Protein 9L75 (pdb70)

Secondary structure (DSSP, 8-state):
---GGGGSS---S-EEEEEEEEETTEEEEEEEEE-SS-S-S--EEEE--TT--GGGGTTHHHHHHHHHTS-EEEEPPTTSTTS----SPPPTTHHHHGGGTHHHHHHHHTT-SSEEEEEETHHHHHHHHHHHHTTTTEEEEEEES--SB--HHHHHHHHHHHHHTTSHHHHHHHHHHHGGGHHHHHHHHHHHHTSGGGTT-BSHHHHTT--S-EEEEEETT-SS--THHHHHHHHH-SS-EEEEEETT--S-HHHHSHHHHHHHHHHHHHTTSTTSTTS--/---EEEEEEE--TT--EEEEEEE-SS-SEEEEEEEE--TT--GGGGTTHHHHHHHHHTEEEEEEPPTTSTTSPP--SPPPTTHHHHGGGTHHHHHHHHTT-SSEEEEEETHHHHHHHHHHHHTTTTEEEEEEES--SB--HHHHHHHHHHHHHHTSHHHHHHHHHHHGGGHHHHHHHHHHHHTSGGGTT-BSHHHHTT--S-EEEEEETT-SS--THHHHHHHHH-SS-EEEEEETT--S-HHHHTHHHHHHHHHHHHHT-

Radius of gyration: 25.95 Å; Cα contacts (8 Å, |Δi|>4): 1169; chains: 2; bounding box: 78×61×50 Å

InterPro domains:
  IPR000073 Alpha/beta hydrolase fold-1 [PF00561] (44-167)
  IPR000073 Alpha/beta hydrolase fold-1 [PR00111] (70-85)
  IPR000073 Alpha/beta hydrolase fold-1 [PR00111] (118-131)
  IPR029058 Alpha/Beta hydrolase fold [G3DSA:3.40.50.1820] (8-272)
  IPR029058 Alpha/Beta hydrolase fold [SSF53474] (3-271)

B-factor: mean 38.04, std 10.63, range [16.99, 92.39]

Organism: NCBI:txid44935

Foldseek 3Di:
DDDPVVVPDDDDDWDKDWDWFAFPQFIKIKMKIAGPAAPDAAEEEEFEALLDAPVNLPCLQRLLCVLQNYMYMYIAFACFFPIDHDPDQDDLCCLLCVVPGPVVRVCVVVVQQAYEYEYAASGLLSQLSNLLVSVRHYQEYEYEAYFFAADPQQLVVLVVVVVVCVPVVNLVVSCVGGPPSSVSSSCSVNVNCVPPVRNTDGSQVSQLSRAHEYEYEYECAASRDHPVGSCSNCVRHNHHYDYDHHYPDYRDCCVVPVNVVSVVVSVVVVLSDDPDPNHHD/DFWDKDWDWFDFPQFIKIKIKTADPDAPDAAAEEEFEALLDAPVRLPCLQRLLCVLQRYIYMYIAFALFFPIDHDDDADDLCCLLCVCVGPVVRVCVVVVQQAYEYEYAASGLSSQLLNLLVSVRHYAEYEYALYAFWDDPLQLVLLVVVLVVCVPVVNVVVSCVRRPVSSVRSNCSVNVNCVPPVNRGDGSQVSQLRRAHEYEYEYEPAASRDDVCGSVSNCVRHPHHYHYDHHYPDYRDCCVVPVVVVSVVVSVVVVVD

Structure (mmCIF, N/CA/C/O backbone):
data_9L75
#
_entry.id   9L75
#
_cell.length_a   169.420
_cell.length_b   169.420
_cell.length_c   54.990
_cell.angle_alpha   90.000
_cell.angle_beta   90.000
_cell.angle_gamma   120.000
#
_symmetry.space_group_name_H-M   'P 65'
#
loop_
_entity.id
_entity.type
_entity.pdbx_description
1 polymer 'Alpha/beta hydrolase'
2 non-polymer DI(HYDROXYETHYL)ETHER
3 water water
#
loop_
_atom_site.group_PDB
_atom_site.id
_atom_site.type_symbol
_atom_site.label_atom_id
_atom_site.label_alt_id
_atom_site.label_comp_id
_atom_site.label_asym_id
_atom_site.label_entity_id
_atom_site.label_seq_id
_atom_site.pdbx_PDB_ins_code
_atom_site.Cartn_x
_atom_site.Cartn_y
_atom_site.Cartn_z
_atom_site.occupancy
_atom_site.B_iso_or_equiv
_atom_site.auth_seq_id
_atom_site.auth_comp_id
_atom_site.auth_asym_id
_atom_site.auth_atom_id
_atom_site.pdbx_PDB_model_num
ATOM 1 N N . VAL A 1 1 ? 55.38257 -85.41750 8.38625 1.000 67.41547 2 VAL A N 1
ATOM 2 C CA . VAL A 1 1 ? 55.93823 -85.93717 7.14247 1.000 62.46080 2 VAL A CA 1
ATOM 3 C C . VAL A 1 1 ? 54.78742 -86.29506 6.19176 1.000 61.15165 2 VAL A C 1
ATOM 4 O O . VAL A 1 1 ? 54.04684 -87.26121 6.43617 1.000 58.82184 2 VAL A O 1
ATOM 8 N N . PRO A 1 2 ? 54.62592 -85.49943 5.11412 1.000 56.80490 3 PRO A N 1
ATOM 9 C CA . PRO A 1 2 ? 53.47181 -85.68113 4.21457 1.000 61.14712 3 PRO A CA 1
ATOM 10 C C . PRO A 1 2 ? 53.68236 -86.70250 3.09556 1.000 57.53659 3 PRO A C 1
ATOM 11 O O . PRO A 1 2 ? 54.71734 -87.37783 3.04049 1.000 53.13159 3 PRO A O 1
ATOM 15 N N . THR A 1 3 ? 52.67487 -86.83059 2.21721 1.000 54.61587 4 THR A N 1
ATOM 16 C CA . THR A 1 3 ? 52.72734 -87.64941 1.00497 1.000 52.54931 4 THR A CA 1
ATOM 17 C C . THR A 1 3 ? 52.07874 -86.88020 -0.14679 1.000 50.18821 4 THR A C 1
ATOM 18 O O . THR A 1 3 ? 51.51712 -85.79406 0.03842 1.000 45.90720 4 THR A O 1
ATOM 22 N N . THR A 1 4 ? 52.16581 -87.46352 -1.35401 1.000 51.07969 5 THR A N 1
ATOM 23 C CA . THR A 1 4 ? 51.52558 -86.87668 -2.53418 1.000 50.06620 5 THR A CA 1
ATOM 24 C C . THR A 1 4 ? 50.02594 -86.72137 -2.32979 1.000 51.99497 5 THR A C 1
ATOM 25 O O . THR A 1 4 ? 49.41245 -85.78799 -2.86532 1.000 52.71835 5 THR A O 1
ATOM 29 N N . VAL A 1 5 ? 49.43236 -87.62970 -1.55298 1.000 49.81271 6 VAL A N 1
ATOM 30 C CA . VAL A 1 5 ? 48.01016 -87.61275 -1.24191 1.000 47.51454 6 VAL A CA 1
ATOM 31 C C . VAL A 1 5 ? 47.59535 -86.31500 -0.55773 1.000 51.24428 6 VAL A C 1
ATOM 32 O O . VAL A 1 5 ? 46.47554 -85.82160 -0.75822 1.000 50.05559 6 VAL A O 1
ATOM 36 N N . ASP A 1 6 ? 48.48553 -85.73006 0.23400 1.000 50.06372 7 ASP A N 1
ATOM 37 C CA . ASP A 1 6 ? 48.17536 -84.51674 0.97427 1.000 51.04918 7 ASP A CA 1
ATOM 38 C C . ASP A 1 6 ? 48.21370 -83.25169 0.12802 1.000 47.65124 7 ASP A C 1
ATOM 39 O O . ASP A 1 6 ? 47.89200 -82.18077 0.64874 1.000 52.93384 7 ASP A O 1
ATOM 44 N N . PHE A 1 7 ? 48.60385 -83.32995 -1.14330 1.000 47.19457 8 PHE A N 1
ATOM 45 C CA . PHE A 1 7 ? 48.81139 -82.13360 -1.95163 1.000 54.87842 8 PHE A CA 1
ATOM 46 C C . PHE A 1 7 ? 47.78076 -82.00001 -3.06235 1.000 57.62432 8 PHE A C 1
ATOM 47 O O . PHE A 1 7 ? 48.02026 -81.28901 -4.04728 1.000 53.58155 8 PHE A O 1
ATOM 55 N N . ASP A 1 8 ? 46.63578 -82.67323 -2.92724 1.000 62.05274 9 ASP A N 1
ATOM 56 C CA . ASP A 1 8 ? 45.54638 -82.40898 -3.85299 1.000 57.89314 9 ASP A CA 1
ATOM 57 C C . ASP A 1 8 ? 44.91406 -81.04488 -3.59020 1.000 53.27389 9 ASP A C 1
ATOM 58 O O . ASP A 1 8 ? 44.32697 -80.46964 -4.51039 1.000 56.48724 9 ASP A O 1
ATOM 63 N N . THR A 1 9 ? 45.04619 -80.49801 -2.37661 1.000 53.46250 10 THR A N 1
ATOM 64 C CA . THR A 1 9 ? 44.67632 -79.11035 -2.10305 1.000 64.96628 10 THR A CA 1
ATOM 65 C C . THR A 1 9 ? 45.88060 -78.32956 -1.57447 1.000 63.10538 10 THR A C 1
ATOM 66 O O . THR A 1 9 ? 46.64048 -78.82298 -0.73285 1.000 63.99174 10 THR A O 1
ATOM 70 N N . LEU A 1 10 ? 46.04625 -77.10472 -2.07960 1.000 63.06384 11 LEU A N 1
ATOM 71 C CA . LEU A 1 10 ? 47.17745 -76.24069 -1.76143 1.000 61.82913 11 LEU A CA 1
ATOM 72 C C . LEU A 1 10 ? 46.65447 -74.89232 -1.29335 1.000 60.47252 11 LEU A C 1
ATOM 73 O O . LEU A 1 10 ? 45.86380 -74.26198 -2.00271 1.000 63.64542 11 LEU A O 1
ATOM 78 N N . CYS A 1 11 ? 47.10461 -74.43852 -0.10849 1.000 60.02785 12 CYS A N 1
ATOM 79 C CA . CYS A 1 11 ? 46.73313 -73.10588 0.37279 1.000 62.45639 12 CYS A CA 1
ATOM 80 C C . CYS A 1 11 ? 47.96178 -72.17987 0.39806 1.000 54.66163 12 CYS A C 1
ATOM 81 O O . CYS A 1 11 ? 49.08108 -72.65077 0.60764 1.000 53.11834 12 CYS A O 1
ATOM 84 N N . PRO A 1 12 ? 47.78401 -70.86739 0.18367 1.000 58.70212 13 PRO A N 1
ATOM 85 C CA . PRO A 1 12 ? 48.90264 -70.00625 -0.25535 1.000 55.72256 13 PRO A CA 1
ATOM 86 C C . PRO A 1 12 ? 49.97245 -69.76718 0.81069 1.000 51.39878 13 PRO A C 1
ATOM 87 O O . PRO A 1 12 ? 49.80610 -70.00833 2.00490 1.000 48.71878 13 PRO A O 1
ATOM 91 N N . GLU A 1 13 ? 51.09130 -69.20782 0.34138 1.000 55.11843 14 GLU A N 1
ATOM 92 C CA . GLU A 1 13 ? 52.36097 -69.12128 1.05308 1.000 51.72237 14 GLU A CA 1
ATOM 93 C C . GLU A 1 13 ? 53.09859 -67.87842 0.57101 1.000 49.47801 14 GLU A C 1
ATOM 94 O O . GLU A 1 13 ? 53.12453 -67.63444 -0.64470 1.000 51.54628 14 GLU A O 1
ATOM 100 N N . PRO A 1 14 ? 53.69013 -67.05692 1.47298 1.000 46.90536 15 PRO A N 1
ATOM 101 C CA . PRO A 1 14 ? 53.66497 -67.10287 2.94611 1.000 41.56742 15 PRO A CA 1
ATOM 102 C C . PRO A 1 14 ? 52.41827 -66.47696 3.58532 1.000 41.88191 15 PRO A C 1
ATOM 103 O O . PRO A 1 14 ? 51.66887 -65.71241 2.95597 1.000 38.42007 15 PRO A O 1
ATOM 107 N N . ILE A 1 15 ? 52.19360 -66.80065 4.85953 1.000 35.61051 16 ILE A N 1
ATOM 108 C CA . ILE A 1 15 ? 51.09084 -66.25833 5.63382 1.000 28.39388 16 ILE A CA 1
ATOM 109 C C . ILE A 1 15 ? 51.63692 -65.22233 6.60659 1.000 30.80947 16 ILE A C 1
ATOM 110 O O . ILE A 1 15 ? 52.81730 -65.23789 6.97810 1.000 32.98155 16 ILE A O 1
ATOM 115 N N . PHE A 1 16 ? 50.76321 -64.31190 7.03964 1.000 28.79508 17 PHE A N 1
ATOM 116 C CA . PHE A 1 16 ? 51.10695 -63.33529 8.05967 1.000 27.83984 17 PHE A CA 1
ATOM 117 C C . PHE A 1 16 ? 50.13886 -63.41191 9.23012 1.000 30.95565 17 PHE A C 1
ATOM 118 O O . PHE A 1 16 ? 49.09141 -64.05805 9.16999 1.000 33.11603 17 PHE A O 1
ATOM 126 N N . GLN A 1 17 ? 50.51444 -62.72489 10.30370 1.000 31.42962 18 GLN A N 1
ATOM 127 C CA . GLN A 1 17 ? 49.73413 -62.67912 11.52992 1.000 31.71341 18 GLN A CA 1
ATOM 128 C C . GLN A 1 17 ? 49.95754 -61.35918 12.25853 1.000 34.30754 18 GLN A C 1
ATOM 129 O O . GLN A 1 17 ? 51.10677 -60.98200 12.52969 1.000 38.18763 18 GLN A O 1
ATOM 135 N N . ASP A 1 18 ? 48.86016 -60.68633 12.60473 1.000 29.98843 19 ASP A N 1
ATOM 136 C CA . ASP A 1 18 ? 48.89625 -59.43424 13.35541 1.000 27.48966 19 ASP A CA 1
ATOM 137 C C . ASP A 1 18 ? 49.03838 -59.67057 14.85421 1.000 28.86399 19 ASP A C 1
ATOM 138 O O . ASP A 1 18 ? 48.53117 -60.64613 15.40190 1.000 32.60652 19 ASP A O 1
ATOM 143 N N . ARG A 1 19 ? 49.69987 -58.73182 15.52214 1.000 28.65575 20 ARG A N 1
ATOM 144 C CA . ARG A 1 19 ? 49.97714 -58.82218 16.95019 1.000 29.92691 20 ARG A CA 1
ATOM 145 C C . ARG A 1 19 ? 50.17286 -57.41155 17.49852 1.000 33.43846 20 ARG A C 1
ATOM 146 O O . ARG A 1 19 ? 50.91923 -56.61531 16.91196 1.000 33.01925 20 ARG A O 1
ATOM 154 N N . TRP A 1 20 ? 49.50677 -57.10517 18.61404 1.000 29.17087 21 TRP A N 1
ATOM 155 C CA . TRP A 1 20 ? 49.64366 -55.81133 19.26998 1.000 30.58316 21 TRP A CA 1
ATOM 156 C C . TRP A 1 20 ? 50.70453 -55.89781 20.35131 1.000 29.77752 21 TRP A C 1
ATOM 157 O O . TRP A 1 20 ? 50.74186 -56.86915 21.10497 1.000 31.49935 21 TRP A O 1
ATOM 168 N N . VAL A 1 21 ? 51.54684 -54.86701 20.44368 1.000 27.67246 22 VAL A N 1
ATOM 169 C CA . VAL A 1 21 ? 52.58697 -54.78261 21.46350 1.000 26.00715 22 VAL A CA 1
ATOM 170 C C . VAL A 1 21 ? 52.33495 -53.55449 22.32492 1.000 30.53855 22 VAL A C 1
ATOM 171 O O . VAL A 1 21 ? 52.28070 -52.42976 21.81010 1.000 35.31455 22 VAL A O 1
ATOM 175 N N . ALA A 1 22 ? 52.21011 -53.75713 23.63282 1.000 30.84355 23 ALA A N 1
ATOM 176 C CA . ALA A 1 22 ? 51.91763 -52.65160 24.54156 1.000 32.86076 23 ALA A CA 1
ATOM 177 C C . ALA A 1 22 ? 53.17491 -51.88074 24.92684 1.000 39.38878 23 ALA A C 1
ATOM 178 O O . ALA A 1 22 ? 54.24325 -52.46020 25.15918 1.000 35.24010 23 ALA A O 1
ATOM 180 N N . THR A 1 23 ? 53.04007 -50.56640 25.00120 1.000 37.33798 24 THR A N 1
ATOM 181 C CA . THR A 1 23 ? 54.07601 -49.67308 25.49349 1.000 37.65336 24 THR A CA 1
ATOM 182 C C . THR A 1 23 ? 53.42994 -48.77931 26.53239 1.000 42.77464 24 THR A C 1
ATOM 183 O O . THR A 1 23 ? 52.20051 -48.73435 26.64594 1.000 40.66960 24 THR A O 1
ATOM 187 N N . PRO A 1 24 ? 54.22677 -48.05040 27.32026 1.000 45.71206 25 PRO A N 1
ATOM 188 C CA . PRO A 1 24 ? 53.61291 -47.11548 28.28191 1.000 45.10547 25 PRO A CA 1
ATOM 189 C C . PRO A 1 24 ? 52.75039 -46.04415 27.62517 1.000 44.78577 25 PRO A C 1
ATOM 190 O O . PRO A 1 24 ? 51.68348 -45.70796 28.15563 1.000 44.87425 25 PRO A O 1
ATOM 194 N N . ARG A 1 25 ? 53.16608 -45.50714 26.47723 1.000 43.42523 26 ARG A N 1
ATOM 195 C CA . ARG A 1 25 ? 52.40575 -44.46059 25.80078 1.000 44.63290 26 ARG A CA 1
ATOM 196 C C . ARG A 1 25 ? 51.35422 -45.00989 24.82413 1.000 44.60972 26 ARG A C 1
ATOM 197 O O . ARG A 1 25 ? 50.81324 -44.23901 24.02737 1.000 45.04948 26 ARG A O 1
ATOM 205 N N . GLY A 1 26 ? 51.05568 -46.31531 24.84304 1.000 44.91345 27 GLY A N 1
ATOM 206 C CA . GLY A 1 26 ? 50.05741 -46.83943 23.92787 1.000 39.30864 27 GLY A CA 1
ATOM 207 C C . GLY A 1 26 ? 50.52663 -48.08980 23.19828 1.000 37.88344 27 GLY A C 1
ATOM 208 O O . GLY A 1 26 ? 51.54619 -48.69965 23.53721 1.000 43.98270 27 GLY A O 1
ATOM 209 N N . ARG A 1 27 ? 49.79005 -48.43674 22.14248 1.000 36.02552 28 ARG A N 1
ATOM 210 C CA . ARG A 1 27 ? 49.77599 -49.76214 21.53125 1.000 31.70123 28 ARG A CA 1
ATOM 211 C C . ARG A 1 27 ? 50.44468 -49.73413 20.16226 1.000 31.67458 28 ARG A C 1
ATOM 212 O O . ARG A 1 27 ? 50.15973 -48.84765 19.34781 1.000 31.63229 28 ARG A O 1
ATOM 220 N N . VAL A 1 28 ? 51.30321 -50.72118 19.89815 1.000 27.07084 29 VAL A N 1
ATOM 221 C CA . VAL A 1 28 ? 52.14839 -50.74079 18.70719 1.000 29.24759 29 VAL A CA 1
ATOM 222 C C . VAL A 1 28 ? 51.73959 -51.91116 17.83465 1.000 25.74550 29 VAL A C 1
ATOM 223 O O . VAL A 1 28 ? 51.90114 -53.07180 18.23326 1.000 32.60943 29 VAL A O 1
ATOM 227 N N . PHE A 1 29 ? 51.25785 -51.61153 16.63378 1.000 20.60373 30 PHE A N 1
ATOM 228 C CA . PHE A 1 29 ? 50.87870 -52.65459 15.69371 1.000 28.09666 30 PHE A CA 1
ATOM 229 C C . PHE A 1 29 ? 52.10541 -53.37321 15.13344 1.000 33.26990 30 PHE A C 1
ATOM 230 O O . PHE A 1 29 ? 53.14838 -52.75779 14.88325 1.000 30.92489 30 PHE A O 1
ATOM 238 N N . THR A 1 30 ? 51.98349 -54.69170 14.94574 1.000 30.10391 31 THR A N 1
ATOM 239 C CA . THR A 1 30 ? 53.02505 -55.47466 14.28836 1.000 31.53144 31 THR A CA 1
ATOM 240 C C . THR A 1 30 ? 52.36978 -56.52010 13.40243 1.000 29.61765 31 THR A C 1
ATOM 241 O O . THR A 1 30 ? 51.23692 -56.93187 13.63282 1.000 30.61180 31 THR A O 1
ATOM 245 N N . ARG A 1 31 ? 53.10308 -56.96370 12.39395 1.000 28.69739 32 ARG A N 1
ATOM 246 C CA . ARG A 1 31 ? 52.60381 -57.98779 11.48657 1.000 27.55433 32 ARG A CA 1
ATOM 247 C C . ARG A 1 31 ? 53.78715 -58.86865 11.12617 1.000 32.11932 32 ARG A C 1
ATOM 248 O O . ARG A 1 31 ? 54.79451 -58.37007 10.60489 1.000 25.95068 32 ARG A O 1
ATOM 256 N N . THR A 1 32 ? 53.68481 -60.16219 11.42576 1.000 30.28769 33 THR A N 1
ATOM 257 C CA . THR A 1 32 ? 54.77359 -61.10065 11.17420 1.000 28.27868 33 THR A CA 1
ATOM 258 C C . THR A 1 32 ? 54.37766 -62.06146 10.06762 1.000 29.03672 33 THR A C 1
ATOM 259 O O . THR A 1 32 ? 53.39403 -62.78771 10.21144 1.000 33.78578 33 THR A O 1
ATOM 263 N N . TRP A 1 33 ? 55.13174 -62.06220 8.97450 1.000 25.20220 34 TRP A N 1
ATOM 264 C CA . TRP A 1 33 ? 54.96150 -63.03547 7.90656 1.000 26.78414 34 TRP A CA 1
ATOM 265 C C . TRP A 1 33 ? 55.76668 -64.31415 8.19442 1.000 35.79833 34 TRP A C 1
ATOM 266 O O . TRP A 1 33 ? 56.74424 -64.30867 8.95744 1.000 30.80012 34 TRP A O 1
ATOM 277 N N . GLU A 1 34 ? 55.37060 -65.41320 7.54033 1.000 34.56319 35 GLU A N 1
ATOM 278 C CA . GLU A 1 34 ? 55.97603 -66.70116 7.86473 1.000 37.17271 35 GLU A CA 1
ATOM 279 C C . GLU A 1 34 ? 55.80406 -67.69979 6.72948 1.000 36.78523 35 GLU A C 1
ATOM 280 O O . GLU A 1 34 ? 54.78847 -67.69138 6.03345 1.000 41.71021 35 GLU A O 1
ATOM 286 N N . THR A 1 35 ? 56.79315 -68.57558 6.56943 1.000 33.71509 36 THR A N 1
ATOM 287 C CA . THR A 1 35 ? 56.71477 -69.68830 5.62801 1.000 42.19942 36 THR A CA 1
ATOM 288 C C . THR A 1 35 ? 56.64595 -71.02260 6.37232 1.000 42.62353 36 THR A C 1
ATOM 289 O O . THR A 1 35 ? 56.99041 -71.12732 7.55620 1.000 42.36452 36 THR A O 1
ATOM 293 N N . SER A 1 36 ? 56.19250 -72.05659 5.65917 1.000 39.23267 37 SER A N 1
ATOM 294 C CA . SER A 1 36 ? 56.02330 -73.35941 6.29986 1.000 46.78271 37 SER A CA 1
ATOM 295 C C . SER A 1 36 ? 57.36231 -73.90793 6.76610 1.000 45.75447 37 SER A C 1
ATOM 296 O O . SER A 1 36 ? 57.50587 -74.31798 7.92281 1.000 47.89432 37 SER A O 1
ATOM 299 N N . HIS A 1 37 ? 58.36117 -73.90905 5.87893 1.000 50.89960 38 HIS A N 1
ATOM 300 C CA . HIS A 1 37 ? 59.73275 -74.24630 6.24213 1.000 46.22516 38 HIS A CA 1
ATOM 301 C C . HIS A 1 37 ? 60.51558 -72.97632 6.55771 1.000 43.52824 38 HIS A C 1
ATOM 302 O O . HIS A 1 37 ? 60.56142 -72.05128 5.74200 1.000 43.72495 38 HIS A O 1
ATOM 309 N N . LEU A 1 38 ? 61.12536 -72.93053 7.73807 1.000 39.63254 39 LEU A N 1
ATOM 310 C CA . LEU A 1 38 ? 62.03358 -71.85448 8.10094 1.000 35.16720 39 LEU A CA 1
ATOM 311 C C . LEU A 1 38 ? 63.47933 -72.32389 8.04893 1.000 38.46708 39 LEU A C 1
ATOM 312 O O . LEU A 1 38 ? 63.81201 -73.39180 8.57198 1.000 43.22288 39 LEU A O 1
ATOM 317 N N . ARG A 1 39 ? 64.34308 -71.50511 7.43098 1.000 38.04003 40 ARG A N 1
ATOM 318 C CA . ARG A 1 39 ? 65.77942 -71.77191 7.46993 1.000 30.62757 40 ARG A CA 1
ATOM 319 C C . ARG A 1 39 ? 66.37092 -71.45412 8.83236 1.000 32.48590 40 ARG A C 1
ATOM 320 O O . ARG A 1 39 ? 67.33803 -72.08908 9.25188 1.000 38.88308 40 ARG A O 1
ATOM 328 N N . SER A 1 40 ? 65.82851 -70.46218 9.52410 1.000 38.50357 41 SER A N 1
ATOM 329 C CA . SER A 1 40 ? 66.39640 -70.00220 10.78219 1.000 40.34749 41 SER A CA 1
ATOM 330 C C . SER A 1 40 ? 65.26073 -69.48813 11.64667 1.000 37.14570 41 SER A C 1
ATOM 331 O O . SER A 1 40 ? 64.19900 -69.11840 11.14227 1.000 38.37271 41 SER A O 1
ATOM 334 N N . ASP A 1 41 ? 65.47921 -69.47700 12.95630 1.000 36.32724 42 ASP A N 1
ATOM 335 C CA . ASP A 1 41 ? 64.48469 -68.85145 13.81060 1.000 38.79259 42 ASP A CA 1
ATOM 336 C C . ASP A 1 41 ? 64.67659 -67.33694 13.90814 1.000 40.83816 42 ASP A C 1
ATOM 337 O O . ASP A 1 41 ? 63.71399 -66.62696 14.23413 1.000 40.91115 42 ASP A O 1
ATOM 342 N N . VAL A 1 42 ? 65.86813 -66.83538 13.57697 1.000 32.83935 43 VAL A N 1
ATOM 343 C CA . VAL A 1 42 ? 66.18277 -65.41011 13.58831 1.000 30.44570 43 VAL A CA 1
ATOM 344 C C . VAL A 1 42 ? 65.28720 -64.64936 12.61928 1.000 30.05635 43 VAL A C 1
ATOM 345 O O . VAL A 1 42 ? 65.33234 -64.91043 11.40508 1.000 27.21941 43 VAL A O 1
ATOM 349 N N . PRO A 1 43 ? 64.49282 -63.68811 13.10434 1.000 28.02776 44 PRO A N 1
ATOM 350 C CA . PRO A 1 43 ? 63.63875 -62.88123 12.22633 1.000 23.79363 44 PRO A CA 1
ATOM 351 C C . PRO A 1 43 ? 64.32021 -61.62721 11.69422 1.000 28.32666 44 PRO A C 1
ATOM 352 O O . PRO A 1 43 ? 65.29221 -61.10949 12.25613 1.000 26.47250 44 PRO A O 1
ATOM 356 N N . ILE A 1 44 ? 63.75006 -61.12581 10.60448 1.000 28.40079 45 ILE A N 1
ATOM 357 C CA . ILE A 1 44 ? 64.15303 -59.87239 9.98120 1.000 27.44283 45 ILE A CA 1
ATOM 358 C C . ILE A 1 44 ? 63.14126 -58.80605 10.38674 1.000 27.91825 45 ILE A C 1
ATOM 359 O O . ILE 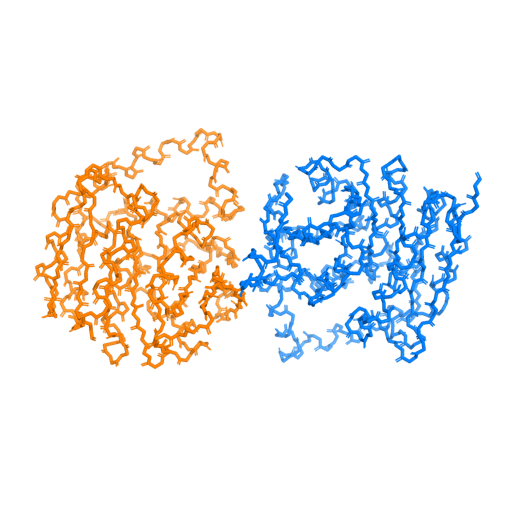A 1 44 ? 61.99361 -58.82912 9.93284 1.000 29.15557 45 ILE A O 1
ATOM 364 N N . VAL A 1 45 ? 63.55007 -57.85249 11.21066 1.000 26.98226 46 VAL A N 1
ATOM 365 C CA . VAL A 1 45 ? 62.64859 -56.79938 11.66747 1.000 25.08350 46 VAL A CA 1
ATOM 366 C C . VAL A 1 45 ? 62.76671 -55.58505 10.75619 1.000 26.80631 46 VAL A C 1
ATOM 367 O O . VAL A 1 45 ? 63.87276 -55.08013 10.51256 1.000 24.56836 46 VAL A O 1
ATOM 371 N N . LEU A 1 46 ? 61.62355 -55.10533 10.26250 1.000 25.70828 47 LEU A N 1
ATOM 372 C CA . LEU A 1 46 ? 61.56337 -53.94296 9.38243 1.000 25.14039 47 LEU A CA 1
ATOM 373 C C . LEU A 1 46 ? 61.23931 -52.67043 10.15606 1.000 28.87918 47 LEU A C 1
ATOM 374 O O . LEU A 1 46 ? 60.36559 -52.67324 11.02982 1.000 27.32506 47 LEU A O 1
ATOM 379 N N . LEU A 1 47 ? 61.93835 -51.57869 9.80726 1.000 29.49991 48 LEU A N 1
ATOM 380 C CA . LEU A 1 47 ? 61.69123 -50.23231 10.32921 1.000 26.37732 48 LEU A CA 1
ATOM 381 C C . LEU A 1 47 ? 61.38246 -49.31630 9.15883 1.000 26.37551 48 LEU A C 1
ATOM 382 O O . LEU A 1 47 ? 62.23121 -49.14039 8.27638 1.000 27.64419 48 LEU A O 1
ATOM 387 N N . HIS A 1 48 ? 60.19997 -48.69725 9.18125 1.000 27.10660 49 HIS A N 1
ATOM 388 C CA . HIS A 1 48 ? 59.70113 -47.86390 8.08946 1.000 28.85379 49 HIS A CA 1
ATOM 389 C C . HIS A 1 48 ? 60.22621 -46.41448 8.15263 1.000 27.37563 49 HIS A C 1
ATOM 390 O O . HIS A 1 48 ? 60.72493 -45.92091 9.17825 1.000 21.61577 49 HIS A O 1
ATOM 397 N N . ASP A 1 49 ? 60.04756 -45.71035 7.03509 1.000 28.03129 50 ASP A N 1
ATOM 398 C CA . ASP A 1 49 ? 60.55308 -44.34789 6.89098 1.000 31.17578 50 ASP A CA 1
ATOM 399 C C . ASP A 1 49 ? 59.64041 -43.33734 7.59724 1.000 27.22522 50 ASP A C 1
ATOM 400 O O . ASP A 1 49 ? 58.71374 -43.69633 8.32595 1.000 26.79542 50 ASP A O 1
ATOM 405 N N . SER A 1 50 ? 59.92313 -42.04697 7.39151 1.000 32.89175 51 SER A N 1
ATOM 406 C CA . SER A 1 50 ? 59.30997 -40.97566 8.18427 1.000 34.54944 51 SER A CA 1
ATOM 407 C C . SER A 1 50 ? 57.82336 -40.82958 7.89853 1.000 27.05246 51 SER A C 1
ATOM 408 O O . SER A 1 50 ? 57.07864 -40.34448 8.75303 1.000 22.51561 51 SER A O 1
ATOM 411 N N . LEU A 1 51 ? 57.38263 -41.22730 6.71046 1.000 25.88030 52 LEU A N 1
ATOM 412 C CA . LEU A 1 51 ? 55.97968 -41.16362 6.34796 1.000 24.47790 52 LEU A CA 1
ATOM 413 C C . LEU A 1 51 ? 55.35404 -42.53904 6.11844 1.000 32.28139 52 LEU A C 1
ATOM 414 O O . LEU A 1 51 ? 54.16890 -42.61377 5.75599 1.000 28.80836 52 LEU A O 1
ATOM 419 N N . GLY A 1 52 ? 56.09975 -43.62796 6.34495 1.000 30.40196 53 GLY A N 1
ATOM 420 C CA . GLY A 1 52 ? 55.65049 -44.95807 6.00909 1.000 25.59998 53 GLY A CA 1
ATOM 421 C C . GLY A 1 52 ? 55.03669 -45.69619 7.18928 1.000 28.10577 53 GLY A C 1
ATOM 422 O O . GLY A 1 52 ? 54.89767 -45.17997 8.29331 1.000 25.96238 53 GLY A O 1
ATOM 423 N N . CYS A 1 53 ? 54.68968 -46.95126 6.92236 1.000 29.66815 54 CYS A N 1
ATOM 424 C CA . CYS A 1 53 ? 53.98761 -47.84033 7.83887 1.000 29.77877 54 CYS A CA 1
ATOM 425 C C . CYS A 1 53 ? 53.90630 -49.20164 7.15522 1.000 29.94665 54 CYS A C 1
ATOM 426 O O . CYS A 1 53 ? 54.13468 -49.31625 5.94705 1.000 31.62832 54 CYS A O 1
ATOM 429 N N . VAL A 1 54 ? 53.55538 -50.23003 7.93802 1.000 33.94521 55 VAL A N 1
ATOM 430 C CA . VAL A 1 54 ? 53.30084 -51.59104 7.43987 1.000 31.93438 55 VAL A CA 1
ATOM 431 C C . VAL A 1 54 ? 52.53278 -51.56453 6.12157 1.000 28.94780 55 VAL A C 1
ATOM 432 O O . VAL A 1 54 ? 52.90449 -52.24242 5.15828 1.000 33.65700 55 VAL A O 1
ATOM 436 N N . ASP A 1 55 ? 51.45674 -50.78801 6.06496 1.000 25.90109 56 ASP A N 1
ATOM 437 C CA . ASP A 1 55 ? 50.71284 -50.69932 4.82025 1.000 26.77592 56 ASP A CA 1
ATOM 438 C C . ASP A 1 55 ? 51.60606 -50.21851 3.68872 1.000 28.59765 56 ASP A C 1
ATOM 439 O O . ASP A 1 55 ? 51.55545 -50.76218 2.58314 1.000 29.49742 56 ASP A O 1
ATOM 444 N N . LEU A 1 56 ? 52.47510 -49.23996 3.95468 1.000 31.60396 57 LEU A N 1
ATOM 445 C CA . LEU A 1 56 ? 53.29589 -48.69648 2.87702 1.000 30.85116 57 LEU A CA 1
ATOM 446 C C . LEU A 1 56 ? 54.48302 -49.58102 2.51986 1.000 29.15086 57 LEU A C 1
ATOM 447 O O . LEU A 1 56 ? 55.09833 -49.37141 1.46647 1.000 28.24882 57 LEU A O 1
ATOM 452 N N . TRP A 1 57 ? 54.79223 -50.57182 3.35813 1.000 28.68625 58 TRP A N 1
ATOM 453 C CA . TRP A 1 57 ? 55.70365 -51.64087 2.97737 1.000 28.48310 58 TRP A CA 1
ATOM 454 C C . TRP A 1 57 ? 55.15286 -52.47970 1.82541 1.000 28.69524 58 TRP A C 1
ATOM 455 O O . TRP A 1 57 ? 55.91824 -53.20730 1.17933 1.000 29.96290 58 TRP A O 1
ATOM 466 N N . ARG A 1 58 ? 53.84265 -52.40541 1.57546 1.000 29.21898 59 ARG A N 1
ATOM 467 C CA . ARG A 1 58 ? 53.13468 -53.08563 0.46792 1.000 30.59962 59 ARG A CA 1
ATOM 468 C C . ARG A 1 58 ? 53.43108 -54.58977 0.48811 1.000 24.66188 59 ARG A C 1
ATOM 469 O O . ARG A 1 58 ? 53.27516 -55.23835 1.53682 1.000 20.48181 59 ARG A O 1
ATOM 477 N N . SER A 1 59 ? 53.82217 -55.17841 -0.63592 1.000 21.20199 60 SER A N 1
ATOM 478 C CA . SER A 1 59 ? 54.06921 -56.60289 -0.77395 1.000 25.27102 60 SER A CA 1
ATOM 479 C C . SER A 1 59 ? 55.51087 -56.99615 -0.49187 1.000 32.04322 60 SER A C 1
ATOM 480 O O . SER A 1 59 ? 55.84135 -58.18773 -0.58618 1.000 33.12870 60 SER A O 1
ATOM 483 N N . PHE A 1 60 ? 56.37689 -56.02820 -0.19683 1.000 26.89607 61 PHE A N 1
ATOM 484 C CA . PHE A 1 60 ? 57.77948 -56.34893 0.02721 1.000 28.22538 61 PHE A CA 1
ATOM 485 C C . PHE A 1 60 ? 57.97042 -57.27983 1.20645 1.000 27.57851 61 PHE A C 1
ATOM 486 O O . PHE A 1 60 ? 58.77647 -58.21819 1.08263 1.000 29.38388 61 PHE A O 1
ATOM 494 N N . PRO A 1 61 ? 57.29199 -57.10224 2.34945 1.000 25.90246 62 PRO A N 1
ATOM 495 C CA . PRO A 1 61 ? 57.56927 -58.01214 3.47091 1.000 23.31567 62 PRO A CA 1
ATOM 496 C C . PRO A 1 61 ? 57.32103 -59.46234 3.11777 1.000 28.28611 62 PRO A C 1
ATOM 497 O O . PRO A 1 61 ? 58.08876 -60.32724 3.55658 1.000 36.10016 62 PRO A O 1
ATOM 501 N N . ALA A 1 62 ? 56.30865 -59.75580 2.29103 1.000 29.90067 63 ALA A N 1
ATOM 502 C CA . ALA A 1 62 ? 56.05498 -61.14266 1.90188 1.000 31.11568 63 ALA A CA 1
ATOM 503 C C . ALA A 1 62 ? 57.07466 -61.63332 0.87756 1.000 28.41495 63 ALA A C 1
ATOM 504 O O . ALA A 1 62 ? 57.60452 -62.74616 1.00987 1.000 27.48070 63 ALA A O 1
ATOM 506 N N . ALA A 1 63 ? 57.36032 -60.81898 -0.14762 1.000 25.76748 64 ALA A N 1
ATOM 507 C CA . ALA A 1 63 ? 58.39062 -61.17731 -1.11974 1.000 28.42117 64 ALA A CA 1
ATOM 508 C C . ALA A 1 63 ? 59.70293 -61.54098 -0.42471 1.000 33.42099 64 ALA A C 1
ATOM 509 O O . ALA A 1 63 ? 60.34631 -62.54586 -0.76770 1.000 30.66990 64 ALA A O 1
ATOM 511 N N . LEU A 1 64 ? 60.09447 -60.75432 0.58489 1.000 30.33644 65 LEU A N 1
ATOM 512 C CA . LEU A 1 64 ? 61.32683 -61.03845 1.31264 1.000 33.04255 65 LEU A CA 1
ATOM 513 C C . LEU A 1 64 ? 61.20943 -62.31642 2.13770 1.000 34.55841 65 LEU A C 1
ATOM 514 O O . LEU A 1 64 ? 62.17058 -63.09545 2.22977 1.000 28.17507 65 LEU A O 1
ATOM 519 N N . CYS A 1 65 ? 60.04382 -62.52936 2.76474 1.000 34.47674 66 CYS A N 1
ATOM 520 C CA . CYS A 1 65 ? 59.81386 -63.73663 3.55482 1.000 30.52892 66 CYS A CA 1
ATOM 521 C C . CYS A 1 65 ? 59.97099 -64.98189 2.70127 1.000 30.13882 66 CYS A C 1
ATOM 522 O O . CYS A 1 65 ? 60.64151 -65.94579 3.09697 1.000 30.56498 66 CYS A O 1
ATOM 525 N N . ALA A 1 66 ? 59.35058 -64.97902 1.51990 1.000 29.81128 67 ALA A N 1
ATOM 526 C CA . ALA A 1 66 ? 59.48997 -66.11491 0.61827 1.000 29.52064 67 ALA A CA 1
ATOM 527 C C . ALA A 1 66 ? 60.95871 -66.36286 0.29214 1.000 31.40266 67 ALA A C 1
ATOM 528 O O . ALA A 1 66 ? 61.45356 -67.48487 0.42551 1.000 33.07317 67 ALA A O 1
ATOM 530 N N . ALA A 1 67 ? 61.69049 -65.30492 -0.07302 1.000 31.91425 68 ALA A N 1
ATOM 531 C CA . ALA A 1 67 ? 63.04897 -65.48025 -0.56994 1.000 26.93238 68 ALA A CA 1
ATOM 532 C C . ALA A 1 67 ? 64.04654 -65.80596 0.53646 1.000 27.79754 68 ALA A C 1
ATOM 533 O O . ALA A 1 67 ? 65.03471 -66.49530 0.27764 1.000 35.07443 68 ALA A O 1
ATOM 535 N N . THR A 1 68 ? 63.83301 -65.33467 1.75707 1.000 25.49617 69 THR A N 1
ATOM 536 C CA . THR A 1 68 ? 64.75046 -65.68913 2.83216 1.000 29.36889 69 THR A CA 1
ATOM 537 C C . THR A 1 68 ? 64.36728 -66.94437 3.61152 1.000 32.41187 69 THR A C 1
ATOM 538 O O . THR A 1 68 ? 65.20109 -67.43680 4.38402 1.000 30.83246 69 THR A O 1
ATOM 542 N N . GLN A 1 69 ? 63.13614 -67.45694 3.45930 1.000 33.26136 70 GLN A N 1
ATOM 543 C CA . GLN A 1 69 ? 62.61959 -68.54172 4.31141 1.000 34.14578 70 GLN A CA 1
ATOM 544 C C . GLN A 1 69 ? 62.79689 -68.22618 5.79377 1.000 34.69565 70 GLN A C 1
ATOM 545 O O . GLN A 1 69 ? 62.93606 -69.13545 6.61658 1.000 34.37658 70 GLN A O 1
ATOM 551 N N . ARG A 1 70 ? 62.80763 -66.93552 6.13762 1.000 35.25710 71 ARG A N 1
ATOM 552 C CA . ARG A 1 70 ? 62.86412 -66.48101 7.51958 1.000 36.15418 71 ARG A CA 1
ATOM 553 C C . ARG A 1 70 ? 61.58908 -65.70510 7.84530 1.000 30.06081 71 ARG A C 1
ATOM 554 O O . ARG A 1 70 ? 60.84466 -65.29675 6.95148 1.000 29.34670 71 ARG A O 1
ATOM 562 N N . ARG A 1 71 ? 61.32251 -65.53116 9.13623 1.000 26.65112 72 ARG A N 1
ATOM 563 C CA . ARG A 1 71 ? 60.23585 -64.65373 9.55676 1.000 27.68009 72 ARG A CA 1
ATOM 564 C C . ARG A 1 71 ? 60.59154 -63.17936 9.32674 1.000 32.13297 72 ARG A C 1
ATOM 565 O O . ARG A 1 71 ? 61.74324 -62.75202 9.48287 1.000 28.81785 72 ARG A O 1
ATOM 573 N N . VAL A 1 72 ? 59.57788 -62.39213 8.96962 1.000 32.06145 73 VAL A N 1
ATOM 574 C CA . VAL A 1 72 ? 59.73120 -60.96790 8.70774 1.000 27.58393 73 VAL A CA 1
ATOM 575 C C . VAL A 1 72 ? 58.71074 -60.23179 9.55943 1.000 27.80526 73 VAL A C 1
ATOM 576 O O . VAL A 1 72 ? 57.50577 -60.44965 9.41372 1.000 31.75696 73 VAL A O 1
ATOM 580 N N . ILE A 1 73 ? 59.18966 -59.36092 10.43501 1.000 28.10817 74 ILE A N 1
ATOM 581 C CA . ILE A 1 73 ? 58.36041 -58.56853 11.32989 1.000 23.72994 74 ILE A CA 1
ATOM 582 C C . ILE A 1 73 ? 58.43418 -57.11755 10.88454 1.000 25.21467 74 ILE A C 1
ATOM 583 O O . ILE A 1 73 ? 59.51570 -56.51990 10.87404 1.000 30.16400 74 ILE A O 1
ATOM 588 N N . ALA A 1 74 ? 57.29478 -56.55092 10.51984 1.000 26.80944 75 ALA A N 1
ATOM 589 C CA . ALA A 1 74 ? 57.14968 -55.11741 10.33077 1.000 26.48692 75 ALA A CA 1
ATOM 590 C C . ALA A 1 74 ? 56.33752 -54.55821 11.49018 1.000 25.57096 75 ALA A C 1
ATOM 591 O O . ALA A 1 74 ? 55.41164 -55.21379 11.97649 1.000 29.29279 75 ALA A O 1
ATOM 593 N N . TYR A 1 75 ? 56.69702 -53.36323 11.95631 1.000 23.99294 76 TYR A N 1
ATOM 594 C CA . TYR A 1 75 ? 55.91536 -52.71746 13.00077 1.000 28.95784 76 TYR A CA 1
ATOM 595 C C . TYR A 1 75 ? 55.73932 -51.23149 12.70817 1.000 28.52605 76 TYR A C 1
ATOM 596 O O . TYR A 1 75 ? 56.61056 -50.57887 12.12674 1.000 28.99561 76 TYR A O 1
ATOM 605 N N . ASP A 1 76 ? 54.58815 -50.70924 13.10713 1.000 28.27120 77 ASP A N 1
ATOM 606 C CA . ASP A 1 76 ? 54.29960 -49.28645 12.98921 1.000 27.78914 77 ASP A CA 1
ATOM 607 C C . ASP A 1 76 ? 54.71685 -48.60966 14.27686 1.000 27.15311 77 ASP A C 1
ATOM 608 O O . ASP A 1 76 ? 54.19836 -48.94867 15.34986 1.000 27.31954 77 ASP A O 1
ATOM 613 N N . ARG A 1 77 ? 55.67044 -47.68560 14.17453 1.000 24.73363 78 ARG A N 1
ATOM 614 C CA . ARG A 1 77 ? 56.13297 -46.97208 15.35318 1.000 24.61999 78 ARG A CA 1
ATOM 615 C C . ARG A 1 77 ? 54.95136 -46.27372 16.01884 1.000 26.04819 78 ARG A C 1
ATOM 616 O O . ARG A 1 77 ? 53.99382 -45.84406 15.35451 1.000 24.26603 78 ARG A O 1
ATOM 624 N N . LEU A 1 78 ? 54.99367 -46.20103 17.34893 1.000 26.03199 79 LEU A N 1
ATOM 625 C CA . LEU A 1 78 ? 53.93829 -45.49964 18.06683 1.000 21.38340 79 LEU A CA 1
ATOM 626 C C . LEU A 1 78 ? 53.71313 -44.14484 17.42122 1.000 28.95495 79 LEU A C 1
ATOM 627 O O . LEU A 1 78 ? 54.67037 -43.42297 17.10829 1.000 27.08857 79 LEU A O 1
ATOM 632 N N . GLY A 1 79 ? 52.44077 -43.82464 17.18389 1.000 31.46134 80 GLY A N 1
ATOM 633 C CA . GLY A 1 79 ? 52.05258 -42.61492 16.49903 1.000 24.88224 80 GLY A CA 1
ATOM 634 C C . GLY A 1 79 ? 51.83732 -42.76515 15.00639 1.000 26.30588 80 GLY A C 1
ATOM 635 O O . GLY A 1 79 ? 51.25805 -41.85424 14.39359 1.000 29.72336 80 GLY A O 1
ATOM 636 N N . PHE A 1 80 ? 52.26575 -43.87949 14.40141 1.000 24.76752 81 PHE A N 1
ATOM 637 C CA . PHE A 1 80 ? 52.22337 -44.05220 12.95429 1.000 24.88068 81 PHE A CA 1
ATOM 638 C C . PHE A 1 80 ? 51.17561 -45.06821 12.52133 1.000 25.55658 81 PHE A C 1
ATOM 639 O O . PHE A 1 80 ? 50.69856 -45.88635 13.31173 1.000 26.69942 81 PHE A O 1
ATOM 647 N N . GLY A 1 81 ? 50.85021 -45.00949 11.22767 1.000 24.30367 82 GLY A N 1
ATOM 648 C CA . GLY A 1 81 ? 50.09939 -46.02546 10.50788 1.000 26.91112 82 GLY A CA 1
ATOM 649 C C . GLY A 1 81 ? 48.90714 -46.66156 11.20432 1.000 32.27571 82 GLY A C 1
ATOM 650 O O . GLY A 1 81 ? 47.81598 -46.07050 11.26427 1.000 29.01369 82 GLY A O 1
ATOM 651 N N . ARG A 1 82 ? 49.10599 -47.87965 11.72170 1.000 28.00677 83 ARG A N 1
ATOM 652 C CA . ARG A 1 82 ? 48.05870 -48.63263 12.40062 1.000 24.80012 83 ARG A CA 1
ATOM 653 C C . ARG A 1 82 ? 48.15704 -48.56611 13.92236 1.000 26.87865 83 ARG A C 1
ATOM 654 O O . ARG A 1 82 ? 47.32054 -49.16846 14.60423 1.000 28.48979 83 ARG A O 1
ATOM 662 N N . SER A 1 83 ? 49.13197 -47.84036 14.47724 1.000 24.70146 84 SER A N 1
ATOM 663 C CA . SER A 1 83 ? 49.32491 -47.82428 15.92177 1.000 26.10625 84 SER A CA 1
ATOM 664 C C . SER A 1 83 ? 48.52598 -46.69488 16.57852 1.000 28.08595 84 SER A C 1
ATOM 665 O O . SER A 1 83 ? 47.90301 -45.86582 15.90831 1.000 30.40235 84 SER A O 1
ATOM 668 N N . ASP A 1 84 ? 48.56164 -46.65730 17.91301 1.000 27.51292 85 ASP A N 1
ATOM 669 C CA . ASP A 1 84 ? 47.86895 -45.62455 18.68145 1.000 32.02057 85 ASP A CA 1
ATOM 670 C C . ASP A 1 84 ? 48.44713 -44.23999 18.38844 1.000 32.65060 85 ASP A C 1
ATOM 671 O O . ASP A 1 84 ? 49.63487 -44.08117 18.10598 1.000 33.83010 85 ASP A O 1
ATOM 676 N N . ALA A 1 85 ? 47.60108 -43.22683 18.47023 1.000 34.33532 86 ALA A N 1
ATOM 677 C CA . ALA A 1 85 ? 48.05309 -41.88064 18.16899 1.000 27.95241 86 ALA A CA 1
ATOM 678 C C . ALA A 1 85 ? 48.87784 -41.32060 19.31309 1.000 32.71293 86 ALA A C 1
ATOM 679 O O . ALA A 1 85 ? 48.71629 -41.69740 20.47616 1.000 33.29535 86 ALA A O 1
ATOM 681 N N . CYS A 1 86 ? 49.77839 -40.41535 18.96253 1.000 35.31247 87 CYS A N 1
ATOM 682 C CA . CYS A 1 86 ? 50.62116 -39.72778 19.92002 1.000 36.40050 87 CYS A CA 1
ATOM 683 C C . CYS A 1 86 ? 50.15150 -38.28668 19.97518 1.000 39.51079 87 CYS A C 1
ATOM 684 O O . CYS A 1 86 ? 49.94804 -37.67043 18.92577 1.000 42.60449 87 CYS A O 1
ATOM 687 N N . LEU A 1 87 ? 49.94271 -37.75661 21.18209 1.000 38.32908 88 LEU A N 1
ATOM 688 C CA . LEU A 1 87 ? 49.50640 -36.36350 21.25048 1.000 44.33895 88 LEU A CA 1
ATOM 689 C C . LEU A 1 87 ? 50.68838 -35.39460 21.27911 1.000 45.96181 88 LEU A C 1
ATOM 690 O O . LEU A 1 87 ? 50.63422 -34.32642 20.66304 1.000 51.60171 88 LEU A O 1
ATOM 695 N N . THR A 1 88 ? 51.76674 -35.77331 21.94957 1.000 47.39214 89 THR A N 1
ATOM 696 C CA . THR A 1 88 ? 52.96511 -34.95037 22.02295 1.000 44.37281 89 THR A CA 1
ATOM 697 C C . THR A 1 88 ? 53.73389 -34.98766 20.70200 1.000 45.74279 89 THR A C 1
ATOM 698 O O . THR A 1 88 ? 53.76204 -36.02580 20.02619 1.000 44.25689 89 THR A O 1
ATOM 702 N N . PRO A 1 89 ? 54.36458 -33.87955 20.30915 1.000 45.23129 90 PRO A N 1
ATOM 703 C CA . PRO A 1 89 ? 55.2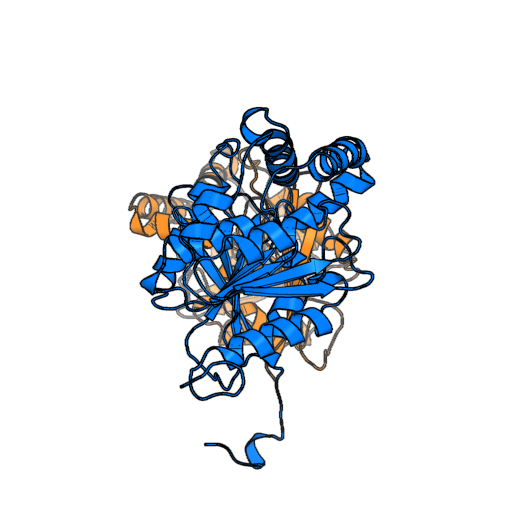9533 -33.93457 19.18345 1.000 39.03624 90 PRO A CA 1
ATOM 704 C C . PRO A 1 89 ? 56.49233 -34.79160 19.52525 1.000 35.96359 90 PRO A C 1
ATOM 705 O O . PRO A 1 89 ? 56.92391 -34.85264 20.69153 1.000 36.00011 90 PRO A O 1
ATOM 709 N N . PRO A 1 90 ? 57.07476 -35.46856 18.53360 1.000 34.07000 91 PRO A N 1
ATOM 710 C CA . PRO A 1 90 ? 58.23616 -36.31998 18.79765 1.000 31.27597 91 PRO A CA 1
ATOM 711 C C . PRO A 1 90 ? 59.40038 -35.50761 19.31986 1.000 33.74406 91 PRO A C 1
ATOM 712 O O . PRO A 1 90 ? 59.58853 -34.34747 18.94895 1.000 33.05680 91 PRO A O 1
ATOM 716 N N . LEU A 1 91 ? 60.17079 -36.13678 20.20434 1.000 34.51134 92 LEU A N 1
ATOM 717 C CA . LEU A 1 91 ? 61.40125 -35.53953 20.69421 1.000 31.84712 92 LEU A CA 1
ATOM 718 C C . LEU A 1 91 ? 62.43977 -35.50566 19.59414 1.000 34.25094 92 LEU A C 1
ATOM 719 O O . LEU A 1 91 ? 62.51045 -36.41108 18.75532 1.000 28.56693 92 LEU A O 1
ATOM 724 N N . LEU A 1 92 ? 63.26263 -34.45273 19.61415 1.000 33.35097 93 LEU A N 1
ATOM 725 C CA . LEU A 1 92 ? 64.34376 -34.35118 18.65003 1.000 31.34797 93 LEU A CA 1
ATOM 726 C C . LEU A 1 92 ? 65.27366 -35.55940 18.70837 1.000 33.05801 93 LEU A C 1
ATOM 727 O O . LEU A 1 92 ? 66.03473 -35.78406 17.75787 1.000 37.09027 93 LEU A O 1
ATOM 732 N N . SER A 1 93 ? 65.19924 -36.36125 19.77863 1.000 33.28823 94 SER A N 1
ATOM 733 C CA . SER A 1 93 ? 66.00541 -37.56630 19.94456 1.000 34.60086 94 SER A CA 1
ATOM 734 C C . SER A 1 93 ? 65.31080 -38.82524 19.43681 1.000 34.79196 94 SER A C 1
ATOM 735 O O . SER A 1 93 ? 65.72385 -39.93219 19.80551 1.000 39.02887 94 SER A O 1
ATOM 738 N N . PHE A 1 94 ? 64.28066 -38.68343 18.59586 1.000 30.84358 95 PHE A N 1
ATOM 739 C CA . PHE A 1 94 ? 63.48229 -39.83815 18.17404 1.000 29.90551 95 PHE A CA 1
ATOM 740 C C . PHE A 1 94 ? 64.32554 -40.92021 17.48724 1.000 29.81227 95 PHE A C 1
ATOM 741 O O . PHE A 1 94 ? 64.07680 -42.11364 17.67568 1.000 29.71753 95 PHE A O 1
ATOM 749 N N . ILE A 1 95 ? 65.30402 -40.53742 16.66833 1.000 30.69241 96 ILE A N 1
ATOM 750 C CA . ILE A 1 95 ? 66.17456 -41.54688 16.06995 1.000 33.35949 96 ILE A CA 1
ATOM 751 C C . ILE A 1 95 ? 66.94246 -42.29679 17.15667 1.000 34.67813 96 ILE A C 1
ATOM 752 O O . ILE A 1 95 ? 66.87783 -43.53019 17.25179 1.000 36.45847 96 ILE A O 1
ATOM 757 N N . ASP A 1 96 ? 67.65501 -41.56494 18.01402 1.000 34.24468 97 ASP A N 1
ATOM 758 C CA . ASP A 1 96 ? 68.44637 -42.23363 19.04517 1.000 39.14798 97 ASP A CA 1
ATOM 759 C C . ASP A 1 96 ? 67.56229 -43.01173 20.00109 1.000 33.94349 97 ASP A C 1
ATOM 760 O O . ASP A 1 96 ? 67.98150 -44.03832 20.54212 1.000 32.29257 97 ASP A O 1
ATOM 765 N N . ASP A 1 97 ? 66.33926 -42.54046 20.21909 1.000 34.75944 98 ASP A N 1
ATOM 766 C CA . ASP A 1 97 ? 65.47263 -43.17032 21.20574 1.000 35.43182 98 ASP A CA 1
ATOM 767 C C . ASP A 1 97 ? 64.89695 -44.50509 20.74236 1.000 33.71493 98 ASP A C 1
ATOM 768 O O . ASP A 1 97 ? 64.49495 -45.31302 21.58899 1.000 31.81928 98 ASP A O 1
ATOM 773 N N . GLU A 1 98 ? 64.85695 -44.75824 19.43300 1.000 30.09524 99 GLU A N 1
ATOM 774 C CA . GLU A 1 98 ? 64.09165 -45.89511 18.93446 1.000 29.92304 99 GLU A CA 1
ATOM 775 C C . GLU A 1 98 ? 64.52354 -47.24969 19.50879 1.000 33.09021 99 GLU A C 1
ATOM 776 O O . GLU A 1 98 ? 63.63337 -48.03751 19.86791 1.000 28.97238 99 GLU A O 1
ATOM 782 N N . PRO A 1 99 ? 65.81208 -47.58223 19.66138 1.000 32.18413 100 PRO A N 1
ATOM 783 C CA . PRO A 1 99 ? 66.14419 -48.88514 20.25535 1.000 33.33895 100 PRO A CA 1
ATOM 784 C C . PRO A 1 99 ? 65.60551 -49.03297 21.65194 1.000 32.42156 100 PRO A C 1
ATOM 785 O O . PRO A 1 99 ? 65.58372 -50.14147 22.19092 1.000 38.96491 100 PRO A O 1
ATOM 789 N N . SER A 1 100 ? 65.16350 -47.95418 22.25505 1.000 31.14121 101 SER A N 1
ATOM 790 C CA . SER A 1 100 ? 64.66935 -47.99547 23.60514 1.000 30.02149 101 SER A CA 1
ATOM 791 C C . SER A 1 100 ? 63.17072 -47.73467 23.69719 1.000 32.96619 101 SER A C 1
ATOM 792 O O . SER A 1 100 ? 62.61010 -47.88850 24.78583 1.000 32.15958 101 SER A O 1
ATOM 795 N N . THR A 1 101 ? 62.50219 -47.36137 22.59026 1.000 34.45973 102 THR A N 1
ATOM 796 C CA . THR A 1 101 ? 61.06468 -47.05552 22.60514 1.000 33.12726 102 THR A CA 1
ATOM 797 C C . THR A 1 101 ? 60.23821 -48.19239 22.00545 1.000 33.23140 102 THR A C 1
ATOM 798 O O . THR A 1 101 ? 60.15194 -49.27191 22.59387 1.000 33.28562 102 THR A O 1
ATOM 802 N N . SER A 1 102 ? 59.61221 -47.95205 20.84622 1.000 34.34595 103 SER A N 1
ATOM 803 C CA . SER A 1 102 ? 58.82484 -48.98570 20.17682 1.000 29.10980 103 SER A CA 1
ATOM 804 C C . SER A 1 102 ? 59.63363 -50.26161 20.00177 1.000 29.91983 103 SER A C 1
ATOM 805 O O . SER A 1 102 ? 59.22821 -51.33456 20.45413 1.000 34.42677 103 SER A O 1
ATOM 808 N N . PHE A 1 103 ? 60.79010 -50.16105 19.34574 1.000 30.14100 104 PHE A N 1
ATOM 809 C CA . PHE A 1 103 ? 61.62115 -51.34147 19.12480 1.000 31.25103 104 PHE A CA 1
ATOM 810 C C . PHE A 1 103 ? 61.87032 -52.11140 20.41338 1.000 31.52184 104 PHE A C 1
ATOM 811 O O . PHE A 1 103 ? 61.89292 -53.34851 20.41112 1.000 29.31903 104 PHE A O 1
ATOM 819 N N . ALA A 1 104 ? 62.04994 -51.39718 21.52409 1.000 30.06969 105 ALA A N 1
ATOM 820 C CA . ALA A 1 104 ? 62.27954 -52.06296 22.80033 1.000 31.99371 105 ALA A CA 1
ATOM 821 C C . ALA A 1 104 ? 61.10731 -52.95863 23.16966 1.000 32.19512 105 ALA A C 1
ATOM 822 O O . ALA A 1 104 ? 61.29380 -54.13819 23.49189 1.000 34.57107 105 ALA A O 1
ATOM 824 N N . ALA A 1 105 ? 59.88990 -52.40919 23.13980 1.000 29.11461 106 ALA A N 1
ATOM 825 C CA . ALA A 1 105 ? 58.71330 -53.20758 23.45943 1.000 33.39039 106 ALA A CA 1
ATOM 826 C C . ALA A 1 105 ? 58.61490 -54.41073 22.52811 1.000 33.99727 106 ALA A C 1
ATOM 827 O O . ALA A 1 105 ? 58.43558 -55.54724 22.97884 1.000 36.65081 106 ALA A O 1
ATOM 829 N N . LEU A 1 106 ? 58.76508 -54.18887 21.22614 1.000 28.39089 107 LEU A N 1
ATOM 830 C CA . LEU A 1 106 ? 58.75415 -55.31010 20.29434 1.000 31.44992 107 LEU A CA 1
ATOM 831 C C . LEU A 1 106 ? 59.81407 -56.34578 20.65980 1.000 31.22814 107 LEU A C 1
ATOM 832 O O . LEU A 1 106 ? 59.51064 -57.52064 20.87721 1.000 33.48747 107 LEU A O 1
ATOM 837 N N . GLN A 1 107 ? 61.07302 -55.92063 20.71552 1.000 37.46625 108 GLN A N 1
ATOM 838 C CA . GLN A 1 107 ? 62.16072 -56.81858 21.08758 1.000 35.62561 108 GLN A CA 1
ATOM 839 C C . GLN A 1 107 ? 61.80731 -57.62963 22.31973 1.000 32.40253 108 GLN A C 1
ATOM 840 O O . GLN A 1 107 ? 62.13021 -58.81555 22.40022 1.000 37.77813 108 GLN A O 1
ATOM 846 N N . SER A 1 108 ? 61.11290 -57.01708 23.27385 1.000 32.80201 109 SER A N 1
ATOM 847 C CA . SER A 1 108 ? 60.77582 -57.70048 24.51466 1.000 32.16807 109 SER A CA 1
ATOM 848 C C . SER A 1 108 ? 59.56261 -58.61480 24.33396 1.000 37.71102 109 SER A C 1
ATOM 849 O O . SER A 1 108 ? 59.63116 -59.82207 24.60574 1.000 38.59161 109 SER A O 1
ATOM 852 N N . ALA A 1 109 ? 58.44892 -58.04667 23.85645 1.000 35.78662 110 ALA A N 1
ATOM 853 C CA . ALA A 1 109 ? 57.22018 -58.80601 23.63018 1.000 36.42882 110 ALA A CA 1
ATOM 854 C C . ALA A 1 109 ? 57.48104 -60.10165 22.87339 1.000 39.92387 110 ALA A C 1
ATOM 855 O O . ALA A 1 109 ? 56.85607 -61.12885 23.15806 1.000 39.33301 110 ALA A O 1
ATOM 857 N N . PHE A 1 110 ? 58.40454 -60.07890 21.91041 1.000 36.64211 111 PHE A N 1
ATOM 858 C CA . PHE A 1 110 ? 58.71551 -61.26339 21.12943 1.000 29.01605 111 PHE A CA 1
ATOM 859 C C . PHE A 1 110 ? 59.96180 -61.96456 21.63033 1.000 36.86652 111 PHE A C 1
ATOM 860 O O . PHE A 1 110 ? 60.36944 -62.95982 21.03202 1.000 38.75493 111 PHE A O 1
ATOM 868 N N . GLN A 1 111 ? 60.58589 -61.46249 22.69449 1.000 36.98329 112 GLN A N 1
ATOM 869 C CA . GLN A 1 111 ? 61.79054 -62.06359 23.26061 1.000 37.98875 112 GLN A CA 1
ATOM 870 C C . GLN A 1 111 ? 62.82310 -62.36786 22.17868 1.000 36.76486 112 GLN A C 1
ATOM 871 O O . GLN A 1 111 ? 63.24948 -63.50522 21.99890 1.000 35.25990 112 GLN A O 1
ATOM 877 N N . LEU A 1 112 ? 63.22309 -61.32517 21.45660 1.000 36.12549 113 LEU A N 1
ATOM 878 C CA . LEU A 1 112 ? 64.09212 -61.48473 20.29409 1.000 36.88392 113 LEU A CA 1
ATOM 879 C C . LEU A 1 112 ? 65.54478 -61.54650 20.74861 1.000 39.72159 113 LEU A C 1
ATOM 880 O O . LEU A 1 112 ? 66.23133 -60.53244 20.84964 1.000 46.10227 113 LEU A O 1
ATOM 885 N N . THR A 1 113 ? 66.03062 -62.75688 21.01430 1.000 36.44013 114 THR A N 1
ATOM 886 C CA . THR A 1 113 ? 67.44404 -62.93304 21.32923 1.000 39.80013 114 THR A CA 1
ATOM 887 C C . THR A 1 113 ? 68.35372 -62.71245 20.11349 1.000 42.35359 114 THR A C 1
ATOM 888 O O . THR A 1 113 ? 69.55393 -62.45849 20.27924 1.000 40.42839 114 THR A O 1
ATOM 892 N N . HIS A 1 114 ? 67.81331 -62.81258 18.90305 1.000 38.52425 115 HIS A N 1
ATOM 893 C CA . HIS A 1 114 ? 68.57445 -62.65917 17.67570 1.000 34.58674 115 HIS A CA 1
ATOM 894 C C . HIS A 1 114 ? 67.67386 -62.01196 16.65189 1.000 35.23527 115 HIS A C 1
ATOM 895 O O . HIS A 1 114 ? 66.51476 -62.41162 16.51406 1.000 38.98923 115 HIS A O 1
ATOM 902 N N . PHE A 1 115 ? 68.20462 -61.03936 15.91841 1.000 32.96675 116 PHE A N 1
ATOM 903 C CA . PHE A 1 115 ? 67.44545 -60.49157 14.80718 1.000 29.56699 116 PHE A CA 1
ATOM 904 C C . PHE A 1 115 ? 68.39203 -59.98438 13.73328 1.000 28.51555 116 PHE A C 1
ATOM 905 O O . PHE A 1 115 ? 69.59097 -59.78532 13.95701 1.000 28.62748 116 PHE A O 1
ATOM 913 N N . ILE A 1 116 ? 67.82046 -59.80770 12.55108 1.000 27.05572 117 ILE A N 1
ATOM 914 C CA . ILE A 1 116 ? 68.38633 -59.00435 11.48052 1.000 25.87966 117 ILE A CA 1
ATOM 915 C C . ILE A 1 116 ? 67.52075 -57.74824 11.36614 1.000 27.99398 117 ILE A C 1
ATOM 916 O O . ILE A 1 116 ? 66.28543 -57.85248 11.32727 1.000 24.69698 117 ILE A O 1
ATOM 921 N N . ALA A 1 117 ? 68.15974 -56.56247 11.35770 1.000 26.25954 118 ALA A N 1
ATOM 922 C CA . ALA A 1 117 ? 67.45842 -55.27409 11.25900 1.000 26.15762 118 ALA A CA 1
ATOM 923 C C . ALA A 1 117 ? 67.53777 -54.70742 9.84413 1.000 26.24333 118 ALA A C 1
ATOM 924 O O . ALA A 1 117 ? 68.62293 -54.64189 9.25776 1.000 30.25941 118 ALA A O 1
ATOM 926 N N . LEU A 1 118 ? 66.39012 -54.29992 9.30135 1.000 25.03410 119 LEU A N 1
ATOM 927 C CA . LEU A 1 118 ? 66.31440 -53.60252 8.02150 1.000 26.24906 119 LEU A CA 1
ATOM 928 C C . LEU A 1 118 ? 65.55232 -52.29128 8.20857 1.000 27.69254 119 LEU A C 1
ATOM 929 O O . LEU A 1 118 ? 64.47599 -52.27253 8.82446 1.000 29.07276 119 LEU A O 1
ATOM 934 N N . GLY A 1 119 ? 66.10550 -51.20283 7.67794 1.000 23.91519 120 GLY A N 1
ATOM 935 C CA . GLY A 1 119 ? 65.47377 -49.90238 7.78431 1.000 27.59416 120 GLY A CA 1
ATOM 936 C C . GLY A 1 119 ? 65.46322 -49.14299 6.47358 1.000 27.42909 120 GLY A C 1
ATOM 937 O O . GLY A 1 119 ? 66.38537 -49.23572 5.66877 1.000 27.51235 120 GLY A O 1
ATOM 938 N N . HIS A 1 120 ? 64.40230 -48.36997 6.27130 1.000 29.35717 121 HIS A N 1
ATOM 939 C CA . HIS A 1 120 ? 64.27040 -47.51471 5.09914 1.000 29.36398 121 HIS A CA 1
ATOM 940 C C . HIS A 1 120 ? 64.24904 -46.05613 5.55317 1.000 30.69323 121 HIS A C 1
ATOM 941 O O . HIS A 1 120 ? 63.62514 -45.72229 6.56596 1.000 27.18438 121 HIS A O 1
ATOM 948 N N . SER A 1 121 ? 64.98456 -45.20621 4.82353 1.000 34.02903 122 SER A N 1
ATOM 949 C CA . SER A 1 121 ? 65.20749 -43.76671 5.12209 1.000 34.96656 122 SER A CA 1
ATOM 950 C C . SER A 1 121 ? 65.57813 -43.60855 6.59907 1.000 31.69672 122 SER A C 1
ATOM 951 O O . SER A 1 121 ? 66.50465 -44.29242 7.06323 1.000 26.87950 122 SER A O 1
ATOM 954 N N . VAL A 1 122 ? 64.91208 -42.72428 7.35213 1.000 27.66041 123 VAL A N 1
ATOM 955 C CA . VAL A 1 122 ? 65.20042 -42.55395 8.77119 1.000 27.87465 123 VAL A CA 1
ATOM 956 C C . VAL A 1 122 ? 65.07635 -43.87082 9.54277 1.000 30.12894 123 VAL A C 1
ATOM 957 O O . VAL A 1 122 ? 65.69560 -44.02909 10.59941 1.000 28.25104 123 VAL A O 1
ATOM 961 N N . GLY A 1 123 ? 64.29977 -44.83190 9.03072 1.000 29.08979 124 GLY A N 1
ATOM 962 C CA . GLY A 1 123 ? 64.23250 -46.12994 9.67266 1.000 26.04366 124 GLY A CA 1
ATOM 963 C C . GLY A 1 123 ? 65.55031 -46.87153 9.58615 1.000 28.31530 124 GLY A C 1
ATOM 964 O O . GLY A 1 123 ? 65.95627 -47.54081 10.54396 1.000 27.18614 124 GLY A O 1
ATOM 965 N N . GLY A 1 124 ? 66.22063 -46.78220 8.42663 1.000 25.55945 125 GLY A N 1
ATOM 966 C CA . GLY A 1 124 ? 67.60849 -47.20526 8.33565 1.000 23.18036 125 GLY A CA 1
ATOM 967 C C . GLY A 1 124 ? 68.48736 -46.58700 9.41072 1.000 26.28338 125 GLY A C 1
ATOM 968 O O . GLY A 1 124 ? 69.29671 -47.27984 10.03575 1.000 25.35579 125 GLY A O 1
ATOM 969 N N . CYS A 1 125 ? 68.32828 -45.28054 9.66086 1.000 24.90988 126 CYS A N 1
ATOM 970 C CA . CYS A 1 125 ? 69.07090 -44.64885 10.75069 1.000 26.83737 126 CYS A CA 1
ATOM 971 C C . CYS A 1 125 ? 68.80427 -45.35505 12.07760 1.000 28.01544 126 CYS A C 1
ATOM 972 O O . CYS A 1 125 ? 69.73999 -45.62666 12.84759 1.000 22.31564 126 CYS A O 1
ATOM 975 N N . MET A 1 126 ? 67.52461 -45.65567 12.36967 1.000 27.63352 127 MET A N 1
ATOM 976 C CA . MET A 1 126 ? 67.21149 -46.29707 13.64399 1.000 25.12601 127 MET A CA 1
ATOM 977 C C . MET A 1 126 ? 67.67427 -47.75219 13.64960 1.000 25.87453 127 MET A C 1
ATOM 978 O O . MET A 1 126 ? 68.11209 -48.26570 14.68966 1.000 23.94328 127 MET A O 1
ATOM 983 N N . ALA A 1 127 ? 67.63795 -48.41337 12.48815 1.000 26.57502 128 ALA A N 1
ATOM 984 C CA . ALA A 1 127 ? 68.19278 -49.75852 12.38575 1.000 24.77048 128 ALA A CA 1
ATOM 985 C C . ALA A 1 127 ? 69.67642 -49.76011 12.74585 1.000 31.13730 128 ALA A C 1
ATOM 986 O O . ALA A 1 127 ? 70.17782 -50.71147 13.36301 1.000 30.84909 128 ALA A O 1
ATOM 988 N N . VAL A 1 128 ? 70.38916 -48.68505 12.39450 1.000 30.29256 129 VAL A N 1
ATOM 989 C CA . VAL A 1 128 ? 71.79785 -48.56870 12.76470 1.000 28.07698 129 VAL A CA 1
ATOM 990 C C . VAL A 1 128 ? 71.93338 -48.47295 14.27581 1.000 30.43526 129 VAL A C 1
ATOM 991 O O . VAL A 1 128 ? 72.75462 -49.16693 14.89075 1.000 32.67704 129 VAL A O 1
ATOM 995 N N . HIS A 1 129 ? 71.12693 -47.60397 14.89460 1.000 28.92297 130 HIS A N 1
ATOM 996 C CA . HIS A 1 129 ? 71.09647 -47.51292 16.34944 1.000 29.01382 130 HIS A CA 1
ATOM 997 C C . HIS A 1 129 ? 70.73248 -48.85188 16.98377 1.000 32.97745 130 HIS A C 1
ATOM 998 O O . HIS A 1 129 ? 71.34115 -49.26459 17.97993 1.000 32.75875 130 HIS A O 1
ATOM 1005 N N . CYS A 1 130 ? 69.76309 -49.56082 16.40579 1.000 33.65154 131 CYS A N 1
ATOM 1006 C CA . CYS A 1 130 ? 69.42310 -50.88608 16.92081 1.000 35.50177 131 CYS A CA 1
ATOM 1007 C C . CYS A 1 130 ? 70.59815 -51.85283 16.81523 1.000 33.84288 131 CYS A C 1
ATOM 1008 O O . CYS A 1 130 ? 70.86651 -52.61772 17.75014 1.000 34.49600 131 CYS A O 1
ATOM 1011 N N . ALA A 1 131 ? 71.31943 -51.82348 15.69077 1.000 31.85601 132 ALA A N 1
ATOM 1012 C CA . ALA A 1 131 ? 72.43121 -52.75202 15.49906 1.000 30.38862 132 ALA A CA 1
ATOM 1013 C C . ALA A 1 131 ? 73.51149 -52.56863 16.56261 1.000 35.29249 132 ALA A C 1
ATOM 1014 O O . ALA A 1 131 ? 74.07593 -53.55160 17.05202 1.000 34.20275 132 ALA A O 1
ATOM 1016 N N . GLY A 1 132 ? 73.81188 -51.32601 16.94289 1.000 34.54038 133 GLY A N 1
ATOM 1017 C CA . GLY A 1 132 ? 74.84554 -51.09573 17.93706 1.000 29.41231 133 GLY A CA 1
ATOM 1018 C C . GLY A 1 132 ? 74.36104 -51.20326 19.37040 1.000 32.22341 133 GLY A C 1
ATOM 1019 O O . GLY A 1 132 ? 75.09905 -51.66541 20.24536 1.000 37.30833 133 GLY A O 1
ATOM 1020 N N . GLN A 1 133 ? 73.12383 -50.76635 19.61915 1.000 28.41473 134 GLN A N 1
ATOM 1021 C CA . GLN A 1 133 ? 72.49975 -50.93691 20.92886 1.000 32.84699 134 GLN A CA 1
ATOM 1022 C C . GLN A 1 133 ? 72.29603 -52.41454 21.26829 1.000 39.18984 134 GLN A C 1
ATOM 1023 O O . GLN A 1 133 ? 72.39623 -52.81772 22.43327 1.000 32.91249 134 GLN A O 1
ATOM 1029 N N . TYR A 1 134 ? 71.95964 -53.22988 20.27191 1.000 36.09588 135 TYR A N 1
ATOM 1030 C CA . TYR A 1 134 ? 71.72684 -54.64592 20.50744 1.000 36.58957 135 TYR A CA 1
ATOM 1031 C C . TYR A 1 134 ? 72.87141 -55.41762 19.88158 1.000 39.50117 135 TYR A C 1
ATOM 1032 O O . TYR A 1 134 ? 72.65300 -56.30589 19.04956 1.000 40.39969 135 TYR A O 1
ATOM 1041 N N . VAL A 1 135 ? 74.09670 -55.06916 20.27193 1.000 36.45960 136 VAL A N 1
ATOM 1042 C CA . VAL A 1 135 ? 75.26128 -55.58522 19.56534 1.000 39.84754 136 VAL A CA 1
ATOM 1043 C C . VAL A 1 135 ? 75.29066 -57.10871 19.62672 1.000 34.99503 136 VAL A C 1
ATOM 1044 O O . VAL A 1 135 ? 75.64111 -57.77076 18.64198 1.000 25.77260 136 VAL A O 1
ATOM 1048 N N . GLU A 1 136 ? 74.84542 -57.68310 20.75811 1.000 40.64085 137 GLU A N 1
ATOM 1049 C CA . GLU A 1 136 ? 74.85638 -59.14005 20.95843 1.000 48.51468 137 GLU A CA 1
ATOM 1050 C C . GLU A 1 136 ? 73.77662 -59.86149 20.15619 1.000 39.75651 137 GLU A C 1
ATOM 1051 O O . GLU A 1 136 ? 73.96821 -61.01583 19.76601 1.000 39.62224 137 GLU A O 1
ATOM 1057 N N . GLN A 1 137 ? 72.63597 -59.22146 19.92968 1.000 37.41823 138 GLN A N 1
ATOM 1058 C CA . GLN A 1 137 ? 71.51992 -59.87192 19.27127 1.000 36.01152 138 GLN A CA 1
ATOM 1059 C C . GLN A 1 137 ? 71.47714 -59.64164 17.76772 1.000 36.80612 138 GLN A C 1
ATOM 1060 O O . GLN A 1 137 ? 70.87116 -60.44510 17.04908 1.000 37.04581 138 GLN A O 1
ATOM 1066 N N . CYS A 1 138 ? 72.09721 -58.58195 17.26643 1.000 37.64953 139 CYS A N 1
ATOM 1067 C CA . CYS A 1 138 ? 71.90445 -58.18753 15.87669 1.000 37.68712 139 CYS A CA 1
ATOM 1068 C C . CYS A 1 138 ? 72.96244 -58.86441 15.01643 1.000 34.68010 139 CYS A C 1
ATOM 1069 O O . CYS A 1 138 ? 74.13941 -58.49378 15.05390 1.000 41.36181 139 CYS A O 1
ATOM 1072 N N . GLN A 1 139 ? 72.53627 -59.82639 14.21641 1.000 31.68690 140 GLN A N 1
ATOM 1073 C CA . GLN A 1 139 ? 73.45026 -60.56193 13.36347 1.000 33.01822 140 GLN A CA 1
ATOM 1074 C C . GLN A 1 139 ? 73.65553 -59.90955 12.00787 1.000 30.17065 140 GLN A C 1
ATOM 1075 O O . GLN A 1 139 ? 74.61127 -60.25477 11.31011 1.000 34.25118 140 GLN A O 1
ATOM 1081 N N . GLY A 1 140 ? 72.78985 -58.98530 11.61751 1.000 30.09171 141 GLY A N 1
ATOM 1082 C CA . GLY A 1 140 ? 72.90870 -58.34146 10.32497 1.000 27.70227 141 GLY A CA 1
ATOM 1083 C C . GLY A 1 140 ? 72.15738 -57.03344 10.30597 1.000 28.81627 141 GLY A C 1
ATOM 1084 O O . GLY A 1 140 ? 71.25032 -56.80119 11.11257 1.000 29.67026 141 GLY A O 1
ATOM 1085 N N . LEU A 1 141 ? 72.54543 -56.17221 9.36900 1.000 27.43624 142 LEU A N 1
ATOM 1086 C CA . LEU A 1 141 ? 71.89521 -54.88274 9.21554 1.000 27.26321 142 LEU A CA 1
ATOM 1087 C C . LEU A 1 141 ? 71.86584 -54.50226 7.74454 1.000 28.62216 142 LEU A C 1
ATOM 1088 O O . LEU A 1 141 ? 72.85363 -54.69194 7.03109 1.000 27.86602 142 LEU A O 1
ATOM 1093 N N . ILE A 1 142 ? 70.70989 -53.99234 7.29973 1.000 28.92140 143 ILE A N 1
ATOM 1094 C CA . ILE A 1 142 ? 70.48674 -53.49702 5.94358 1.000 27.80957 143 ILE A CA 1
ATOM 1095 C C . ILE A 1 142 ? 69.93324 -52.08800 6.05989 1.000 27.70248 143 ILE A C 1
ATOM 1096 O O . ILE A 1 142 ? 69.07108 -51.82416 6.90429 1.000 27.71563 143 ILE A O 1
ATOM 1101 N N . THR A 1 143 ? 70.43278 -51.17438 5.23667 1.000 26.83237 144 THR A N 1
ATOM 1102 C CA . THR A 1 143 ? 69.87617 -49.82948 5.17736 1.000 24.10623 144 THR A CA 1
ATOM 1103 C C . THR A 1 143 ? 69.43913 -49.56821 3.74121 1.000 24.70013 144 THR A C 1
ATOM 1104 O O . THR A 1 143 ? 70.13184 -49.96658 2.79779 1.000 23.15691 144 THR A O 1
ATOM 1108 N N . ILE A 1 144 ? 68.28304 -48.91781 3.57192 1.000 22.45015 145 ILE A N 1
ATOM 1109 C CA . ILE A 1 144 ? 67.76565 -48.56410 2.25130 1.000 24.34149 145 ILE A CA 1
ATOM 1110 C C . ILE A 1 144 ? 67.49264 -47.06594 2.24654 1.000 28.60028 145 ILE A C 1
ATOM 1111 O O . ILE A 1 144 ? 66.52850 -46.61098 2.87582 1.000 31.15042 145 ILE A O 1
ATOM 1116 N N . ALA A 1 145 ? 68.32845 -46.30191 1.52471 1.000 32.56539 146 ALA A N 1
ATOM 1117 C CA . ALA A 1 145 ? 68.26970 -44.83157 1.40790 1.000 28.01952 146 ALA A CA 1
ATOM 1118 C C . ALA A 1 145 ? 68.47916 -44.12037 2.74622 1.000 25.20071 146 ALA A C 1
ATOM 1119 O O . ALA A 1 145 ? 68.06745 -42.97762 2.91368 1.000 32.50855 146 ALA A O 1
ATOM 1121 N N . ALA A 1 146 ? 69.14105 -44.76783 3.69648 1.000 27.63748 147 ALA A N 1
ATOM 1122 C CA . ALA A 1 146 ? 69.40480 -44.17121 4.99504 1.000 28.13566 147 ALA A CA 1
ATOM 1123 C C . ALA A 1 146 ? 70.33342 -42.95673 4.88974 1.000 33.23531 147 ALA A C 1
ATOM 1124 O O . ALA A 1 146 ? 71.15984 -42.83294 3.97377 1.000 30.50405 147 ALA A O 1
ATOM 1126 N N . GLN A 1 147 ? 70.20491 -42.06587 5.86618 1.000 33.72309 148 GLN A N 1
ATOM 1127 C CA . GLN A 1 147 ? 70.99860 -40.84491 5.93046 1.000 39.16327 148 GLN A CA 1
ATOM 1128 C C . GLN A 1 147 ? 72.19235 -41.08059 6.85412 1.000 35.11108 148 GLN A C 1
ATOM 1129 O O . GLN A 1 147 ? 72.02252 -41.55828 7.98126 1.000 35.17545 148 GLN A O 1
ATOM 1135 N N . ALA A 1 148 ? 73.39530 -40.74593 6.37981 1.000 32.40146 149 ALA A N 1
ATOM 1136 C CA . ALA A 1 148 ? 74.54644 -40.68621 7.27832 1.000 32.53671 149 ALA A CA 1
ATOM 1137 C C . ALA A 1 148 ? 74.75211 -39.28641 7.84962 1.000 32.14780 149 ALA A C 1
ATOM 1138 O O . ALA A 1 148 ? 75.08281 -39.13018 9.03356 1.000 30.54744 149 ALA A O 1
ATOM 1140 N N . VAL A 1 149 ? 74.53411 -38.26057 7.03013 1.000 35.42112 150 VAL A N 1
ATOM 1141 C CA . VAL A 1 149 ? 74.59605 -36.87235 7.46086 1.000 35.73168 150 VAL A CA 1
ATOM 1142 C C . VAL A 1 149 ? 73.35308 -36.17973 6.94311 1.000 38.71652 150 VAL A C 1
ATOM 1143 O O . VAL A 1 149 ? 72.69263 -36.65466 6.01754 1.000 39.62879 150 VAL A O 1
ATOM 1147 N N . ASN A 1 150 ? 73.05673 -35.02519 7.53578 1.000 41.65671 151 ASN A N 1
ATOM 1148 C CA . ASN A 1 150 ? 72.11789 -34.10780 6.91791 1.000 36.39589 151 ASN A CA 1
ATOM 1149 C C . ASN A 1 150 ? 72.82650 -33.38452 5.78308 1.000 39.22567 151 ASN A C 1
ATOM 1150 O O . ASN A 1 150 ? 74.04934 -33.21917 5.80460 1.000 47.50304 151 ASN A O 1
ATOM 1155 N N . GLU A 1 151 ? 72.06735 -32.97918 4.76995 1.000 35.79410 152 GLU A N 1
ATOM 1156 C CA . GLU A 1 151 ? 72.71263 -32.41365 3.59177 1.000 40.55603 152 GLU A CA 1
ATOM 1157 C C . GLU A 1 151 ? 71.73903 -31.47199 2.90737 1.000 38.86051 152 GLU A C 1
ATOM 1158 O O . GLU A 1 151 ? 70.52308 -31.60833 3.08879 1.000 35.94631 152 GLU A O 1
ATOM 1164 N N . PRO A 1 152 ? 72.23512 -30.49400 2.14005 1.000 41.41567 153 PRO A N 1
ATOM 1165 C CA . PRO A 1 152 ? 71.32139 -29.51153 1.53924 1.000 38.56293 153 PRO A CA 1
ATOM 1166 C C . PRO A 1 152 ? 70.24520 -30.14448 0.69304 1.000 37.62836 153 PRO A C 1
ATOM 1167 O O . PRO A 1 152 ? 69.11219 -29.64191 0.68282 1.000 40.49752 153 PRO A O 1
ATOM 1171 N N . ARG A 1 153 ? 70.55174 -31.24850 0.00194 1.000 37.77159 154 ARG A N 1
ATOM 1172 C CA . ARG A 1 153 ? 69.54594 -31.86475 -0.85694 1.000 38.18837 154 ARG A CA 1
ATOM 1173 C C . ARG A 1 153 ? 68.38048 -32.40928 -0.04814 1.000 36.11386 154 ARG A C 1
ATOM 1174 O O . ARG A 1 153 ? 67.21929 -32.27064 -0.45278 1.000 38.05406 154 ARG A O 1
ATOM 1182 N N . THR A 1 154 ? 68.66890 -33.02701 1.09703 1.000 34.80891 155 THR A N 1
ATOM 1183 C CA . THR A 1 154 ? 67.60568 -33.49430 1.97811 1.000 38.22915 155 THR A CA 1
ATOM 1184 C C . THR A 1 154 ? 66.70372 -32.34091 2.40677 1.000 34.86545 155 THR A C 1
ATOM 1185 O O . THR A 1 154 ? 65.48896 -32.36587 2.17524 1.000 30.51382 155 THR A O 1
ATOM 1189 N N . GLN A 1 155 ? 67.29718 -31.32477 3.04673 1.000 34.11026 156 GLN A N 1
ATOM 1190 C CA . GLN A 1 155 ? 66.54619 -30.17479 3.53048 1.000 35.78679 156 GLN A CA 1
ATOM 1191 C C . GLN A 1 155 ? 65.66793 -29.58939 2.43034 1.000 35.70962 156 GLN A C 1
ATOM 1192 O O . GLN A 1 155 ? 64.49524 -29.25969 2.66096 1.000 29.77483 156 GLN A O 1
ATOM 1198 N N . GLN A 1 156 ? 66.19791 -29.51416 1.21378 1.000 33.33272 157 GLN A N 1
ATOM 1199 C CA . GLN A 1 156 ? 65.43930 -28.94319 0.11042 1.000 36.18666 157 GLN A CA 1
ATOM 1200 C C . GLN A 1 156 ? 64.16696 -29.74550 -0.17481 1.000 35.13581 157 GLN A C 1
ATOM 1201 O O . GLN A 1 156 ? 63.05715 -29.20044 -0.14729 1.000 35.18236 157 GLN A O 1
ATOM 1207 N N . GLY A 1 157 ? 64.30965 -31.05196 -0.43163 1.000 36.32639 158 GLY A N 1
ATOM 1208 C CA . GLY A 1 157 ? 63.15721 -31.86646 -0.80916 1.000 33.29966 158 GLY A CA 1
ATOM 1209 C C . GLY A 1 157 ? 62.06267 -31.92220 0.24596 1.000 29.09789 158 GLY A C 1
ATOM 1210 O O . GLY A 1 157 ? 60.87469 -31.94569 -0.08253 1.000 29.71888 158 GLY A O 1
ATOM 1211 N N . ILE A 1 158 ? 62.44222 -31.97472 1.52256 1.000 26.57307 159 ILE A N 1
ATOM 1212 C CA . ILE A 1 158 ? 61.45021 -31.87731 2.58719 1.000 25.79659 159 ILE A CA 1
ATOM 1213 C C . ILE A 1 158 ? 60.67878 -30.58422 2.45637 1.000 31.92406 159 ILE A C 1
ATOM 1214 O O . ILE A 1 158 ? 59.44220 -30.56019 2.55020 1.000 29.58732 159 ILE A O 1
ATOM 1219 N N . GLU A 1 159 ? 61.40818 -29.48907 2.21042 1.000 34.90866 160 GLU A N 1
ATOM 1220 C CA . GLU A 1 159 ? 60.81591 -28.16163 2.15069 1.000 26.29516 160 GLU A CA 1
ATOM 1221 C C . GLU A 1 159 ? 59.85366 -28.03040 0.97913 1.000 30.67982 160 GLU A C 1
ATOM 1222 O O . GLU A 1 159 ? 58.75434 -27.47782 1.13309 1.000 33.07190 160 GLU A O 1
ATOM 1228 N N . GLU A 1 160 ? 60.24364 -28.52205 -0.20361 1.000 31.33085 161 GLU A N 1
ATOM 1229 C CA . GLU A 1 160 ? 59.27598 -28.58973 -1.29683 1.000 36.61027 161 GLU A CA 1
ATOM 1230 C C . GLU A 1 160 ? 58.09795 -29.48462 -0.93219 1.000 36.47574 161 GLU A C 1
ATOM 1231 O O . GLU A 1 160 ? 56.95223 -29.18179 -1.29355 1.000 37.44191 161 GLU A O 1
ATOM 1237 N N . ALA A 1 161 ? 58.35805 -30.59196 -0.22028 1.000 31.32875 162 ALA A N 1
ATOM 1238 C CA . ALA A 1 161 ? 57.26855 -31.46566 0.21243 1.000 30.89996 162 ALA A CA 1
ATOM 1239 C C . ALA A 1 161 ? 56.30493 -30.72574 1.13584 1.000 33.60976 162 ALA A C 1
ATOM 1240 O O . ALA A 1 161 ? 55.08540 -30.92149 1.05519 1.000 31.60346 162 ALA A O 1
ATOM 1242 N N . ARG A 1 162 ? 56.83551 -29.85721 2.01058 1.000 33.78561 163 ARG A N 1
ATOM 1243 C CA . ARG A 1 162 ? 55.97865 -29.10433 2.92070 1.000 27.46063 163 ARG A CA 1
ATOM 1244 C C . ARG A 1 162 ? 55.03844 -28.18740 2.16006 1.000 30.46610 163 ARG A C 1
ATOM 1245 O O . ARG A 1 162 ? 53.89134 -27.97326 2.57397 1.000 33.25355 163 ARG A O 1
ATOM 1253 N N . ALA A 1 163 ? 55.49960 -27.62615 1.04760 1.000 31.16545 164 ALA A N 1
ATOM 1254 C CA . ALA A 1 163 ? 54.57551 -26.84674 0.23244 1.000 37.70767 164 ALA A CA 1
ATOM 1255 C C . ALA A 1 163 ? 53.53939 -27.76022 -0.41721 1.000 34.59103 164 ALA A C 1
ATOM 1256 O O . ALA A 1 163 ? 52.33607 -27.46528 -0.39519 1.000 34.57998 164 ALA A O 1
ATOM 1258 N N . ALA A 1 164 ? 53.98979 -28.90885 -0.93294 1.000 30.12943 165 ALA A N 1
ATOM 1259 C CA . ALA A 1 164 ? 53.13482 -29.76449 -1.73958 1.000 31.80785 165 ALA A CA 1
ATOM 1260 C C . ALA A 1 164 ? 52.03301 -30.43188 -0.91360 1.000 37.13752 165 ALA A C 1
ATOM 1261 O O . ALA A 1 164 ? 50.90310 -30.57708 -1.39506 1.000 39.07853 165 ALA A O 1
ATOM 1263 N N . PHE A 1 165 ? 52.31459 -30.80806 0.33335 1.000 35.17759 166 PHE A N 1
ATOM 1264 C CA . PHE A 1 165 ? 51.29132 -31.39367 1.19450 1.000 36.54923 166 PHE A CA 1
ATOM 1265 C C . PHE A 1 165 ? 50.27737 -30.35405 1.70151 1.000 38.95042 166 PHE A C 1
ATOM 1266 O O . PHE A 1 165 ? 49.55486 -30.58146 2.68035 1.000 39.03185 166 PHE A O 1
ATOM 1274 N N . GLN A 1 166 ? 50.20678 -29.19132 1.07753 1.000 38.75649 167 GLN A N 1
ATOM 1275 C CA . GLN A 1 166 ? 49.10332 -28.30296 1.37278 1.000 38.42442 167 GLN A CA 1
ATOM 1276 C C . GLN A 1 166 ? 47.96506 -28.46502 0.38322 1.000 41.45223 167 GLN A C 1
ATOM 1277 O O . GLN A 1 166 ? 46.80581 -28.24995 0.74813 1.000 40.98930 167 GLN A O 1
ATOM 1283 N N . MET A 1 167 ? 48.27217 -28.90275 -0.83301 1.000 42.87255 168 MET A N 1
ATOM 1284 C CA . MET A 1 167 ? 47.27371 -29.43433 -1.74708 1.000 46.68055 168 MET A CA 1
ATOM 1285 C C . MET A 1 167 ? 46.45673 -30.54165 -1.07254 1.000 49.78801 168 MET A C 1
ATOM 1286 O O . MET A 1 167 ? 47.02352 -31.57927 -0.68865 1.000 46.06176 168 MET A O 1
ATOM 1291 N N . PRO A 1 168 ? 45.14305 -30.37737 -0.93579 1.000 50.22468 169 PRO A N 1
ATOM 1292 C CA . PRO A 1 168 ? 44.32256 -31.46391 -0.37134 1.000 49.11677 169 PRO A CA 1
ATOM 1293 C C . PRO A 1 168 ? 44.50271 -32.81460 -1.06076 1.000 50.25416 169 PRO A C 1
ATOM 1294 O O . PRO A 1 168 ? 44.53893 -33.84631 -0.37775 1.000 46.91280 169 PRO A O 1
ATOM 1298 N N . GLU A 1 169 ? 44.62182 -32.85043 -2.39033 1.000 52.81342 170 GLU A N 1
ATOM 1299 C CA . GLU A 1 169 ? 44.84967 -34.13212 -3.05626 1.000 50.16797 170 GLU A CA 1
ATOM 1300 C C . GLU A 1 169 ? 46.18215 -34.74013 -2.63375 1.000 49.38763 170 GLU A C 1
ATOM 1301 O O . GLU A 1 169 ? 46.36247 -35.96067 -2.70207 1.000 49.01272 170 GLU A O 1
ATOM 1307 N N . GLN A 1 170 ? 47.13617 -33.91238 -2.20737 1.000 49.90212 171 GLN A N 1
ATOM 1308 C CA . GLN A 1 170 ? 48.38957 -34.46952 -1.71504 1.000 43.16900 171 GLN A CA 1
ATOM 1309 C C . GLN A 1 170 ? 48.24080 -34.95070 -0.28279 1.000 39.32097 171 GLN A C 1
ATOM 1310 O O . GLN A 1 170 ? 48.53404 -36.10910 0.02638 1.000 35.72232 171 GLN A O 1
ATOM 1316 N N . PHE A 1 171 ? 47.76139 -34.07533 0.59924 1.000 37.43171 172 PHE A N 1
ATOM 1317 C CA . PHE A 1 171 ? 47.64720 -34.44513 2.00019 1.000 36.23382 172 PHE A CA 1
ATOM 1318 C C . PHE A 1 171 ? 46.71726 -35.62621 2.19026 1.000 39.58646 172 PHE A C 1
ATOM 1319 O O . PHE A 1 171 ? 46.87269 -36.38133 3.15137 1.000 41.42810 172 PHE A O 1
ATOM 1327 N N . ALA A 1 172 ? 45.74779 -35.80027 1.28628 1.000 46.92703 173 ALA A N 1
ATOM 1328 C CA . ALA A 1 172 ? 44.82616 -36.92754 1.37786 1.000 40.64963 173 ALA A CA 1
ATOM 1329 C C . ALA A 1 172 ? 45.55540 -38.24654 1.18648 1.000 41.02883 173 ALA A C 1
ATOM 1330 O O . ALA A 1 172 ? 45.21536 -39.25308 1.82371 1.000 38.02394 173 ALA A O 1
ATOM 1332 N N . LYS A 1 173 ? 46.55976 -38.26068 0.30569 1.000 38.45273 174 LYS A N 1
ATOM 1333 C CA . LYS A 1 173 ? 47.36927 -39.45818 0.13192 1.000 35.34360 174 LYS A CA 1
ATOM 1334 C C . LYS A 1 173 ? 47.98314 -39.89190 1.45520 1.000 36.14202 174 LYS A C 1
ATOM 1335 O O . LYS A 1 173 ? 48.10461 -41.08817 1.73304 1.000 33.81824 174 LYS A O 1
ATOM 1341 N N . LEU A 1 174 ? 48.35692 -38.92602 2.29491 1.000 38.27395 175 LEU A N 1
ATOM 1342 C CA . LEU A 1 174 ? 48.90851 -39.23943 3.60816 1.000 37.04649 175 LEU A CA 1
ATOM 1343 C C . LEU A 1 174 ? 47.82480 -39.74455 4.54392 1.000 34.54796 175 LEU A C 1
ATOM 1344 O O . LEU A 1 174 ? 48.08741 -40.59874 5.39699 1.000 34.13220 175 LEU A O 1
ATOM 1349 N N . GLU A 1 175 ? 46.60264 -39.22783 4.40015 1.000 38.59009 176 GLU A N 1
ATOM 1350 C CA . GLU A 1 175 ? 45.52157 -39.63618 5.29007 1.000 38.38277 176 GLU A CA 1
ATOM 1351 C C . GLU A 1 175 ? 45.12915 -41.08779 5.06702 1.000 34.46669 176 GLU A C 1
ATOM 1352 O O . GLU A 1 175 ? 44.70573 -41.76078 6.01475 1.000 33.54727 176 GLU A O 1
ATOM 1358 N N . LYS A 1 176 ? 45.28485 -41.59156 3.83677 1.000 30.81992 177 LYS A N 1
ATOM 1359 C CA . LYS A 1 176 ? 44.93141 -42.97497 3.56693 1.000 29.38031 177 LYS A CA 1
ATOM 1360 C C . LYS A 1 176 ? 45.78555 -43.93892 4.37583 1.000 32.43206 177 LYS A C 1
ATOM 1361 O O . LYS A 1 176 ? 45.34983 -45.06530 4.63934 1.000 31.00766 177 LYS A O 1
ATOM 1367 N N . TYR A 1 177 ? 46.95292 -43.50747 4.85066 1.000 32.16902 178 TYR A N 1
ATOM 1368 C CA . TYR A 1 177 ? 47.86116 -44.42790 5.50996 1.000 28.65021 178 TYR A CA 1
ATOM 1369 C C . TYR A 1 177 ? 48.06422 -44.16877 6.99544 1.000 29.59301 178 TYR A C 1
ATOM 1370 O O . TYR A 1 177 ? 48.54818 -45.06693 7.69209 1.000 28.99787 178 TYR A O 1
ATOM 1379 N N . HIS A 1 178 ? 47.66261 -43.00463 7.51482 1.000 28.63887 179 HIS A N 1
ATOM 1380 C CA . HIS A 1 178 ? 47.76940 -42.73260 8.94575 1.000 28.26443 179 HIS A CA 1
ATOM 1381 C C . HIS A 1 178 ? 46.47738 -42.21085 9.54865 1.000 28.19107 179 HIS A C 1
ATOM 1382 O O . HIS A 1 178 ? 46.43080 -41.98662 10.76482 1.000 26.58588 179 HIS A O 1
ATOM 1389 N N . GLY A 1 179 ? 45.43518 -42.02295 8.73894 1.000 28.18763 180 GLY A N 1
ATOM 1390 C CA . GLY A 1 179 ? 44.18679 -41.45823 9.22428 1.000 32.97368 180 GLY A CA 1
ATOM 1391 C C . GLY A 1 179 ? 44.38178 -40.08888 9.84755 1.000 32.72345 180 GLY A C 1
ATOM 1392 O O . GLY A 1 179 ? 45.17214 -39.26530 9.37482 1.000 28.87687 180 GLY A O 1
ATOM 1393 N N . ASN A 1 180 ? 43.65711 -39.84868 10.94328 1.000 31.79968 181 ASN A N 1
ATOM 1394 C CA . ASN A 1 180 ? 43.77005 -38.58930 11.66428 1.000 29.43786 181 ASN A CA 1
ATOM 1395 C C . ASN A 1 180 ? 45.18682 -38.29121 12.10661 1.000 34.56358 181 ASN A C 1
ATOM 1396 O O . ASN A 1 180 ? 45.49851 -37.12627 12.39848 1.000 37.97793 181 ASN A O 1
ATOM 1401 N N . LYS A 1 181 ? 46.04933 -39.30775 12.17466 1.000 29.53026 182 LYS A N 1
ATOM 1402 C CA . LYS A 1 181 ? 47.41508 -39.08319 12.62432 1.000 29.00193 182 LYS A CA 1
ATOM 1403 C C . LYS A 1 181 ? 48.30326 -38.50881 11.52887 1.000 26.77807 182 LYS A C 1
ATOM 1404 O O . LYS A 1 181 ? 49.47278 -38.22055 11.80234 1.000 29.30460 182 LYS A O 1
ATOM 1410 N N . ALA A 1 182 ? 47.75796 -38.28796 10.32379 1.000 24.46260 183 ALA A N 1
ATOM 1411 C CA . ALA A 1 182 ? 48.55166 -37.75885 9.21493 1.000 31.30761 183 ALA A CA 1
ATOM 1412 C C . ALA A 1 182 ? 49.25374 -36.44301 9.57572 1.000 32.01896 183 ALA A C 1
ATOM 1413 O O . ALA A 1 182 ? 50.43788 -36.25896 9.26228 1.000 26.60607 183 ALA A O 1
ATOM 1415 N N . ARG A 1 183 ? 48.55440 -35.51601 10.22991 1.000 29.15444 184 ARG A N 1
ATOM 1416 C CA . ARG A 1 183 ? 49.20913 -34.25549 10.53131 1.000 27.95291 184 ARG A CA 1
ATOM 1417 C C . ARG A 1 183 ? 50.36651 -34.45536 11.50109 1.000 29.44812 184 ARG A C 1
ATOM 1418 O O . ARG A 1 183 ? 51.43432 -33.85142 11.33734 1.000 25.69846 184 ARG A O 1
ATOM 1426 N N . TRP A 1 184 ? 50.17777 -35.27848 12.53034 1.000 27.31924 185 TRP A N 1
ATOM 1427 C CA . TRP A 1 184 ? 51.27933 -35.48671 13.46481 1.000 27.29680 185 TRP A CA 1
ATOM 1428 C C . TRP A 1 184 ? 52.47265 -36.12670 12.76086 1.000 31.29229 185 TRP A C 1
ATOM 1429 O O . TRP A 1 184 ? 53.62182 -35.70462 12.96826 1.000 30.74472 185 TRP A O 1
ATOM 1440 N N . VAL A 1 185 ? 52.20943 -37.09662 11.87385 1.000 24.90154 186 VAL A N 1
ATOM 1441 C CA . VAL A 1 185 ? 53.27189 -37.72079 11.08539 1.000 28.29545 186 VAL A CA 1
ATOM 1442 C C . VAL A 1 185 ? 53.99290 -36.67688 10.21833 1.000 27.07141 186 VAL A C 1
ATOM 1443 O O . VAL A 1 185 ? 55.22550 -36.57186 10.24191 1.000 24.16102 186 VAL A O 1
ATOM 1447 N N . LEU A 1 186 ? 53.23612 -35.87101 9.46426 1.000 31.23927 187 LEU A N 1
ATOM 1448 C CA . LEU A 1 186 ? 53.84590 -34.85510 8.59865 1.000 27.94984 187 LEU A CA 1
ATOM 1449 C C . LEU A 1 186 ? 54.64367 -33.84133 9.40118 1.000 27.69407 187 LEU A C 1
ATOM 1450 O O . LEU A 1 186 ? 55.79051 -33.52361 9.05546 1.000 29.33673 187 LEU A O 1
ATOM 1455 N N . ASN A 1 187 ? 54.05534 -33.32086 10.47908 1.000 24.10542 188 ASN A N 1
ATOM 1456 C CA . ASN A 1 187 ? 54.78115 -32.35579 11.29789 1.000 25.11399 188 ASN A CA 1
ATOM 1457 C C . ASN A 1 187 ? 55.98332 -32.99651 11.97629 1.000 26.46247 188 ASN A C 1
ATOM 1458 O O . ASN A 1 187 ? 57.02443 -32.35386 12.12754 1.000 22.17492 188 ASN A O 1
ATOM 1463 N N . GLY A 1 188 ? 55.86839 -34.26818 12.37751 1.000 31.37786 189 GLY A N 1
ATOM 1464 C CA . GLY A 1 188 ? 56.99987 -34.93561 13.00888 1.000 26.26988 189 GLY A CA 1
ATOM 1465 C C . GLY A 1 188 ? 58.17722 -35.08884 12.07032 1.000 27.92838 189 GLY A C 1
ATOM 1466 O O . GLY A 1 188 ? 59.32849 -35.11707 12.50912 1.000 27.27889 189 GLY A O 1
ATOM 1467 N N . TRP A 1 189 ? 57.89957 -35.18428 10.76939 1.000 27.64973 190 TRP A N 1
ATOM 1468 C CA . TRP A 1 189 ? 58.93914 -35.23157 9.74842 1.000 28.68093 190 TRP A CA 1
ATOM 1469 C C . TRP A 1 189 ? 59.60912 -33.87691 9.57662 1.000 31.49537 190 TRP A C 1
ATOM 1470 O O . TRP A 1 189 ? 60.83883 -33.75718 9.66642 1.000 28.65149 190 TRP A O 1
ATOM 1481 N N . ILE A 1 190 ? 58.79796 -32.84813 9.29110 1.000 30.98912 191 ILE A N 1
ATOM 1482 C CA . ILE A 1 190 ? 59.31646 -31.52117 8.96542 1.000 29.55060 191 ILE A CA 1
ATOM 1483 C C . ILE A 1 190 ? 59.96292 -30.88647 10.18356 1.000 26.77557 191 ILE A C 1
ATOM 1484 O O . ILE A 1 190 ? 61.09095 -30.39881 10.11759 1.000 28.19557 191 ILE A O 1
ATOM 1489 N N . ASP A 1 191 ? 59.25984 -30.87840 11.31203 1.000 27.31439 192 ASP A N 1
ATOM 1490 C CA . ASP A 1 191 ? 59.72007 -30.06580 12.42923 1.000 32.68957 192 ASP A CA 1
ATOM 1491 C C . ASP A 1 191 ? 61.01033 -30.59635 13.01542 1.000 34.15934 192 ASP A C 1
ATOM 1492 O O . ASP A 1 191 ? 61.78683 -29.81719 13.57649 1.000 39.82445 192 ASP A O 1
ATOM 1497 N N . THR A 1 192 ? 61.27473 -31.89825 12.89524 1.000 31.55878 193 THR A N 1
ATOM 1498 C CA . THR A 1 192 ? 62.57186 -32.37573 13.36569 1.000 32.92302 193 THR A CA 1
ATOM 1499 C C . THR A 1 192 ? 63.67053 -32.05501 12.35693 1.000 30.56431 193 THR A C 1
ATOM 1500 O O . THR A 1 192 ? 64.64333 -31.36890 12.68621 1.000 29.48686 193 THR A O 1
ATOM 1504 N N . TRP A 1 193 ? 63.52295 -32.51541 11.11153 1.000 28.30836 194 TRP A N 1
ATOM 1505 C CA . TRP A 1 193 ? 64.67938 -32.48013 10.22692 1.000 32.57112 194 TRP A CA 1
ATOM 1506 C C . TRP A 1 193 ? 65.10496 -31.05916 9.90213 1.000 33.65488 194 TRP A C 1
ATOM 1507 O O . TRP A 1 193 ? 66.29607 -30.80612 9.68763 1.000 42.85246 194 TRP A O 1
ATOM 1518 N N . LEU A 1 194 ? 64.16168 -30.12825 9.88310 1.000 31.40490 195 LEU A N 1
ATOM 1519 C CA . LEU A 1 194 ? 64.39782 -28.73269 9.55115 1.000 23.76915 195 LEU A CA 1
ATOM 1520 C C . LEU A 1 194 ? 64.80138 -27.91992 10.76232 1.000 27.09388 195 LEU A C 1
ATOM 1521 O O . LEU A 1 194 ? 65.25704 -26.78452 10.60401 1.000 38.15889 195 LEU A O 1
ATOM 1526 N N . HIS A 1 195 ? 64.62916 -28.46410 11.95765 1.000 26.25628 196 HIS A N 1
ATOM 1527 C CA . HIS A 1 195 ? 65.11394 -27.82293 13.16584 1.000 27.90717 196 HIS A CA 1
ATOM 1528 C C . HIS A 1 195 ? 66.62187 -27.57777 13.06857 1.000 36.01719 196 HIS A C 1
ATOM 1529 O O . HIS A 1 195 ? 67.35751 -28.35373 12.43237 1.000 35.20950 196 HIS A O 1
ATOM 1536 N N . PRO A 1 196 ? 67.11597 -26.49197 13.66662 1.000 33.28147 197 PRO A N 1
ATOM 1537 C CA . PRO A 1 196 ? 68.56160 -26.23402 13.58711 1.000 35.66869 197 PRO A CA 1
ATOM 1538 C C . PRO A 1 196 ? 69.39141 -27.34136 14.21932 1.000 34.17758 197 PRO A C 1
ATOM 1539 O O . PRO A 1 196 ? 70.49040 -27.63716 13.72525 1.000 35.31477 197 PRO A O 1
ATOM 1543 N N . ALA A 1 197 ? 68.86556 -28.00714 15.25514 1.000 35.59117 198 ALA A N 1
ATOM 1544 C CA . ALA A 1 197 ? 69.55472 -29.11795 15.91704 1.000 37.52425 198 ALA A CA 1
ATOM 1545 C C . ALA A 1 197 ? 69.75816 -30.31862 15.00166 1.000 33.46362 198 ALA A C 1
ATOM 1546 O O . ALA A 1 197 ? 70.35271 -31.31637 15.41028 1.000 36.76022 198 ALA A O 1
ATOM 1548 N N . PHE A 1 198 ? 69.26061 -30.25333 13.77629 1.000 33.53104 199 PHE A N 1
ATOM 1549 C CA . PHE A 1 198 ? 69.50803 -31.31050 12.82132 1.000 33.26761 199 PHE A CA 1
ATOM 1550 C C . PHE A 1 198 ? 70.40088 -30.86818 11.68109 1.000 36.42704 199 PHE A C 1
ATOM 1551 O O . PHE A 1 198 ? 70.79000 -31.71345 10.86748 1.000 36.73230 199 PHE A O 1
ATOM 1559 N N . GLU A 1 199 ? 70.75499 -29.57482 11.61974 1.000 41.90520 200 GLU A N 1
ATOM 1560 C CA . GLU A 1 199 ? 71.53285 -29.05862 10.49613 1.000 38.40523 200 GLU A CA 1
ATOM 1561 C C . GLU A 1 199 ? 72.87585 -29.76992 10.36641 1.000 42.11499 200 GLU A C 1
ATOM 1562 O O . GLU A 1 199 ? 73.33751 -30.04086 9.25120 1.000 39.53659 200 GLU A O 1
ATOM 1568 N N . HIS A 1 200 ? 73.51803 -30.09114 11.49122 1.000 41.12680 201 HIS A N 1
ATOM 1569 C CA . HIS A 1 200 ? 74.79543 -30.79180 11.45506 1.000 40.53296 201 HIS A CA 1
ATOM 1570 C C . HIS A 1 200 ? 74.74187 -32.15471 12.13603 1.000 41.11537 201 HIS A C 1
ATOM 1571 O O . HIS A 1 200 ? 75.78563 -32.67097 12.54948 1.000 44.64067 201 HIS A O 1
ATOM 1578 N N . TRP A 1 201 ? 73.55615 -32.74996 12.25266 1.000 35.15315 202 TRP A N 1
ATOM 1579 C CA . TRP A 1 201 ? 73.43457 -34.09990 12.78864 1.000 35.55496 202 TRP A CA 1
ATOM 1580 C C . TRP A 1 201 ? 74.21653 -35.09035 11.92087 1.000 33.45335 202 TRP A C 1
ATOM 1581 O O . TRP A 1 201 ? 74.31112 -34.93440 10.69841 1.000 32.43345 202 TRP A O 1
ATOM 1592 N N . SER A 1 202 ? 74.78985 -36.11784 12.56082 1.000 29.70654 203 SER A N 1
ATOM 1593 C CA . SER A 1 202 ? 75.48901 -37.16394 11.82222 1.000 34.02849 203 SER A CA 1
ATOM 1594 C C . SER A 1 202 ? 75.17723 -38.54853 12.39603 1.000 33.08268 203 SER A C 1
ATOM 1595 O O . SER A 1 202 ? 75.04931 -38.71375 13.61304 1.000 35.31506 203 SER A O 1
ATOM 1598 N N . LEU A 1 203 ? 75.06369 -39.55064 11.52179 1.000 28.81613 204 LEU A N 1
ATOM 1599 C CA . LEU A 1 203 ? 74.90474 -40.93209 11.99236 1.000 33.86237 204 LEU A CA 1
ATOM 1600 C C . LEU A 1 203 ? 76.23427 -41.58219 12.38257 1.000 36.41959 204 LEU A C 1
ATOM 1601 O O . LEU A 1 203 ? 76.24529 -42.73115 12.85684 1.000 34.41368 204 LEU A O 1
ATOM 1606 N N . THR A 1 204 ? 77.33563 -40.84030 12.23372 1.000 36.49674 205 THR A N 1
ATOM 1607 C CA . THR A 1 204 ? 78.68326 -41.38380 12.38933 1.000 35.03545 205 THR A CA 1
ATOM 1608 C C . THR A 1 204 ? 78.97649 -41.97692 13.76857 1.000 35.32416 205 THR A C 1
ATOM 1609 O O . THR A 1 204 ? 79.51066 -43.10056 13.82789 1.000 32.50092 205 THR A O 1
ATOM 1613 N N . PRO A 1 205 ? 78.69635 -41.30620 14.89380 1.000 35.55820 206 PRO A N 1
ATOM 1614 C CA . PRO A 1 205 ? 78.92738 -41.98223 16.18082 1.000 31.83956 206 PRO A CA 1
ATOM 1615 C C . PRO A 1 205 ? 78.15715 -43.27820 16.30569 1.000 34.47564 206 PRO A C 1
ATOM 1616 O O . PRO A 1 205 ? 78.68410 -44.25094 16.86160 1.000 37.46517 206 PRO A O 1
ATOM 1620 N N . ALA A 1 206 ? 76.93294 -43.34010 15.76569 1.000 35.80013 207 ALA A N 1
ATOM 1621 C CA . ALA A 1 206 ? 76.17558 -44.58984 15.81655 1.000 35.42900 207 ALA A CA 1
ATOM 1622 C C . ALA A 1 206 ? 76.80264 -45.66087 14.92345 1.000 35.81824 207 ALA A C 1
ATOM 1623 O O . ALA A 1 206 ? 76.94631 -46.81692 15.34208 1.000 36.23245 207 ALA A O 1
ATOM 1625 N N . LEU A 1 207 ? 77.18454 -45.29565 13.69521 1.000 30.55409 208 LEU A N 1
ATOM 1626 C CA . LEU A 1 207 ? 77.72925 -46.27726 12.76231 1.000 34.64668 208 LEU A CA 1
ATOM 1627 C C . LEU A 1 207 ? 78.98618 -46.96846 13.30787 1.000 38.44306 208 LEU A C 1
ATOM 1628 O O . LEU A 1 207 ? 79.22841 -48.14287 13.00502 1.000 34.38836 208 LEU A O 1
ATOM 1633 N N . GLN A 1 208 ? 79.79039 -46.26590 14.11174 1.000 40.56095 209 GLN A N 1
ATOM 1634 C CA . GLN A 1 208 ? 81.03540 -46.79684 14.66305 1.000 37.68407 209 GLN A CA 1
ATOM 1635 C C . GLN A 1 208 ? 80.81496 -47.78044 15.80642 1.000 40.81681 209 GLN A C 1
ATOM 1636 O O . GLN A 1 208 ? 81.79058 -48.22194 16.42423 1.000 41.18769 209 GLN A O 1
ATOM 1642 N N . HIS A 1 209 ? 79.56673 -48.08194 16.14714 1.000 37.46396 210 HIS A N 1
ATOM 1643 C CA . HIS A 1 209 ? 79.25996 -49.08572 17.15126 1.000 36.59942 210 HIS A CA 1
ATOM 1644 C C . HIS A 1 209 ? 78.49443 -50.23823 16.52133 1.000 38.58243 210 HIS A C 1
ATOM 1645 O O . HIS A 1 209 ? 77.96869 -51.10260 17.23959 1.000 36.16406 210 HIS A O 1
ATOM 1652 N N . VAL A 1 210 ? 78.42282 -50.25605 15.19422 1.000 32.97280 211 VAL A N 1
ATOM 1653 C CA . VAL A 1 210 ? 77.79948 -51.33020 14.43718 1.000 33.75134 211 VAL A CA 1
ATOM 1654 C C . VAL A 1 210 ? 78.89526 -52.32300 14.07881 1.000 36.25529 211 VAL A C 1
ATOM 1655 O O . VAL A 1 210 ? 79.78293 -52.02035 13.27861 1.000 36.30581 211 VAL A O 1
ATOM 1659 N N . HIS A 1 211 ? 78.83164 -53.51788 14.65853 1.000 43.15600 212 HIS A N 1
ATOM 1660 C CA . HIS A 1 211 ? 79.86191 -54.51982 14.41806 1.000 39.16314 212 HIS A CA 1
ATOM 1661 C C . HIS A 1 211 ? 79.43685 -55.62029 13.45631 1.000 34.90413 212 HIS A C 1
ATOM 1662 O O . HIS A 1 211 ? 80.30799 -56.23891 12.83218 1.000 36.98430 212 HIS A O 1
ATOM 1669 N N . CYS A 1 212 ? 78.13786 -55.84947 13.28457 1.000 27.97122 213 CYS A N 1
ATOM 1670 C CA . CYS A 1 212 ? 77.66670 -56.89222 12.39259 1.000 28.48307 213 CYS A CA 1
ATOM 1671 C C . CYS A 1 212 ? 77.95252 -56.50522 10.94307 1.000 27.09525 213 CYS A C 1
ATOM 1672 O O . CYS A 1 212 ? 78.34825 -55.37170 10.66199 1.000 28.80574 213 CYS A O 1
ATOM 1675 N N . PRO A 1 213 ? 77.80118 -57.44073 9.99847 1.000 30.42917 214 PRO A N 1
ATOM 1676 C CA . PRO A 1 213 ? 77.81454 -57.05525 8.57816 1.000 30.64402 214 PRO A CA 1
ATOM 1677 C C . PRO A 1 213 ? 76.63057 -56.15670 8.20929 1.000 29.53824 214 PRO A C 1
ATOM 1678 O O . PRO A 1 213 ? 75.56907 -56.17193 8.84186 1.000 26.94599 214 PRO A O 1
ATOM 1682 N N . THR A 1 214 ? 76.83946 -55.35878 7.16447 1.000 27.14965 215 THR A N 1
ATOM 1683 C CA . THR A 1 214 ? 75.92695 -54.30352 6.76593 1.000 27.27821 215 THR A CA 1
ATOM 1684 C C . THR A 1 214 ? 75.83000 -54.27881 5.25037 1.000 32.35438 215 THR A C 1
ATOM 1685 O O . THR A 1 214 ? 76.85740 -54.31434 4.56349 1.000 30.49710 215 THR A O 1
ATOM 1689 N N . LEU A 1 215 ? 74.60445 -54.21150 4.73381 1.000 30.44863 216 LEU A N 1
ATOM 1690 C CA . LEU A 1 215 ? 74.33999 -54.06688 3.30552 1.000 29.18390 216 LEU A CA 1
ATOM 1691 C C . LEU A 1 215 ? 73.70413 -52.69569 3.09075 1.000 33.65291 216 LEU A C 1
ATOM 1692 O O . LEU A 1 215 ? 72.64672 -52.39887 3.66626 1.000 35.43159 216 LEU A O 1
ATOM 1697 N N . VAL A 1 216 ? 74.35197 -51.85300 2.29203 1.000 31.59525 217 VAL A N 1
ATOM 1698 C CA . VAL A 1 216 ? 73.94730 -50.45757 2.12543 1.000 28.30501 217 VAL A CA 1
ATOM 1699 C C . VAL A 1 216 ? 73.34515 -50.31531 0.73579 1.000 28.59301 217 VAL A C 1
ATOM 1700 O O . VAL A 1 216 ? 74.03775 -50.44787 -0.28028 1.000 30.24160 217 VAL A O 1
ATOM 1704 N N . LEU A 1 217 ? 72.04273 -50.07478 0.68308 1.000 31.68054 218 LEU A N 1
ATOM 1705 C CA . LEU A 1 217 ? 71.33183 -49.91832 -0.57692 1.000 28.62476 218 LEU A CA 1
ATOM 1706 C C . LEU A 1 217 ? 70.90411 -48.47152 -0.70683 1.000 25.23836 218 LEU A C 1
ATOM 1707 O O . LEU A 1 217 ? 70.58835 -47.81955 0.29995 1.000 25.02838 218 LEU A O 1
ATOM 1712 N N . HIS A 1 218 ? 70.93540 -47.97004 -1.94425 1.000 26.60381 219 HIS A N 1
ATOM 1713 C CA . HIS A 1 218 ? 70.66758 -46.56258 -2.22516 1.000 30.28942 219 HIS A CA 1
ATOM 1714 C C . HIS A 1 218 ? 70.42867 -46.37571 -3.71429 1.000 30.97338 219 HIS A C 1
ATOM 1715 O O . HIS A 1 218 ? 71.14785 -46.93634 -4.54161 1.000 31.33826 219 HIS A O 1
ATOM 1722 N N . GLY A 1 219 ? 69.40761 -45.59041 -4.04273 1.000 37.03517 220 GLY A N 1
ATOM 1723 C CA . GLY A 1 219 ? 69.08281 -45.34453 -5.43552 1.000 39.35646 220 GLY A CA 1
ATOM 1724 C C . GLY A 1 219 ? 70.00692 -44.29606 -6.03025 1.000 38.28871 220 GLY A C 1
ATOM 1725 O O . GLY A 1 219 ? 70.34084 -43.29542 -5.39463 1.000 35.98724 220 GLY A O 1
ATOM 1726 N N . GLU A 1 220 ? 70.43711 -44.55323 -7.26558 1.000 37.70881 221 GLU A N 1
ATOM 1727 C CA . GLU A 1 220 ? 71.31095 -43.61501 -7.95540 1.000 37.81604 221 GLU A CA 1
ATOM 1728 C C . GLU A 1 220 ? 70.68525 -42.22888 -8.02746 1.000 43.32769 221 GLU A C 1
ATOM 1729 O O . GLU A 1 220 ? 71.37313 -41.22392 -7.81218 1.000 41.11145 221 GLU A O 1
ATOM 1735 N N . ASN A 1 221 ? 69.37033 -42.16237 -8.29304 1.000 46.51650 222 ASN A N 1
ATOM 1736 C CA . ASN A 1 221 ? 68.61030 -40.92283 -8.43129 1.000 37.90431 222 ASN A CA 1
ATOM 1737 C C . ASN A 1 221 ? 67.80258 -40.55969 -7.19031 1.000 35.25705 222 ASN A C 1
ATOM 1738 O O . ASN A 1 221 ? 66.82742 -39.81862 -7.30909 1.000 39.79506 222 ASN A O 1
ATOM 1743 N N . ASP A 1 222 ? 68.18303 -41.04666 -6.01562 1.000 32.71331 223 ASP A N 1
ATOM 1744 C CA . ASP A 1 222 ? 67.49238 -40.69884 -4.77804 1.000 35.09256 223 ASP A CA 1
ATOM 1745 C C . ASP A 1 222 ? 67.23655 -39.19593 -4.68044 1.000 40.50860 223 ASP A C 1
ATOM 1746 O O . ASP A 1 222 ? 68.17235 -38.38288 -4.62435 1.000 39.38844 223 ASP A O 1
ATOM 1751 N N . GLU A 1 223 ? 65.94840 -38.83746 -4.67110 1.000 40.09987 224 GLU A N 1
ATOM 1752 C CA . GLU A 1 223 ? 65.53165 -37.43865 -4.69621 1.000 39.97195 224 GLU A CA 1
ATOM 1753 C C . GLU A 1 223 ? 66.01797 -36.65774 -3.47921 1.000 38.37000 224 GLU A C 1
ATOM 1754 O O . GLU A 1 223 ? 66.04816 -35.42744 -3.52013 1.000 40.13398 224 GLU A O 1
ATOM 1760 N N . TYR A 1 224 ? 66.40135 -37.34092 -2.40206 1.000 41.10562 225 TYR A N 1
ATOM 1761 C CA . TYR A 1 224 ? 66.59164 -36.71019 -1.10580 1.000 36.99907 225 TYR A CA 1
ATOM 1762 C C . TYR A 1 224 ? 68.02459 -36.70999 -0.63572 1.000 40.09413 225 TYR A C 1
ATOM 1763 O O . TYR A 1 224 ? 68.37830 -35.86763 0.19166 1.000 39.37958 225 TYR A O 1
ATOM 1772 N N . GLY A 1 225 ? 68.84265 -37.64251 -1.12178 1.000 45.10492 226 GLY A N 1
ATOM 1773 C CA . GLY A 1 225 ? 70.15999 -37.86733 -0.56097 1.000 45.41001 226 GLY A CA 1
ATOM 1774 C C . GLY A 1 225 ? 71.21318 -38.23433 -1.58059 1.000 43.37521 226 GLY A C 1
ATOM 1775 O O . GLY A 1 225 ? 71.06210 -39.20204 -2.34110 1.000 39.14802 226 GLY A O 1
ATOM 1776 N N . SER A 1 226 ? 72.29497 -37.45677 -1.58103 1.000 42.57707 227 SER A N 1
ATOM 1777 C CA . SER A 1 226 ? 73.40959 -37.66812 -2.48603 1.000 43.21444 227 SER A CA 1
ATOM 1778 C C . SER A 1 226 ? 74.17584 -38.93186 -2.11325 1.000 44.36710 227 SER A C 1
ATOM 1779 O O . SER A 1 226 ? 73.97250 -39.54606 -1.05800 1.000 41.10967 227 SER A O 1
ATOM 1782 N N . HIS A 1 227 ? 75.10935 -39.29486 -2.98619 1.000 47.13392 228 HIS A N 1
ATOM 1783 C CA . HIS A 1 227 ? 75.91587 -40.47929 -2.73933 1.000 45.90763 228 HIS A CA 1
ATOM 1784 C C . HIS A 1 227 ? 76.87610 -40.29267 -1.56832 1.000 41.15037 228 HIS A C 1
ATOM 1785 O O . HIS A 1 227 ? 77.48178 -41.26823 -1.11926 1.000 42.55983 228 HIS A O 1
ATOM 1792 N N . ARG A 1 228 ? 76.97096 -39.08190 -1.02229 1.000 40.27056 229 ARG A N 1
ATOM 1793 C CA . ARG A 1 228 ? 77.53836 -38.90267 0.30871 1.000 42.63182 229 ARG A CA 1
ATOM 1794 C C . ARG A 1 228 ? 76.97565 -39.91132 1.29298 1.000 38.86353 229 ARG A C 1
ATOM 1795 O O . ARG A 1 228 ? 77.71196 -40.46647 2.11200 1.000 34.62462 229 ARG A O 1
ATOM 1803 N N . GLN A 1 229 ? 75.66086 -40.16290 1.21457 1.000 43.70375 230 GLN A N 1
ATOM 1804 C CA . GLN A 1 229 ? 74.97456 -40.93070 2.25466 1.000 34.38344 230 GLN A CA 1
ATOM 1805 C C . GLN A 1 229 ? 75.35777 -42.40548 2.26732 1.000 34.55984 230 GLN A C 1
ATOM 1806 O O . GLN A 1 229 ? 75.76178 -42.90735 3.33526 1.000 33.38269 230 GLN A O 1
ATOM 1812 N N . PRO A 1 230 ? 75.25315 -43.16238 1.16759 1.000 32.61312 231 PRO A N 1
ATOM 1813 C CA . PRO A 1 230 ? 75.69343 -44.56573 1.24020 1.000 32.84459 231 PRO A CA 1
ATOM 1814 C C . PRO A 1 230 ? 77.18481 -44.70405 1.54816 1.000 36.33677 231 PRO A C 1
ATOM 1815 O O . PRO A 1 230 ? 77.59730 -45.66198 2.21924 1.000 33.40090 231 PRO A O 1
ATOM 1819 N N . GLU A 1 231 ? 78.00565 -43.74592 1.11250 1.000 36.80812 232 GLU A N 1
ATOM 1820 C CA . GLU A 1 231 ? 79.42337 -43.79180 1.44098 1.000 35.37957 232 GLU A CA 1
ATOM 1821 C C . GLU A 1 231 ? 79.66544 -43.56026 2.92616 1.000 32.61764 232 GLU A C 1
ATOM 1822 O O . GLU A 1 231 ? 80.47533 -44.26283 3.54671 1.000 34.14967 232 GLU A O 1
ATOM 1828 N N . GLY A 1 232 ? 78.96551 -42.59872 3.51798 1.000 29.36889 233 GLY A N 1
ATOM 1829 C CA . GLY A 1 232 ? 79.06996 -42.41124 4.95313 1.000 32.18719 233 GLY A CA 1
ATOM 1830 C C . GLY A 1 232 ? 78.70477 -43.65818 5.73558 1.000 39.17742 233 GLY A C 1
ATOM 1831 O O . GLY A 1 232 ? 79.39429 -44.02345 6.69375 1.000 37.83699 233 GLY A O 1
ATOM 1832 N N . ILE A 1 233 ? 77.61778 -44.33327 5.33634 1.000 37.87948 234 ILE A N 1
ATOM 1833 C CA . ILE A 1 233 ? 77.19730 -45.54013 6.04325 1.000 35.08758 234 ILE A CA 1
ATOM 1834 C C . ILE A 1 233 ? 78.24094 -46.64096 5.87772 1.000 32.92576 234 ILE A C 1
ATOM 1835 O O . ILE A 1 233 ? 78.72210 -47.20556 6.86788 1.000 36.09101 234 ILE A O 1
ATOM 1840 N N . ALA A 1 234 ? 78.63902 -46.94042 4.63495 1.000 27.73506 235 ALA A N 1
ATOM 1841 C CA . ALA A 1 234 ? 79.56774 -48.05316 4.43602 1.000 32.15828 235 ALA A CA 1
ATOM 1842 C C . ALA A 1 234 ? 80.94435 -47.77647 5.04742 1.000 38.67225 235 ALA A C 1
ATOM 1843 O O . ALA A 1 234 ? 81.61466 -48.71469 5.49705 1.000 40.59071 235 ALA A O 1
ATOM 1845 N N . ARG A 1 235 ? 81.36626 -46.50286 5.11151 1.000 41.95177 236 ARG A N 1
ATOM 1846 C CA . ARG A 1 235 ? 82.72001 -46.15951 5.54923 1.000 39.85048 236 ARG A CA 1
ATOM 1847 C C . ARG A 1 235 ? 82.88470 -46.23771 7.06430 1.000 39.32624 236 ARG A C 1
ATOM 1848 O O . ARG A 1 235 ? 83.91237 -46.72018 7.55376 1.000 46.65476 236 ARG A O 1
ATOM 1856 N N . HIS A 1 236 ? 81.89863 -45.78410 7.82498 1.000 38.70792 237 HIS A N 1
ATOM 1857 C CA . HIS A 1 236 ? 82.05154 -45.69142 9.27160 1.000 40.90170 237 HIS A CA 1
ATOM 1858 C C . HIS A 1 236 ? 81.54665 -46.91341 10.02004 1.000 41.93225 237 HIS A C 1
ATOM 1859 O O . HIS A 1 236 ? 81.61759 -46.93170 11.25777 1.000 40.67593 237 HIS A O 1
ATOM 1866 N N . THR A 1 237 ? 81.05498 -47.92977 9.31028 1.000 39.77002 238 THR A N 1
ATOM 1867 C CA . THR A 1 237 ? 80.70158 -49.18533 9.95927 1.000 35.93762 238 THR A CA 1
ATOM 1868 C C . THR A 1 237 ? 81.95729 -49.89554 10.45818 1.000 39.01074 238 THR A C 1
ATOM 1869 O O . THR A 1 237 ? 82.95299 -50.04033 9.73134 1.000 39.75753 238 THR A O 1
ATOM 1873 N N . ARG A 1 238 ? 81.90688 -50.31344 11.72181 1.000 37.12570 239 ARG A N 1
ATOM 1874 C CA . ARG A 1 238 ? 82.99589 -51.07011 12.31923 1.000 31.48143 239 ARG A CA 1
ATOM 1875 C C . ARG A 1 238 ? 83.06485 -52.48558 11.74393 1.000 34.46452 239 ARG A C 1
ATOM 1876 O O . ARG A 1 238 ? 84.15677 -53.02364 11.55074 1.000 34.61628 239 ARG A O 1
ATOM 1884 N N . GLY A 1 239 ? 81.90417 -53.11129 11.46402 1.000 34.49683 240 GLY A N 1
ATOM 1885 C CA . GLY A 1 239 ? 81.85993 -54.38523 10.77704 1.000 31.41544 240 GLY A CA 1
ATOM 1886 C C . GLY A 1 239 ? 81.97641 -54.22203 9.27392 1.000 29.18865 240 GLY A C 1
ATOM 1887 O O . GLY A 1 239 ? 82.09468 -53.12383 8.74554 1.000 30.53034 240 GLY A O 1
ATOM 1888 N N . PRO A 1 240 ? 81.96856 -55.33932 8.55424 1.000 29.47047 241 PRO A N 1
ATOM 1889 C CA . PRO A 1 240 ? 82.07243 -55.24664 7.09099 1.000 29.29595 241 PRO A CA 1
ATOM 1890 C C . PRO A 1 240 ? 80.83193 -54.59275 6.50270 1.000 31.72025 241 PRO A C 1
ATOM 1891 O O . PRO A 1 240 ? 79.73881 -54.65693 7.07090 1.000 35.92099 241 PRO A O 1
ATOM 1895 N N . ALA A 1 241 ? 81.01979 -53.92671 5.36485 1.000 31.32367 242 ALA A N 1
ATOM 1896 C CA . ALA A 1 241 ? 79.93860 -53.23133 4.68297 1.000 30.73453 242 ALA A CA 1
ATOM 1897 C C . ALA A 1 241 ? 80.07414 -53.42860 3.18372 1.000 34.10532 242 ALA A C 1
ATOM 1898 O O . ALA A 1 241 ? 81.18088 -53.47219 2.65098 1.000 33.45767 242 ALA A O 1
ATOM 1900 N N . HIS A 1 242 ? 78.93930 -53.54190 2.51096 1.000 37.58437 243 HIS A N 1
ATOM 1901 C CA . HIS A 1 242 ? 78.88032 -53.71862 1.07158 1.000 35.14800 243 HIS A CA 1
ATOM 1902 C C . HIS A 1 242 ? 77.80390 -52.78069 0.55607 1.000 37.65579 243 HIS A C 1
ATOM 1903 O O . HIS A 1 242 ? 76.78279 -52.57657 1.21937 1.000 39.90016 243 HIS A O 1
ATOM 1910 N N . THR A 1 243 ? 78.04207 -52.18357 -0.60173 1.000 37.35183 244 THR A N 1
ATOM 1911 C CA . THR A 1 243 ? 77.16334 -51.15245 -1.12221 1.000 35.83312 244 THR A CA 1
ATOM 1912 C C . THR A 1 243 ? 76.58105 -51.60537 -2.45451 1.000 40.59261 244 THR A C 1
ATOM 1913 O O . THR A 1 243 ? 77.27186 -52.23980 -3.25464 1.000 42.16312 244 THR A O 1
ATOM 1917 N N . GLU A 1 244 ? 75.29271 -51.31655 -2.67436 1.000 40.42562 245 GLU A N 1
ATOM 1918 C CA . GLU A 1 244 ? 74.67914 -51.41502 -3.99771 1.000 36.10982 245 GLU A CA 1
ATOM 1919 C C . GLU A 1 244 ? 73.93267 -50.11632 -4.26938 1.000 36.05684 245 GLU A C 1
ATOM 1920 O O . GLU A 1 244 ? 72.89875 -49.85247 -3.64814 1.000 40.25068 245 GLU A O 1
ATOM 1926 N N . ILE A 1 245 ? 74.49724 -49.28552 -5.14439 1.000 33.27447 246 ILE A N 1
ATOM 1927 C CA . ILE A 1 245 ? 73.81146 -48.13613 -5.72713 1.000 33.13215 246 ILE A CA 1
ATOM 1928 C C . ILE A 1 245 ? 72.88492 -48.66228 -6.82083 1.000 40.32561 246 ILE A C 1
ATOM 1929 O O . ILE A 1 245 ? 73.33237 -49.27623 -7.79424 1.000 40.51931 246 ILE A O 1
ATOM 1934 N N . LEU A 1 246 ? 71.58716 -48.47834 -6.64844 1.000 41.81568 247 LEU A N 1
ATOM 1935 C CA . LEU A 1 246 ? 70.66005 -49.07282 -7.59646 1.000 41.35562 247 LEU A CA 1
ATOM 1936 C C . LEU A 1 246 ? 70.47035 -48.12067 -8.76788 1.000 47.04613 247 LEU A C 1
ATOM 1937 O O . LEU A 1 246 ? 70.02229 -46.97938 -8.56375 1.000 40.36628 247 LEU A O 1
ATOM 1942 N N . PRO A 1 247 ? 70.82926 -48.52599 -9.98524 1.000 50.81495 248 PRO A N 1
ATOM 1943 C CA . PRO A 1 247 ? 70.70634 -47.62202 -11.13606 1.000 44.87373 248 PRO A CA 1
ATOM 1944 C C . PRO A 1 247 ? 69.25183 -47.29648 -11.42787 1.000 41.99164 248 PRO A C 1
ATOM 1945 O O . PRO A 1 247 ? 68.38968 -48.18115 -11.42133 1.000 45.19384 248 PRO A O 1
ATOM 1949 N N . GLY A 1 248 ? 68.99350 -46.00783 -11.67001 1.000 41.15311 249 GLY A N 1
ATOM 1950 C CA . GLY A 1 248 ? 67.69736 -45.48007 -12.07151 1.000 35.90019 249 GLY A CA 1
ATOM 1951 C C . GLY A 1 248 ? 66.63908 -45.44506 -10.99376 1.000 40.49817 249 GLY A C 1
ATOM 1952 O O . GLY A 1 248 ? 65.46397 -45.23577 -11.30234 1.000 43.36460 249 GLY A O 1
ATOM 1953 N N . VAL A 1 249 ? 67.01670 -45.64575 -9.73895 1.000 46.65698 250 VAL A N 1
ATOM 1954 C CA . VAL A 1 249 ? 66.08606 -45.77306 -8.62591 1.000 42.00891 250 VAL A CA 1
ATOM 1955 C C . VAL A 1 249 ? 66.18139 -44.51377 -7.77805 1.000 42.92087 250 VAL A C 1
ATOM 1956 O O . VAL A 1 249 ? 67.22761 -43.84992 -7.74124 1.000 40.26485 250 VAL A O 1
ATOM 1960 N N . GLY A 1 250 ? 65.07281 -44.16814 -7.12568 1.000 38.99924 251 GLY A N 1
ATOM 1961 C CA . GLY A 1 250 ? 64.96688 -43.02220 -6.23265 1.000 34.24828 251 GLY A CA 1
ATOM 1962 C C . GLY A 1 250 ? 64.97741 -43.42854 -4.77238 1.000 36.83529 251 GLY A C 1
ATOM 1963 O O . GLY A 1 250 ? 65.68904 -44.35842 -4.36644 1.000 38.51368 251 GLY A O 1
ATOM 1964 N N . HIS A 1 251 ? 64.16616 -42.73002 -3.97379 1.000 32.94711 252 HIS A N 1
ATOM 1965 C CA . HIS A 1 251 ? 64.13385 -42.88822 -2.52459 1.000 33.06693 252 HIS A CA 1
ATOM 1966 C C . HIS A 1 251 ? 63.33998 -44.10352 -2.02551 1.000 36.78852 252 HIS A C 1
ATOM 1967 O O . HIS A 1 251 ? 63.35919 -44.37142 -0.81893 1.000 30.48365 252 HIS A O 1
ATOM 1974 N N . VAL A 1 252 ? 62.62594 -44.83729 -2.88058 1.000 37.52636 253 VAL A N 1
ATOM 1975 C CA . VAL A 1 252 ? 61.88327 -46.00009 -2.38277 1.000 37.55151 253 VAL A CA 1
ATOM 1976 C C . VAL A 1 252 ? 62.17205 -47.24983 -3.21057 1.000 37.77828 253 VAL A C 1
ATOM 1977 O O . VAL A 1 252 ? 61.29578 -47.71768 -3.96146 1.000 36.55826 253 VAL A O 1
ATOM 1981 N N . PRO A 1 253 ? 63.36166 -47.84565 -3.08642 1.000 36.91782 254 PRO A N 1
ATOM 1982 C CA . PRO A 1 253 ? 63.65759 -49.03712 -3.90796 1.000 36.33301 254 PRO A CA 1
ATOM 1983 C C . PRO A 1 253 ? 62.71950 -50.21952 -3.64584 1.000 34.52956 254 PRO A C 1
ATOM 1984 O O . PRO A 1 253 ? 62.34364 -50.91848 -4.59948 1.000 32.70990 254 PRO A O 1
ATOM 1988 N N . HIS A 1 254 ? 62.32443 -50.47209 -2.38680 1.000 32.80451 255 HIS A N 1
ATOM 1989 C CA . HIS A 1 254 ? 61.48632 -51.64185 -2.11345 1.000 35.81008 255 HIS A CA 1
ATOM 1990 C C . HIS A 1 254 ? 60.14924 -51.55247 -2.83859 1.000 31.09528 255 HIS A C 1
ATOM 1991 O O . HIS A 1 254 ? 59.55134 -52.58061 -3.16234 1.000 33.23878 255 HIS A O 1
ATOM 1998 N N . ARG A 1 255 ? 59.67481 -50.34536 -3.11378 1.000 31.77727 256 ARG A N 1
ATOM 1999 C CA . ARG A 1 255 ? 58.52752 -50.19235 -3.99091 1.000 32.86710 256 ARG A CA 1
ATOM 2000 C C . ARG A 1 255 ? 58.92844 -49.95675 -5.44240 1.000 32.16743 256 ARG A C 1
ATOM 2001 O O . ARG A 1 255 ? 58.18532 -50.33469 -6.34542 1.000 32.48454 256 ARG A O 1
ATOM 2009 N N . GLU A 1 256 ? 60.09272 -49.37244 -5.70987 1.000 35.33184 257 GLU A N 1
ATOM 2010 C CA . GLU A 1 256 ? 60.45962 -49.12642 -7.10499 1.000 34.41390 257 GLU A CA 1
ATOM 2011 C C . GLU A 1 256 ? 60.96115 -50.38533 -7.81312 1.000 36.86595 257 GLU A C 1
ATOM 2012 O O . GLU A 1 256 ? 60.66874 -50.58762 -8.99523 1.000 35.76886 257 GLU A O 1
ATOM 2018 N N . VAL A 1 257 ? 61.73517 -51.22735 -7.12473 1.000 35.96030 258 VAL A N 1
ATOM 2019 C CA . VAL A 1 257 ? 62.32227 -52.42037 -7.72405 1.000 30.78265 258 VAL A CA 1
ATOM 2020 C C . VAL A 1 257 ? 62.34154 -53.51396 -6.66249 1.000 32.82201 258 VAL A C 1
ATOM 2021 O O . VAL A 1 257 ? 63.40908 -53.92138 -6.18403 1.000 34.36304 258 VAL A O 1
ATOM 2025 N N . GLU A 1 258 ? 61.15028 -54.00283 -6.30593 1.000 34.00235 259 GLU A N 1
ATOM 2026 C CA . GLU A 1 258 ? 61.01320 -54.90803 -5.17083 1.000 32.66568 259 GLU A CA 1
ATOM 2027 C C . GLU A 1 258 ? 61.88184 -56.15433 -5.33210 1.000 32.87459 259 GLU A C 1
ATOM 2028 O O . GLU A 1 258 ? 62.61513 -56.53646 -4.40924 1.000 30.17880 259 GLU A O 1
ATOM 2034 N N . ALA A 1 259 ? 61.80234 -56.80588 -6.49709 1.000 30.14512 260 ALA A N 1
ATOM 2035 C CA . ALA A 1 259 ? 62.52803 -58.05714 -6.71278 1.000 31.33739 260 ALA A CA 1
ATOM 2036 C C . ALA A 1 259 ? 64.03524 -57.86952 -6.52683 1.000 34.65054 260 ALA A C 1
ATOM 2037 O O . ALA A 1 259 ? 64.69956 -58.66563 -5.84296 1.000 31.28277 260 ALA A O 1
ATOM 2039 N N . VAL A 1 260 ? 64.57653 -56.80479 -7.13266 1.000 29.83946 261 VAL A N 1
ATOM 2040 C CA . VAL A 1 260 ? 65.97878 -56.42030 -6.99126 1.000 29.72805 261 VAL A CA 1
ATOM 2041 C C . VAL A 1 260 ? 66.36995 -56.25807 -5.52334 1.000 32.12008 261 VAL A C 1
ATOM 2042 O O . VAL A 1 260 ? 67.36602 -56.82893 -5.05965 1.000 33.74696 261 VAL A O 1
ATOM 2046 N N . VAL A 1 261 ? 65.62066 -55.43786 -4.78162 1.000 32.08942 262 VAL A N 1
ATOM 2047 C CA . VAL A 1 261 ? 65.88878 -55.26990 -3.35252 1.000 31.38594 262 VAL A CA 1
ATOM 2048 C C . VAL A 1 261 ? 65.80592 -56.61243 -2.63023 1.000 31.99577 262 VAL A C 1
ATOM 2049 O O . VAL A 1 261 ? 66.66749 -56.95001 -1.80603 1.000 30.73977 262 VAL A O 1
ATOM 2053 N N . VAL A 1 262 ? 64.76133 -57.39707 -2.92371 1.000 31.30985 263 VAL A N 1
ATOM 2054 C CA . VAL A 1 262 ? 64.60188 -58.69490 -2.26806 1.000 32.94676 263 VAL A CA 1
ATOM 2055 C C . VAL A 1 262 ? 65.79117 -59.59283 -2.57467 1.000 30.93500 263 VAL A C 1
ATOM 2056 O O . VAL A 1 262 ? 66.29077 -60.31732 -1.70208 1.000 25.71315 263 VAL A O 1
ATOM 2060 N N . HIS A 1 263 ? 66.26790 -59.54183 -3.81944 1.000 30.71430 264 HIS A N 1
ATOM 2061 C CA . HIS A 1 263 ? 67.40939 -60.34684 -4.22658 1.000 29.13355 264 HIS A CA 1
ATOM 2062 C C . HIS A 1 263 ? 68.66214 -59.99303 -3.42043 1.000 36.82817 264 HIS A C 1
ATOM 2063 O O . HIS A 1 263 ? 69.28811 -60.87285 -2.81425 1.000 38.53838 264 HIS A O 1
ATOM 2070 N N . TYR A 1 264 ? 69.03132 -58.70224 -3.37621 1.000 33.43368 265 TYR A N 1
ATOM 2071 C CA . TYR A 1 264 ? 70.23474 -58.30061 -2.64902 1.000 29.93043 265 TYR A CA 1
ATOM 2072 C C . TYR A 1 264 ? 70.11534 -58.56625 -1.15574 1.000 31.88564 265 TYR A C 1
ATOM 2073 O O . TYR A 1 264 ? 71.08260 -58.99734 -0.52041 1.000 37.53245 265 TYR A O 1
ATOM 2082 N N . VAL A 1 265 ? 68.94867 -58.31750 -0.56859 1.000 33.01268 266 VAL A N 1
ATOM 2083 C CA . VAL A 1 265 ? 68.80861 -58.53785 0.86922 1.000 35.79004 266 VAL A CA 1
ATOM 2084 C C . VAL A 1 265 ? 68.88665 -60.02711 1.19888 1.000 37.54272 266 VAL A C 1
ATOM 2085 O O . VAL A 1 265 ? 69.53189 -60.43381 2.17838 1.000 36.65273 266 VAL A O 1
ATOM 2089 N N . SER A 1 266 ? 68.22096 -60.86434 0.40316 1.000 35.18724 267 SER A N 1
ATOM 2090 C CA . SER A 1 266 ? 68.20304 -62.28503 0.72064 1.000 35.26625 267 SER A CA 1
ATOM 2091 C C . SER A 1 266 ? 69.59440 -62.88023 0.56459 1.000 33.96200 267 SER A C 1
ATOM 2092 O O . SER A 1 266 ? 70.08974 -63.55011 1.47732 1.000 33.15394 267 SER A O 1
ATOM 2095 N N . GLU A 1 267 ? 70.26507 -62.59437 -0.56011 1.000 35.64716 268 GLU A N 1
ATOM 2096 C CA . GLU A 1 267 ? 71.65438 -63.02714 -0.73599 1.000 35.94034 268 GLU A CA 1
ATOM 2097 C C . GLU A 1 267 ? 72.53994 -62.57273 0.42434 1.000 33.83623 268 GLU A C 1
ATOM 2098 O O . GLU A 1 267 ? 73.31472 -63.36207 0.97555 1.000 35.54222 268 GLU A O 1
ATOM 2104 N N . PHE A 1 268 ? 72.43816 -61.30026 0.80985 1.000 29.95768 269 PHE A N 1
ATOM 2105 C CA . PHE A 1 268 ? 73.24581 -60.80376 1.91790 1.000 30.47410 269 PHE A CA 1
ATOM 2106 C C . PHE A 1 268 ? 73.02268 -61.64114 3.17270 1.000 29.66915 269 PHE A C 1
ATOM 2107 O O . PHE A 1 268 ? 73.97658 -62.06159 3.83378 1.000 31.42584 269 PHE A O 1
ATOM 2115 N N . ILE A 1 269 ? 71.76171 -61.91081 3.50285 1.000 34.44151 270 ILE A N 1
ATOM 2116 C CA . ILE A 1 269 ? 71.44358 -62.59427 4.75376 1.000 34.99350 270 ILE A CA 1
ATOM 2117 C C . ILE A 1 269 ? 71.97440 -64.02255 4.73495 1.000 34.67557 270 ILE A C 1
ATOM 2118 O O . ILE A 1 269 ? 72.53096 -64.49879 5.72891 1.000 36.02463 270 ILE A O 1
ATOM 2123 N N . GLU A 1 270 ? 71.82092 -64.72491 3.60366 1.000 34.19400 271 GLU A N 1
ATOM 2124 C CA . GLU A 1 270 ? 72.31187 -66.09792 3.49698 1.000 32.07108 271 GLU A CA 1
ATOM 2125 C C . GLU A 1 270 ? 73.82987 -66.14951 3.64892 1.000 37.89255 271 GLU A C 1
ATOM 2126 O O . GLU A 1 270 ? 74.36978 -66.97885 4.39401 1.000 38.72026 271 GLU A O 1
ATOM 2132 N N . ARG A 1 271 ? 74.52389 -65.26840 2.97458 1.000 33.38250 272 ARG A N 1
ATOM 2133 C CA . ARG A 1 271 ? 75.94782 -65.14646 3.13790 1.000 31.89444 272 ARG A CA 1
ATOM 2134 C C . ARG A 1 271 ? 76.37218 -64.77705 4.56134 1.000 32.85143 272 ARG A C 1
ATOM 2135 O O . ARG A 1 271 ? 77.55912 -64.52522 4.76046 1.000 34.92112 272 ARG A O 1
ATOM 2143 N N . LEU A 1 272 ? 75.52154 -64.69001 5.58000 1.000 34.39864 273 LEU A N 1
ATOM 2144 C CA . LEU A 1 272 ? 76.02955 -64.25936 6.87562 1.000 35.52211 273 LEU A CA 1
ATOM 2145 C C . LEU A 1 272 ? 76.67313 -65.41087 7.62478 1.000 36.39273 273 LEU A C 1
ATOM 2146 O O . LEU A 1 272 ? 77.57226 -65.18258 8.43692 1.000 47.82151 273 LEU A O 1
ATOM 2151 N N . THR A 1 273 ? 76.24314 -66.63927 7.36588 1.000 42.62971 274 THR A N 1
ATOM 2152 C CA . THR A 1 273 ? 76.82781 -67.80671 8.04018 1.000 45.52084 274 THR A CA 1
ATOM 2153 C C . THR A 1 273 ? 78.25723 -68.04315 7.57947 1.000 44.47640 274 THR A C 1
ATOM 2154 O O . THR A 1 273 ? 78.48695 -68.21027 6.37201 1.000 40.72750 274 THR A O 1
ATOM 2158 N N . PRO A 1 274 ? 79.23740 -68.08573 8.48254 1.000 47.13697 275 PRO A N 1
ATOM 2159 C CA . PRO A 1 274 ? 80.58373 -68.49342 8.06807 1.000 46.41264 275 PRO A CA 1
ATOM 2160 C C . PRO A 1 274 ? 80.53384 -69.89814 7.49282 1.000 43.60002 275 PRO A C 1
ATOM 2161 O O . PRO A 1 274 ? 79.68988 -70.71839 7.86850 1.000 42.44643 275 PRO A O 1
ATOM 2165 N N . GLY A 1 275 ? 81.40620 -70.15213 6.52785 1.000 39.33971 276 GLY A N 1
ATOM 2166 C CA . GLY A 1 275 ? 81.38531 -71.39695 5.80477 1.000 37.45940 276 GLY A CA 1
ATOM 2167 C C . GLY A 1 275 ? 80.71655 -71.31549 4.45280 1.000 32.96360 276 GLY A C 1
ATOM 2168 O O . GLY A 1 275 ? 80.95776 -72.17443 3.60628 1.000 38.79071 276 GLY A O 1
ATOM 2169 N N . THR A 1 276 ? 79.92725 -70.33726 4.23095 1.000 31.40757 277 THR A N 1
ATOM 2170 C CA . THR A 1 276 ? 79.28573 -70.14288 2.94590 1.000 32.91283 277 THR A CA 1
ATOM 2171 C C . THR A 1 276 ? 80.16218 -69.26287 2.05336 1.000 35.13748 277 THR A C 1
ATOM 2172 O O . THR A 1 276 ? 81.03560 -68.54615 2.54182 1.000 37.62465 277 THR A O 1
ATOM 2176 N N . PRO A 1 277 ? 79.98251 -69.30009 0.73174 1.000 33.98639 278 PRO A N 1
ATOM 2177 C CA . PRO A 1 277 ? 80.69754 -68.34200 -0.14317 1.000 34.37318 278 PRO A CA 1
ATOM 2178 C C . PRO A 1 277 ? 80.22652 -66.91317 0.10611 1.000 32.28165 278 PRO A C 1
ATOM 2179 O O . PRO A 1 277 ? 79.04419 -66.61150 -0.05403 1.000 33.25157 278 PRO A O 1
ATOM 2183 N N . GLY A 1 278 ? 81.15434 -66.02801 0.48594 1.000 34.13266 279 GLY A N 1
ATOM 2184 C CA . GLY A 1 278 ? 80.83546 -64.66227 0.88007 1.000 31.94221 279 GLY A CA 1
ATOM 2185 C C . GLY A 1 278 ? 81.01341 -64.36216 2.36264 1.000 38.34556 279 GLY A C 1
ATOM 2186 O O . GLY A 1 278 ? 80.93233 -63.19222 2.75562 1.000 39.89282 279 GLY A O 1
ATOM 2187 N N . ALA A 1 279 ? 81.21436 -65.37420 3.20133 1.000 36.88075 280 ALA A N 1
ATOM 2188 C CA . ALA A 1 279 ? 81.69678 -65.17472 4.56146 1.000 41.54618 280 ALA A CA 1
ATOM 2189 C C . ALA A 1 279 ? 82.68910 -66.29482 4.86276 1.000 45.86834 280 ALA A C 1
ATOM 2190 O O . ALA A 1 279 ? 82.29669 -67.46791 4.91236 1.000 50.92759 280 ALA A O 1
ATOM 2192 N N . PRO A 1 280 ? 83.97813 -65.98710 5.04568 1.000 52.15448 281 PRO A N 1
ATOM 2193 C CA . PRO A 1 280 ? 84.97611 -67.04664 5.29732 1.000 50.27715 281 PRO A CA 1
ATOM 2194 C C . PRO A 1 280 ? 84.67167 -67.87503 6.55172 1.000 54.91275 281 PRO A C 1
ATOM 2195 O O . PRO A 1 280 ? 83.78567 -67.56876 7.35726 1.000 56.45967 281 PRO A O 1
ATOM 2199 N N . ALA A 1 281 ? 85.42814 -68.96582 6.70594 1.000 54.25747 282 ALA A N 1
ATOM 2200 C CA . ALA A 1 281 ? 85.29109 -69.85315 7.86335 1.000 52.39012 282 ALA A CA 1
ATOM 2201 C C . ALA A 1 281 ? 86.40630 -69.60009 8.87926 1.000 58.33346 282 ALA A C 1
ATOM 2202 O O . ALA A 1 281 ? 86.19432 -69.69392 10.08993 1.000 63.72290 282 ALA A O 1
ATOM 2204 N N . PRO B 1 12 ? 41.19012 -74.43470 0.88741 1.000 52.41105 13 PRO B N 1
ATOM 2205 C CA . PRO B 1 12 ? 40.07237 -74.39342 1.83198 1.000 56.61179 13 PRO B CA 1
ATOM 2206 C C . PRO B 1 12 ? 39.93807 -73.06287 2.54046 1.000 60.49558 13 PRO B C 1
ATOM 2207 O O . PRO B 1 12 ? 39.12517 -72.26757 2.08950 1.000 65.93372 13 PRO B O 1
ATOM 2211 N N . GLU B 1 13 ? 40.71179 -72.83423 3.61670 1.000 64.03478 14 GLU B N 1
ATOM 2212 C CA . GLU B 1 13 ? 40.63585 -71.66081 4.49407 1.000 60.79641 14 GLU B CA 1
ATOM 2213 C C . GLU B 1 13 ? 40.31288 -70.37471 3.73054 1.000 55.37421 14 GLU B C 1
ATOM 2214 O O . GLU B 1 13 ? 40.75685 -70.20191 2.58743 1.000 55.27484 14 GLU B O 1
ATOM 2220 N N . PRO B 1 14 ? 39.54327 -69.44999 4.30814 1.000 50.29272 15 PRO B N 1
ATOM 2221 C CA . PRO B 1 14 ? 39.21187 -68.23263 3.56891 1.000 41.72573 15 PRO B CA 1
ATOM 2222 C C . PRO B 1 14 ? 40.26385 -67.15603 3.77286 1.000 37.55563 15 PRO B C 1
ATOM 2223 O O . PRO B 1 14 ? 40.84949 -67.01336 4.84936 1.000 29.67265 15 PRO B O 1
ATOM 2227 N N . ILE B 1 15 ? 40.51302 -66.41062 2.69123 1.000 37.81557 16 ILE B N 1
ATOM 2228 C CA . ILE B 1 15 ? 41.40425 -65.25815 2.73308 1.000 36.50305 16 ILE B CA 1
ATOM 2229 C C . ILE B 1 15 ? 40.65161 -64.05119 3.27702 1.000 40.03010 16 ILE B C 1
ATOM 2230 O O . ILE B 1 15 ? 39.42156 -64.01024 3.29354 1.000 46.58340 16 ILE B O 1
ATOM 2235 N N . PHE B 1 16 ? 41.41020 -63.04108 3.69483 1.000 36.84544 17 PHE B N 1
ATOM 2236 C CA . PHE B 1 16 ? 40.84730 -61.74932 4.03132 1.000 36.66001 17 PHE B CA 1
ATOM 2237 C C . PHE B 1 16 ? 41.78666 -60.64789 3.55185 1.000 35.83647 17 PHE B C 1
ATOM 2238 O O . PHE B 1 16 ? 42.99658 -60.84319 3.48499 1.000 35.14140 17 PHE B O 1
ATOM 2246 N N . GLN B 1 17 ? 41.21215 -59.48844 3.22616 1.000 32.83206 18 GLN B N 1
ATOM 2247 C CA . GLN B 1 17 ? 41.93749 -58.28770 2.84824 1.000 29.14726 18 GLN B CA 1
ATOM 2248 C C . GLN B 1 17 ? 41.53025 -57.15694 3.77123 1.000 28.69363 18 GLN B C 1
ATOM 2249 O O . GLN B 1 17 ? 40.35178 -57.01148 4.09515 1.000 34.80403 18 GLN B O 1
ATOM 2255 N N . ASP B 1 18 ? 42.49897 -56.35948 4.20275 1.000 31.09807 19 ASP B N 1
ATOM 2256 C CA . ASP B 1 18 ? 42.15413 -55.12754 4.89783 1.000 27.69572 19 ASP B CA 1
ATOM 2257 C C . ASP B 1 18 ? 41.88307 -54.02470 3.88260 1.000 23.89765 19 ASP B C 1
ATOM 2258 O O . ASP B 1 18 ? 42.29577 -54.10217 2.72733 1.000 24.56264 19 ASP B O 1
ATOM 2263 N N . ARG B 1 19 ? 41.10916 -53.02886 4.30684 1.000 26.22257 20 ARG B N 1
ATOM 2264 C CA . ARG B 1 19 ? 40.70362 -51.93315 3.43283 1.000 25.36436 20 ARG B CA 1
ATOM 2265 C C . ARG B 1 19 ? 40.24563 -50.79751 4.33346 1.000 26.64808 20 ARG B C 1
ATOM 2266 O O . ARG B 1 19 ? 39.48930 -51.01991 5.27627 1.000 26.94472 20 ARG B O 1
ATOM 2274 N N . TRP B 1 20 ? 40.76811 -49.60527 4.09514 1.000 31.16319 21 TRP B N 1
ATOM 2275 C CA . TRP B 1 20 ? 40.45564 -48.44793 4.91289 1.000 27.19745 21 TRP B CA 1
ATOM 2276 C C . TRP B 1 20 ? 39.34134 -47.65150 4.26294 1.000 28.57647 21 TRP B C 1
ATOM 2277 O O . TRP B 1 20 ? 39.23906 -47.57892 3.03782 1.000 30.66455 21 TRP B O 1
ATOM 2288 N N . VAL B 1 21 ? 38.49861 -47.05637 5.09358 1.000 30.80009 22 VAL B N 1
ATOM 2289 C CA . VAL B 1 21 ? 37.34554 -46.31407 4.61375 1.000 34.22287 22 VAL B CA 1
ATOM 2290 C C . VAL B 1 21 ? 37.40034 -44.91818 5.22142 1.000 36.38267 22 VAL B C 1
ATOM 2291 O O . VAL B 1 21 ? 37.59281 -44.76952 6.43446 1.000 40.57881 22 VAL B O 1
ATOM 2295 N N . ALA B 1 22 ? 37.28328 -43.89744 4.37987 1.000 32.95363 23 ALA B N 1
ATOM 2296 C CA . ALA B 1 22 ? 37.38980 -42.53454 4.87832 1.000 35.30012 23 ALA B CA 1
ATOM 2297 C C . ALA B 1 22 ? 36.05235 -42.05014 5.43159 1.000 38.01543 23 ALA B C 1
ATOM 2298 O O . ALA B 1 22 ? 34.98226 -42.43726 4.95034 1.000 41.69340 23 ALA B O 1
ATOM 2300 N N . THR B 1 23 ? 36.11274 -41.22792 6.47299 1.000 35.69716 24 THR B N 1
ATOM 2301 C CA . THR B 1 23 ? 34.94196 -40.51084 6.96012 1.000 36.65417 24 THR B CA 1
ATOM 2302 C C . THR B 1 23 ? 35.32273 -39.07574 7.28747 1.000 42.33748 24 THR B C 1
ATOM 2303 O O . THR B 1 23 ? 36.49293 -38.78264 7.55996 1.000 41.67215 24 THR B O 1
ATOM 2307 N N . PRO B 1 24 ? 34.33987 -38.14749 7.27848 1.000 48.23574 25 PRO B N 1
ATOM 2308 C CA . PRO B 1 24 ? 34.58049 -36.80199 7.81632 1.000 38.98542 25 PRO B CA 1
ATOM 2309 C C . PRO B 1 24 ? 35.45336 -36.79069 9.06323 1.000 40.23349 25 PRO B C 1
ATOM 2310 O O . PRO B 1 24 ? 36.45650 -36.08225 9.09513 1.000 44.97111 25 PRO B O 1
ATOM 2314 N N . ARG B 1 25 ? 35.12605 -37.59424 10.07253 1.000 44.15421 26 ARG B N 1
ATOM 2315 C CA . ARG B 1 25 ? 35.79728 -37.51523 11.36736 1.000 44.23425 26 ARG B CA 1
ATOM 2316 C C . ARG B 1 25 ? 37.05299 -38.38120 11.48639 1.000 40.36274 26 ARG B C 1
ATOM 2317 O O . ARG B 1 25 ? 37.67011 -38.38254 12.55841 1.000 38.59502 26 ARG B O 1
ATOM 2325 N N . GLY B 1 26 ? 37.43522 -39.13900 10.45145 1.000 38.46808 27 GLY B N 1
ATOM 2326 C CA . GLY B 1 26 ? 38.55644 -40.07057 10.57601 1.000 34.08877 27 GLY B CA 1
ATOM 2327 C C . GLY B 1 26 ? 38.41735 -41.42662 9.88895 1.000 41.24785 27 GLY B C 1
ATOM 2328 O O . GLY B 1 26 ? 37.37923 -41.76021 9.29973 1.000 40.63517 27 GLY B O 1
ATOM 2329 N N . ARG B 1 27 ? 39.46112 -42.24220 9.99154 1.000 40.27203 28 ARG B N 1
ATOM 2330 C CA . ARG B 1 27 ? 39.58842 -43.46240 9.19871 1.000 35.24000 28 ARG B CA 1
ATOM 2331 C C . ARG B 1 27 ? 38.98560 -44.66742 9.91833 1.000 35.16567 28 ARG B C 1
ATOM 2332 O O . ARG B 1 27 ? 39.21933 -44.86887 11.11767 1.000 33.26297 28 ARG B O 1
ATOM 2340 N N . VAL B 1 28 ? 38.23127 -45.48217 9.16976 1.000 33.06428 29 VAL B N 1
ATOM 2341 C CA . VAL B 1 28 ? 37.50482 -46.64199 9.69738 1.000 30.82234 29 VAL B CA 1
ATOM 2342 C C . VAL B 1 28 ? 38.10123 -47.89822 9.07902 1.000 28.66899 29 VAL B C 1
ATOM 2343 O O . VAL B 1 28 ? 38.20656 -47.99470 7.84938 1.000 30.35224 29 VAL B O 1
ATOM 2347 N N . PHE B 1 29 ? 38.46195 -48.86463 9.92893 1.000 23.70103 30 PHE B N 1
ATOM 2348 C CA . PHE B 1 29 ? 39.09040 -50.10812 9.50256 1.000 24.14943 30 PHE B CA 1
ATOM 2349 C C . PHE B 1 29 ? 38.05161 -51.17121 9.11539 1.000 32.38570 30 PHE B C 1
ATOM 2350 O O . PHE B 1 29 ? 37.01525 -51.33094 9.77191 1.000 31.38144 30 PHE B O 1
ATOM 2358 N N . THR B 1 30 ? 38.33666 -51.91453 8.04988 1.000 30.60258 31 THR B N 1
ATOM 2359 C CA . THR B 1 30 ? 37.47814 -53.02066 7.65459 1.000 26.53934 31 THR B CA 1
ATOM 2360 C C . THR B 1 30 ? 38.32595 -54.21022 7.22534 1.000 28.88758 31 THR B C 1
ATOM 2361 O O . THR B 1 30 ? 39.41822 -54.06170 6.68157 1.000 28.45597 31 THR B O 1
ATOM 2365 N N . ARG B 1 31 ? 37.81077 -55.39681 7.49026 1.000 34.40017 32 ARG B N 1
ATOM 2366 C CA . ARG B 1 31 ? 38.42105 -56.64689 7.07273 1.000 30.17913 32 ARG B CA 1
ATOM 2367 C C . ARG B 1 31 ? 37.35445 -57.42332 6.32664 1.000 32.39538 32 ARG B C 1
ATOM 2368 O O . ARG B 1 31 ? 36.18879 -57.41960 6.73232 1.000 33.46977 32 ARG B O 1
ATOM 2376 N N . THR B 1 32 ? 37.73776 -58.06532 5.22700 1.000 32.85665 33 THR B N 1
ATOM 2377 C CA . THR B 1 32 ? 36.77656 -58.74384 4.36777 1.000 33.68920 33 THR B CA 1
ATOM 2378 C C . THR B 1 32 ? 37.30699 -60.11931 4.00159 1.000 35.86689 33 THR B C 1
ATOM 2379 O O . THR B 1 32 ? 38.34809 -60.22331 3.35110 1.000 33.95593 33 THR B O 1
ATOM 2383 N N . TRP B 1 33 ? 36.57724 -61.16784 4.39799 1.000 37.60983 34 TRP B N 1
ATOM 2384 C CA . TRP B 1 33 ? 36.91761 -62.55069 4.07613 1.000 37.06019 34 TRP B CA 1
ATOM 2385 C C . TRP B 1 33 ? 36.24061 -63.03343 2.78838 1.000 39.12454 34 TRP B C 1
ATOM 2386 O O . TRP B 1 33 ? 35.18211 -62.54325 2.37090 1.000 40.74872 34 TRP B O 1
ATOM 2397 N N . GLU B 1 34 ? 36.86675 -64.03108 2.17003 1.000 38.80317 35 GLU B N 1
ATOM 2398 C CA . GLU B 1 34 ? 36.36396 -64.61346 0.93258 1.000 46.45477 35 GLU B CA 1
ATOM 2399 C C . GLU B 1 34 ? 36.77842 -66.07009 0.86148 1.000 47.64395 35 GLU B C 1
ATOM 2400 O O . GLU B 1 34 ? 37.75467 -66.49346 1.48491 1.000 44.26351 35 GLU B O 1
ATOM 2406 N N . THR B 1 35 ? 36.03961 -66.82764 0.06965 1.000 47.08347 36 THR B N 1
ATOM 2407 C CA . THR B 1 35 ? 36.41372 -68.19288 -0.23946 1.000 49.02030 36 THR B CA 1
ATOM 2408 C C . THR B 1 35 ? 36.71396 -68.27988 -1.72555 1.000 49.94245 36 THR B C 1
ATOM 2409 O O . THR B 1 35 ? 36.41815 -67.36454 -2.49265 1.000 47.05397 36 THR B O 1
ATOM 2413 N N . SER B 1 36 ? 37.32689 -69.39290 -2.12502 1.000 57.53520 37 SER B N 1
ATOM 2414 C CA . SER B 1 36 ? 37.76432 -69.53123 -3.50951 1.000 56.88663 37 SER B CA 1
ATOM 2415 C C . SER B 1 36 ? 36.59710 -69.37288 -4.47241 1.000 63.00393 37 SER B C 1
ATOM 2416 O O . SER B 1 36 ? 36.67631 -68.61204 -5.44385 1.000 65.92865 37 SER B O 1
ATOM 2419 N N . HIS B 1 37 ? 35.49323 -70.06095 -4.20578 1.000 68.61018 38 HIS B N 1
ATOM 2420 C CA . HIS B 1 37 ? 34.27405 -69.89057 -4.97953 1.000 69.15217 38 HIS B CA 1
ATOM 2421 C C . HIS B 1 37 ? 33.19583 -69.29618 -4.09609 1.000 63.47689 38 HIS B C 1
ATOM 2422 O O . HIS B 1 37 ? 32.98381 -69.76000 -2.97121 1.000 63.44594 38 HIS B O 1
ATOM 2429 N N . LEU B 1 38 ? 32.53458 -68.26538 -4.60648 1.000 59.04359 39 LEU B N 1
ATOM 2430 C CA . LEU B 1 38 ? 31.42915 -67.62585 -3.92086 1.000 54.61028 39 LEU B CA 1
ATOM 2431 C C . LEU B 1 38 ? 30.11732 -68.14146 -4.48373 1.000 57.52482 39 LEU B C 1
ATOM 2432 O O . LEU B 1 38 ? 30.00183 -68.38446 -5.68833 1.000 59.68836 39 LEU B O 1
ATOM 2437 N N . ARG B 1 39 ? 29.12985 -68.30954 -3.60436 1.000 55.65978 40 ARG B N 1
ATOM 2438 C CA . ARG B 1 39 ? 27.77136 -68.59988 -4.03862 1.000 51.44323 40 ARG B CA 1
ATOM 2439 C C . ARG B 1 39 ? 26.96344 -67.34288 -4.31852 1.000 55.58988 40 ARG B C 1
ATOM 2440 O O . ARG B 1 39 ? 25.89941 -67.43670 -4.94394 1.000 57.74692 40 ARG B O 1
ATOM 2448 N N . SER B 1 40 ? 27.43508 -66.17880 -3.86688 1.000 54.05403 41 SER B N 1
ATOM 2449 C CA . SER B 1 40 ? 26.71086 -64.93158 -4.04955 1.000 49.31290 41 SER B CA 1
ATOM 2450 C C . SER B 1 40 ? 27.66082 -63.76015 -3.88063 1.000 53.47740 41 SER B C 1
ATOM 2451 O O . SER B 1 40 ? 28.56504 -63.79454 -3.04519 1.000 57.88467 41 SER B O 1
ATOM 2454 N N . ASP B 1 41 ? 27.42757 -62.71618 -4.65675 1.000 50.77255 42 ASP B N 1
ATOM 2455 C CA . ASP B 1 41 ? 28.18371 -61.49680 -4.47363 1.000 52.79369 42 ASP B CA 1
ATOM 2456 C C . ASP B 1 41 ? 27.66213 -60.66291 -3.31360 1.000 54.78600 42 ASP B C 1
ATOM 2457 O O . ASP B 1 41 ? 28.36420 -59.75166 -2.86119 1.000 57.20728 42 ASP B O 1
ATOM 2462 N N . VAL B 1 42 ? 26.46079 -60.95001 -2.82006 1.000 51.36851 43 VAL B N 1
ATOM 2463 C CA . VAL B 1 42 ? 25.86084 -60.14464 -1.75754 1.000 48.80724 43 VAL B CA 1
ATOM 2464 C C . VAL B 1 42 ? 26.57982 -60.47941 -0.45692 1.000 46.10037 43 VAL B C 1
ATOM 2465 O O . VAL B 1 42 ? 26.59639 -61.65025 -0.04757 1.000 46.12267 43 VAL B O 1
ATOM 2469 N N . PRO B 1 43 ? 27.20008 -59.48581 0.21756 1.000 44.42918 44 PRO B N 1
ATOM 2470 C CA . PRO B 1 43 ? 28.04284 -59.78503 1.38299 1.000 41.74435 44 PRO B CA 1
ATOM 2471 C C . PRO B 1 43 ? 27.31027 -59.66298 2.71306 1.000 42.52970 44 PRO B C 1
ATOM 2472 O O . PRO B 1 43 ? 26.21753 -59.07639 2.77684 1.000 37.81756 44 PRO B O 1
ATOM 2476 N N . ILE B 1 44 ? 27.91323 -60.19043 3.78314 1.000 36.90008 45 ILE B N 1
ATOM 2477 C CA . ILE B 1 44 ? 27.39687 -60.03952 5.14450 1.000 36.88011 45 ILE B CA 1
ATOM 2478 C C . ILE B 1 44 ? 28.26936 -59.03750 5.89467 1.000 37.31008 45 ILE B C 1
ATOM 2479 O O . ILE B 1 44 ? 29.48236 -59.24879 6.02466 1.000 37.60652 45 ILE B O 1
ATOM 2484 N N . VAL B 1 45 ? 27.64726 -57.97715 6.42545 1.000 32.30458 46 VAL B N 1
ATOM 2485 C CA . VAL B 1 45 ? 28.33144 -56.91295 7.16450 1.000 30.93014 46 VAL B CA 1
ATOM 2486 C C . VAL B 1 45 ? 28.07304 -57.10090 8.65993 1.000 32.13937 46 VAL B C 1
ATOM 2487 O O . VAL B 1 45 ? 26.91609 -57.12287 9.09781 1.000 33.39582 46 VAL B O 1
ATOM 2491 N N . LEU B 1 46 ? 29.14029 -57.20882 9.45472 1.000 32.50525 47 LEU B N 1
ATOM 2492 C CA . LEU B 1 46 ? 29.03318 -57.45579 10.89436 1.000 30.92785 47 LEU B CA 1
ATOM 2493 C C . LEU B 1 46 ? 29.20903 -56.16271 11.69213 1.000 30.89685 47 LEU B C 1
ATOM 2494 O O . LEU B 1 46 ? 30.20923 -55.45385 11.51828 1.000 30.42053 47 LEU B O 1
ATOM 2499 N N . LEU B 1 47 ? 28.25935 -55.88979 12.59497 1.000 27.72218 48 LEU B N 1
ATOM 2500 C CA . LEU B 1 47 ? 28.28627 -54.73789 13.49656 1.000 25.85572 48 LEU B CA 1
ATOM 2501 C C . LEU B 1 47 ? 28.60515 -55.20429 14.92095 1.000 30.36607 48 LEU B C 1
ATOM 2502 O O . LEU B 1 47 ? 27.84978 -55.98922 15.50259 1.000 36.90831 48 LEU B O 1
ATOM 2507 N N . HIS B 1 48 ? 29.71527 -54.72101 15.48422 1.000 29.77872 49 HIS B N 1
ATOM 2508 C CA . HIS B 1 48 ? 30.23116 -55.24017 16.74636 1.000 32.21949 49 HIS B CA 1
ATOM 2509 C C . HIS B 1 48 ? 29.45128 -54.64063 17.90826 1.000 27.99147 49 HIS B C 1
ATOM 2510 O O . HIS B 1 48 ? 28.58451 -53.79679 17.72625 1.000 31.59956 49 HIS B O 1
ATOM 2517 N N . ASP B 1 49 ? 29.77136 -55.06497 19.12160 1.000 30.88186 50 ASP B N 1
ATOM 2518 C CA . ASP B 1 49 ? 29.01623 -54.65961 20.29596 1.000 30.84610 50 ASP B CA 1
ATOM 2519 C C . ASP B 1 49 ? 29.64174 -53.40376 20.90542 1.000 35.90472 50 ASP B C 1
ATOM 2520 O O . ASP B 1 49 ? 30.45260 -52.72330 20.27325 1.000 38.13456 50 ASP B O 1
ATOM 2525 N N . SER B 1 50 ? 29.29141 -53.09858 22.15659 1.000 40.16125 51 SER B N 1
ATOM 2526 C CA . SER B 1 50 ? 29.73798 -51.85993 22.78784 1.000 35.51543 51 SER B CA 1
ATOM 2527 C C . SER B 1 50 ? 31.22730 -51.88621 23.13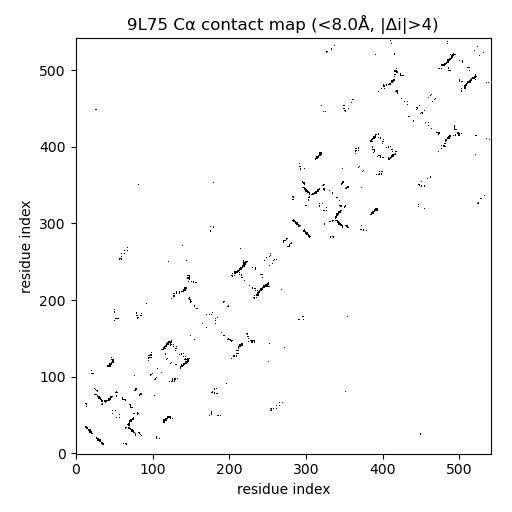350 1.000 36.51662 51 SER B C 1
ATOM 2528 O O . SER B 1 50 ? 31.84843 -50.82566 23.28020 1.000 33.78303 51 SER B O 1
ATOM 2531 N N . LEU B 1 51 ? 31.80982 -53.07461 23.30147 1.000 36.49640 52 LEU B N 1
ATOM 2532 C CA . LEU B 1 51 ? 33.22294 -53.21424 23.63797 1.000 33.20950 52 LEU B CA 1
ATOM 2533 C C . LEU B 1 51 ? 33.95485 -54.06407 22.61342 1.000 34.05066 52 LEU B C 1
ATOM 2534 O O . LEU B 1 51 ? 35.03715 -54.58102 22.90136 1.000 32.32021 52 LEU B O 1
ATOM 2539 N N . GLY B 1 52 ? 33.37522 -54.23243 21.42613 1.000 35.37209 53 GLY B N 1
ATOM 2540 C CA . GLY B 1 52 ? 33.89349 -55.15182 20.44365 1.000 32.72182 53 GLY B CA 1
ATOM 2541 C C . GLY B 1 52 ? 34.65638 -54.47033 19.32402 1.000 31.32367 53 GLY B C 1
ATOM 2542 O O . GLY B 1 52 ? 34.76223 -53.24892 19.23843 1.000 32.17967 53 GLY B O 1
ATOM 2543 N N . CYS B 1 53 ? 35.19975 -55.31349 18.45317 1.000 33.49258 54 CYS B N 1
ATOM 2544 C CA . CYS B 1 53 ? 35.98732 -54.90393 17.29666 1.000 33.50511 54 CYS B CA 1
ATOM 2545 C C . CYS B 1 53 ? 36.26341 -56.15041 16.47194 1.000 33.90180 54 CYS B C 1
ATOM 2546 O O . CYS B 1 53 ? 36.02298 -57.27818 16.91729 1.000 39.15217 54 CYS B O 1
ATOM 2549 N N . VAL B 1 54 ? 36.77061 -55.92710 15.25702 1.000 33.99742 55 VAL B N 1
ATOM 2550 C CA . VAL B 1 54 ? 37.19306 -57.02766 14.38994 1.000 32.83130 55 VAL B CA 1
ATOM 2551 C C . VAL B 1 54 ? 37.98328 -58.06111 15.18241 1.000 30.23767 55 VAL B C 1
ATOM 2552 O O . VAL B 1 54 ? 37.68839 -59.26209 15.14931 1.000 32.07593 55 VAL B O 1
ATOM 2556 N N . ASP B 1 55 ? 38.98777 -57.60433 15.92286 1.000 32.24532 56 ASP B N 1
ATOM 2557 C CA . ASP B 1 55 ? 39.82713 -58.53712 16.66424 1.000 29.82376 56 ASP B CA 1
ATOM 2558 C C . ASP B 1 55 ? 39.01063 -59.37034 17.63803 1.000 31.98991 56 ASP B C 1
ATOM 2559 O O . ASP B 1 55 ? 39.32436 -60.54655 17.86757 1.000 29.79405 56 ASP B O 1
ATOM 2564 N N . LEU B 1 56 ? 37.94718 -58.80093 18.20098 1.000 31.47263 57 LEU B N 1
ATOM 2565 C CA . LEU B 1 56 ? 37.16633 -59.59429 19.13756 1.000 32.54387 57 LEU B CA 1
ATOM 2566 C C . LEU B 1 56 ? 36.10542 -60.45502 18.45376 1.000 32.25796 57 LEU B C 1
ATOM 2567 O O . LEU B 1 56 ? 35.50641 -61.30915 19.11954 1.000 33.04245 57 LEU B O 1
ATOM 2572 N N . TRP B 1 57 ? 35.86704 -60.27623 17.14707 1.000 31.69428 58 TRP B N 1
ATOM 2573 C CA . TRP B 1 57 ? 35.08753 -61.27029 16.41334 1.000 28.61300 58 TRP B CA 1
ATOM 2574 C C . TRP B 1 57 ? 35.82842 -62.58826 16.27896 1.000 34.27069 58 TRP B C 1
ATOM 2575 O O . TRP B 1 57 ? 35.21960 -63.55718 15.80697 1.000 33.76517 58 TRP B O 1
ATOM 2586 N N . ARG B 1 58 ? 37.13263 -62.61791 16.62765 1.000 33.35237 59 ARG B N 1
ATOM 2587 C CA . ARG B 1 58 ? 38.01576 -63.80609 16.66829 1.000 31.14853 59 ARG B CA 1
ATOM 2588 C C . ARG B 1 58 ? 37.81222 -64.63811 15.39754 1.000 27.95149 59 ARG B C 1
ATOM 2589 O O . ARG B 1 58 ? 37.93652 -64.10536 14.28507 1.000 24.59831 59 ARG B O 1
ATOM 2597 N N . SER B 1 59 ? 37.51955 -65.93022 15.49897 1.000 30.70493 60 SER B N 1
ATOM 2598 C CA . SER B 1 59 ? 37.41205 -66.78421 14.32047 1.000 28.86306 60 SER B CA 1
ATOM 2599 C C . SER B 1 59 ? 36.04006 -66.75190 13.66607 1.000 30.88168 60 SER B C 1
ATOM 2600 O O . SER B 1 59 ? 35.88102 -67.36078 12.60060 1.000 27.13825 60 SER B O 1
ATOM 2603 N N . PHE B 1 60 ? 35.05864 -66.05153 14.26146 1.000 32.37406 61 PHE B N 1
ATOM 2604 C CA . PHE B 1 60 ? 33.69477 -66.09984 13.73251 1.000 33.92165 61 PHE B CA 1
ATOM 2605 C C . PHE B 1 60 ? 33.60205 -65.66284 12.27786 1.000 31.42257 61 PHE B C 1
ATOM 2606 O O . PHE B 1 60 ? 32.96228 -66.37712 11.48571 1.000 30.38331 61 PHE B O 1
ATOM 2614 N N . PRO B 1 61 ? 34.20269 -64.54968 11.84936 1.000 25.28591 62 PRO B N 1
ATOM 2615 C CA . PRO B 1 61 ? 34.06269 -64.17564 10.42925 1.000 27.52716 62 PRO B CA 1
ATOM 2616 C C . PRO B 1 61 ? 34.57834 -65.23231 9.45312 1.000 32.03602 62 PRO B C 1
ATOM 2617 O O . PRO B 1 61 ? 33.87454 -65.56671 8.48993 1.000 31.57306 62 PRO B O 1
ATOM 2621 N N . ALA B 1 62 ? 35.76441 -65.80331 9.68301 1.000 32.08752 63 ALA B N 1
ATOM 2622 C CA . ALA B 1 62 ? 36.23746 -66.87988 8.81083 1.000 34.00619 63 ALA B CA 1
ATOM 2623 C C . ALA B 1 62 ? 35.25329 -68.06132 8.77963 1.000 33.12466 63 ALA B C 1
ATOM 2624 O O . ALA B 1 62 ? 34.87231 -68.54330 7.70032 1.000 29.39608 63 ALA B O 1
ATOM 2626 N N . ALA B 1 63 ? 34.81851 -68.53037 9.95700 1.000 29.30583 64 ALA B N 1
ATOM 2627 C CA . ALA B 1 63 ? 33.89855 -69.66703 10.01460 1.000 27.30323 64 ALA B CA 1
ATOM 2628 C C . ALA B 1 63 ? 32.61887 -69.39187 9.23020 1.000 34.79300 64 ALA B C 1
ATOM 2629 O O . ALA B 1 63 ? 32.17166 -70.23906 8.44234 1.000 31.88073 64 ALA B O 1
ATOM 2631 N N . LEU B 1 64 ? 32.02482 -68.20161 9.42676 1.000 32.23179 65 LEU B N 1
ATOM 2632 C CA . LEU B 1 64 ? 30.82640 -67.83013 8.68459 1.000 32.57535 65 LEU B CA 1
ATOM 2633 C C . LEU B 1 64 ? 31.11154 -67.71463 7.19501 1.000 36.42736 65 LEU B C 1
ATOM 2634 O O . LEU B 1 64 ? 30.27414 -68.09348 6.36931 1.000 38.23480 65 LEU B O 1
ATOM 2639 N N . CYS B 1 65 ? 32.27665 -67.18021 6.82308 1.000 38.28678 66 CYS B N 1
ATOM 2640 C CA . CYS B 1 65 ? 32.58878 -67.07047 5.40098 1.000 38.83600 66 CYS B CA 1
ATOM 2641 C C . CYS B 1 65 ? 32.69803 -68.45326 4.77036 1.000 41.41482 66 CYS B C 1
ATOM 2642 O O . CYS B 1 65 ? 32.14058 -68.70991 3.69630 1.000 41.64479 66 CYS B O 1
ATOM 2645 N N . ALA B 1 66 ? 33.40976 -69.36141 5.43928 1.000 37.54172 67 ALA B N 1
ATOM 2646 C CA . ALA B 1 66 ? 33.54794 -70.71587 4.93361 1.000 33.47210 67 ALA B CA 1
ATOM 2647 C C . ALA B 1 66 ? 32.18861 -71.38095 4.74851 1.000 39.47545 67 ALA B C 1
ATOM 2648 O O . ALA B 1 66 ? 31.92651 -71.99074 3.70457 1.000 45.08423 67 ALA B O 1
ATOM 2650 N N . ALA B 1 67 ? 31.29362 -71.23962 5.73117 1.000 36.90159 68 ALA B N 1
ATOM 2651 C CA . ALA B 1 67 ? 29.99923 -71.91920 5.66525 1.000 36.05094 68 ALA B CA 1
ATOM 2652 C C . ALA B 1 67 ? 29.04782 -71.30839 4.64308 1.000 35.66912 68 ALA B C 1
ATOM 2653 O O . ALA B 1 67 ? 28.22862 -72.02238 4.07396 1.000 36.38893 68 ALA B O 1
ATOM 2655 N N . THR B 1 68 ? 29.09898 -70.00481 4.41747 1.000 39.35885 69 THR B N 1
ATOM 2656 C CA . THR B 1 68 ? 28.12560 -69.36143 3.54579 1.000 41.93991 69 THR B CA 1
ATOM 2657 C C . THR B 1 68 ? 28.64467 -69.17522 2.13105 1.000 43.03045 69 THR B C 1
ATOM 2658 O O . THR B 1 68 ? 27.85524 -68.84322 1.23214 1.000 41.01436 69 THR B O 1
ATOM 2662 N N . GLN B 1 69 ? 29.94903 -69.37396 1.92969 1.000 43.51069 70 GLN B N 1
ATOM 2663 C CA . GLN B 1 69 ? 30.66511 -68.96033 0.72984 1.000 44.66283 70 GLN B CA 1
ATOM 2664 C C . GLN B 1 69 ? 30.23092 -67.57125 0.27576 1.000 47.38797 70 GLN B C 1
ATOM 2665 O O . GLN B 1 69 ? 30.01470 -67.33785 -0.91745 1.000 51.23767 70 GLN B O 1
ATOM 2671 N N . ARG B 1 70 ? 30.09321 -66.64852 1.22702 1.000 44.61197 71 ARG B N 1
ATOM 2672 C CA . ARG B 1 70 ? 29.75540 -65.26128 0.95571 1.000 41.92712 71 ARG B CA 1
ATOM 2673 C C . ARG B 1 70 ? 30.86019 -64.35922 1.49502 1.000 36.93641 71 ARG B C 1
ATOM 2674 O O . ARG B 1 70 ? 31.56463 -64.72359 2.43999 1.000 36.01165 71 ARG B O 1
ATOM 2682 N N . ARG B 1 71 ? 31.03168 -63.18594 0.88541 1.000 38.87068 72 ARG B N 1
ATOM 2683 C CA . ARG B 1 71 ? 31.93102 -62.19453 1.47732 1.000 42.22893 72 ARG B CA 1
ATOM 2684 C C . ARG B 1 71 ? 31.44744 -61.81302 2.87005 1.000 39.17069 72 ARG B C 1
ATOM 2685 O O . ARG B 1 71 ? 30.25518 -61.57104 3.08500 1.000 39.99860 72 ARG B O 1
ATOM 2693 N N . VAL B 1 72 ? 32.37098 -61.73556 3.82111 1.000 31.42892 73 VAL B N 1
ATOM 2694 C CA . VAL B 1 72 ? 32.03008 -61.27209 5.15813 1.000 30.45134 73 VAL B CA 1
ATOM 2695 C C . VAL B 1 72 ? 32.87577 -60.03960 5.46685 1.000 36.12465 73 VAL B C 1
ATOM 2696 O O . VAL B 1 72 ? 34.11200 -60.11828 5.52346 1.000 34.57434 73 VAL B O 1
ATOM 2700 N N . ILE B 1 73 ? 32.19739 -58.90613 5.65966 1.000 32.13503 74 ILE B N 1
ATOM 2701 C CA . ILE B 1 73 ? 32.79299 -57.60536 5.93409 1.000 28.58202 74 ILE B CA 1
ATOM 2702 C C . ILE B 1 73 ? 32.59070 -57.28272 7.41020 1.000 30.96117 74 ILE B C 1
ATOM 2703 O O . ILE B 1 73 ? 31.46159 -57.01652 7.84323 1.000 31.43352 74 ILE B O 1
ATOM 2708 N N . ALA B 1 74 ? 33.66846 -57.25723 8.18450 1.000 27.58043 75 ALA B N 1
ATOM 2709 C CA . ALA B 1 74 ? 33.61388 -56.75015 9.54496 1.000 25.77197 75 ALA B CA 1
ATOM 2710 C C . ALA B 1 74 ? 34.24787 -55.36749 9.56253 1.000 28.33025 75 ALA B C 1
ATOM 2711 O O . ALA B 1 74 ? 35.19646 -55.11600 8.81569 1.000 29.66680 75 ALA B O 1
ATOM 2713 N N . TYR B 1 75 ? 33.72236 -54.45923 10.39499 1.000 27.00316 76 TYR B N 1
ATOM 2714 C CA . TYR B 1 75 ? 34.31379 -53.12666 10.48646 1.000 30.69428 76 TYR B CA 1
ATOM 2715 C C . TYR B 1 75 ? 34.27408 -52.56327 11.90147 1.000 28.95240 76 TYR B C 1
ATOM 2716 O O . TYR B 1 75 ? 33.30695 -52.75779 12.63773 1.000 32.78534 76 TYR B O 1
ATOM 2725 N N . ASP B 1 76 ? 35.33372 -51.83897 12.25850 1.000 30.71714 77 ASP B N 1
ATOM 2726 C CA . ASP B 1 76 ? 35.42037 -51.14199 13.53433 1.000 31.89577 77 ASP B CA 1
ATOM 2727 C C . ASP B 1 76 ? 34.80543 -49.75465 13.38848 1.000 34.40143 77 ASP B C 1
ATOM 2728 O O . ASP B 1 76 ? 35.23041 -48.96284 12.53716 1.000 33.78653 77 ASP B O 1
ATOM 2733 N N . ARG B 1 77 ? 33.78139 -49.47864 14.19344 1.000 35.89822 78 ARG B N 1
ATOM 2734 C CA . ARG B 1 77 ? 33.19618 -48.14538 14.23745 1.000 36.73474 78 ARG B CA 1
ATOM 2735 C C . ARG B 1 77 ? 34.26775 -47.11081 14.59715 1.000 34.02702 78 ARG B C 1
ATOM 2736 O O . ARG B 1 77 ? 35.25944 -47.42664 15.26510 1.000 30.67125 78 ARG B O 1
ATOM 2744 N N . LEU B 1 78 ? 34.08099 -45.86726 14.13355 1.000 31.72739 79 LEU B N 1
ATOM 2745 C CA . LEU B 1 78 ? 35.08053 -44.84326 14.40937 1.000 28.70385 79 LEU B CA 1
ATOM 2746 C C . LEU B 1 78 ? 35.25654 -44.69246 15.91345 1.000 31.73108 79 LEU B C 1
ATOM 2747 O O . LEU B 1 78 ? 34.27635 -44.64533 16.65732 1.000 37.59756 79 LEU B O 1
ATOM 2752 N N . GLY B 1 79 ? 36.50774 -44.63593 16.36575 1.000 28.93033 80 GLY B N 1
ATOM 2753 C CA . GLY B 1 79 ? 36.79319 -44.59131 17.77947 1.000 31.90361 80 GLY B CA 1
ATOM 2754 C C . GLY B 1 79 ? 36.97310 -45.94749 18.42134 1.000 34.72187 80 GLY B C 1
ATOM 2755 O O . GLY B 1 79 ? 37.42162 -46.01794 19.57595 1.000 36.71326 80 GLY B O 1
ATOM 2756 N N . PHE B 1 80 ? 36.67166 -47.02651 17.70115 1.000 35.77789 81 PHE B N 1
ATOM 2757 C CA . PHE B 1 80 ? 36.78583 -48.38721 18.20529 1.000 33.15860 81 PHE B CA 1
ATOM 2758 C C . PHE B 1 80 ? 37.97449 -49.11221 17.58495 1.000 29.55737 81 PHE B C 1
ATOM 2759 O O . PHE B 1 80 ? 38.40217 -48.80190 16.46897 1.000 28.24579 81 PHE B O 1
ATOM 2767 N N . GLY B 1 81 ? 38.48464 -50.09996 18.32571 1.000 30.11968 82 GLY B N 1
ATOM 2768 C CA . GLY B 1 81 ? 39.35944 -51.13665 17.80247 1.000 27.24606 82 GLY B CA 1
ATOM 2769 C C . GLY B 1 81 ? 40.54385 -50.66449 16.99154 1.000 32.23283 82 GLY B C 1
ATOM 2770 O O . GLY B 1 81 ? 41.46754 -50.03312 17.52207 1.000 32.01645 82 GLY B O 1
ATOM 2771 N N . ARG B 1 82 ? 40.53585 -50.98155 15.70159 1.000 31.54271 83 ARG B N 1
ATOM 2772 C CA . ARG B 1 82 ? 41.62062 -50.60923 14.80358 1.000 28.80950 83 ARG B CA 1
ATOM 2773 C C . ARG B 1 82 ? 41.38469 -49.26692 14.12311 1.000 31.88710 83 ARG B C 1
ATOM 2774 O O . ARG B 1 82 ? 42.21172 -48.84458 13.30425 1.000 32.68479 83 ARG B O 1
ATOM 2782 N N . SER B 1 83 ? 40.28013 -48.59522 14.42350 1.000 29.29654 84 SER B N 1
ATOM 2783 C CA . SER B 1 83 ? 39.93474 -47.37087 13.72230 1.000 32.08882 84 SER B CA 1
ATOM 2784 C C . SER B 1 83 ? 40.49944 -46.14578 14.45227 1.000 31.23009 84 SER B C 1
ATOM 2785 O O . SER B 1 83 ? 41.00043 -46.23572 15.57882 1.000 30.08683 84 SER B O 1
ATOM 2788 N N . ASP B 1 84 ? 40.42845 -44.99232 13.77956 1.000 27.02965 85 ASP B N 1
ATOM 2789 C CA . ASP B 1 84 ? 40.95327 -43.75380 14.34418 1.000 29.85924 85 ASP B CA 1
ATOM 2790 C C . ASP B 1 84 ? 40.27851 -43.43235 15.67557 1.000 32.23762 85 ASP B C 1
ATOM 2791 O O . ASP B 1 84 ? 39.13032 -43.80897 15.92857 1.000 35.70166 85 ASP B O 1
ATOM 2796 N N . ALA B 1 85 ? 41.00994 -42.72762 16.53149 1.000 32.10141 86 ALA B N 1
ATOM 2797 C CA . ALA B 1 85 ? 40.45610 -42.26388 17.79503 1.000 34.35017 86 ALA B CA 1
ATOM 2798 C C . ALA B 1 85 ? 39.46107 -41.13681 17.58037 1.000 36.52827 86 ALA B C 1
ATOM 2799 O O . ALA B 1 85 ? 39.61724 -40.30025 16.68695 1.000 38.62113 86 ALA B O 1
ATOM 2801 N N . CYS B 1 86 ? 38.43303 -41.13041 18.41574 1.000 45.06998 87 CYS B N 1
ATOM 2802 C CA . CYS B 1 86 ? 37.42442 -40.08557 18.46086 1.000 46.46026 87 CYS B CA 1
ATOM 2803 C C . CYS B 1 86 ? 37.60579 -39.34245 19.77549 1.000 46.34718 87 CYS B C 1
ATOM 2804 O O . CYS B 1 86 ? 37.72913 -39.96975 20.83401 1.000 43.24417 87 CYS B O 1
ATOM 2807 N N . LEU B 1 87 ? 37.65472 -38.01519 19.71069 1.000 57.01775 88 LEU B N 1
ATOM 2808 C CA . LEU B 1 87 ? 38.08220 -37.24516 20.87254 1.000 58.13667 88 LEU B CA 1
ATOM 2809 C C . LEU B 1 87 ? 36.91748 -36.72833 21.69862 1.000 59.55932 88 LEU B C 1
ATOM 2810 O O . LEU B 1 87 ? 37.07984 -36.48479 22.89761 1.000 65.65390 88 LEU B O 1
ATOM 2815 N N . THR B 1 88 ? 35.78527 -36.59019 21.11964 1.000 60.26202 89 THR B N 1
ATOM 2816 C CA . THR B 1 88 ? 34.67625 -36.20643 21.96742 1.000 57.23382 89 THR B CA 1
ATOM 2817 C C . THR B 1 88 ? 33.88743 -37.44061 22.36679 1.000 54.87356 89 THR B C 1
ATOM 2818 O O . THR B 1 88 ? 33.90903 -38.46315 21.65439 1.000 50.91353 89 THR B O 1
ATOM 2822 N N . PRO B 1 89 ? 33.25395 -37.36288 23.52822 1.000 56.09685 90 PRO B N 1
ATOM 2823 C CA . PRO B 1 89 ? 32.36150 -38.42951 23.96528 1.000 47.69491 90 PRO B CA 1
ATOM 2824 C C . PRO B 1 89 ? 31.29825 -38.72834 22.92168 1.000 44.41982 90 PRO B C 1
ATOM 2825 O O . PRO B 1 89 ? 31.05281 -37.91774 22.02730 1.000 45.06827 90 PRO B O 1
ATOM 2829 N N . PRO B 1 90 ? 30.66290 -39.88739 22.97604 1.000 44.46105 91 PRO B N 1
ATOM 2830 C CA . PRO B 1 90 ? 29.68706 -40.23342 21.94425 1.000 43.52959 91 PRO B CA 1
ATOM 2831 C C . PRO B 1 90 ? 28.33897 -39.62353 22.25585 1.000 44.28844 91 PRO B C 1
ATOM 2832 O O . PRO B 1 90 ? 27.96951 -39.44207 23.42054 1.000 40.53018 91 PRO B O 1
ATOM 2836 N N . LEU B 1 91 ? 27.60354 -39.32646 21.18563 1.000 42.81475 92 LEU B N 1
ATOM 2837 C CA . LEU B 1 91 ? 26.25431 -38.79298 21.31698 1.000 38.27099 92 LEU B CA 1
ATOM 2838 C C . LEU B 1 91 ? 25.29605 -39.84698 21.87998 1.000 45.89886 92 LEU B C 1
ATOM 2839 O O . LEU B 1 91 ? 25.48524 -41.05696 21.70640 1.000 46.69982 92 LEU B O 1
ATOM 2844 N N . LEU B 1 92 ? 24.25486 -39.37863 22.57507 1.000 44.84804 93 LEU B N 1
ATOM 2845 C CA . LEU B 1 92 ? 23.20506 -40.28852 23.01955 1.000 41.41541 93 LEU B CA 1
ATOM 2846 C C . LEU B 1 92 ? 22.41316 -40.85531 21.84921 1.000 40.68626 93 LEU B C 1
ATOM 2847 O O . LEU B 1 92 ? 21.64219 -41.79697 22.04019 1.000 45.52516 93 LEU B O 1
ATOM 2852 N N . SER B 1 93 ? 22.58995 -40.31109 20.64997 1.000 42.44757 94 SER B N 1
ATOM 2853 C CA . SER B 1 93 ? 21.90471 -40.77302 19.45280 1.000 43.04939 94 SER B CA 1
ATOM 2854 C C . SER B 1 93 ? 22.69945 -41.82499 18.68163 1.000 43.15255 94 SER B C 1
ATOM 2855 O O . SER B 1 93 ? 22.31070 -42.16861 17.55553 1.000 40.35771 94 SER B O 1
ATOM 2858 N N . PHE B 1 94 ? 23.77921 -42.35926 19.27731 1.000 40.27996 95 PHE B N 1
ATOM 2859 C CA . PHE B 1 94 ? 24.75341 -43.16619 18.54017 1.000 35.19545 95 PHE B CA 1
ATOM 2860 C C . PHE B 1 94 ? 24.14003 -44.39340 17.86478 1.000 40.40987 95 PHE B C 1
ATOM 2861 O O . PHE B 1 94 ? 24.62452 -44.81539 16.80578 1.000 41.15899 95 PHE B O 1
ATOM 2869 N N . ILE B 1 95 ? 23.09720 -44.99191 18.45184 1.000 39.25508 96 ILE B N 1
ATOM 2870 C CA . ILE B 1 95 ? 22.41621 -46.10000 17.78595 1.000 37.18662 96 ILE B CA 1
ATOM 2871 C C . ILE B 1 95 ? 21.73002 -45.60662 16.51558 1.000 38.85382 96 ILE B C 1
ATOM 2872 O O . ILE B 1 95 ? 22.00177 -46.09185 15.40936 1.000 35.91446 96 ILE B O 1
ATOM 2877 N N . ASP B 1 96 ? 20.84766 -44.60863 16.65748 1.000 43.03185 97 ASP B N 1
ATOM 2878 C CA . ASP B 1 96 ? 20.15920 -44.03658 15.50000 1.000 40.01206 97 ASP B CA 1
ATOM 2879 C C . ASP B 1 96 ? 21.13736 -43.46465 14.47809 1.000 35.78675 97 ASP B C 1
ATOM 2880 O O . ASP B 1 96 ? 20.86599 -43.49060 13.27168 1.000 32.95950 97 ASP B O 1
ATOM 2885 N N . ASP B 1 97 ? 22.27362 -42.94650 14.93588 1.000 36.48031 98 ASP B N 1
ATOM 2886 C CA . ASP B 1 97 ? 23.21529 -42.29441 14.03394 1.000 40.44509 98 ASP B CA 1
ATOM 2887 C C . ASP B 1 97 ? 24.01858 -43.26301 13.16875 1.000 40.76001 98 ASP B C 1
ATOM 2888 O O . ASP B 1 97 ? 24.56508 -42.82935 12.14415 1.000 37.86603 98 ASP B O 1
ATOM 2893 N N . GLU B 1 98 ? 24.09158 -44.54759 13.53938 1.000 40.63994 99 GLU B N 1
ATOM 2894 C CA . GLU B 1 98 ? 25.04152 -45.45181 12.89231 1.000 35.74306 99 GLU B CA 1
ATOM 2895 C C . GLU B 1 98 ? 24.81023 -45.67079 11.39504 1.000 34.74635 99 GLU B C 1
ATOM 2896 O O . GLU B 1 98 ? 25.81094 -45.78472 10.67153 1.000 36.86349 99 GLU B O 1
ATOM 2902 N N . PRO B 1 99 ? 23.58160 -45.72696 10.86595 1.000 35.77649 100 PRO B N 1
ATOM 2903 C CA . PRO B 1 99 ? 23.41481 -45.80797 9.39298 1.000 37.89386 100 PRO B CA 1
ATOM 2904 C C . PRO B 1 99 ? 23.84221 -44.54942 8.60736 1.000 39.69984 100 PRO B C 1
ATOM 2905 O O . PRO B 1 99 ? 23.92305 -44.61879 7.37007 1.000 34.50077 100 PRO B O 1
ATOM 2909 N N . SER B 1 100 ? 24.07821 -43.40646 9.25842 1.000 35.68591 101 SER B N 1
ATOM 2910 C CA . SER B 1 100 ? 24.60241 -42.22766 8.57929 1.000 37.57141 101 SER B CA 1
ATOM 2911 C C . SER B 1 100 ? 26.06679 -41.94682 8.89733 1.000 40.44611 101 SER B C 1
ATOM 2912 O O . SER B 1 100 ? 26.64507 -41.03413 8.30603 1.000 38.15115 101 SER B O 1
ATOM 2915 N N . THR B 1 101 ? 26.68577 -42.69906 9.80396 1.000 39.26711 102 THR B N 1
ATOM 2916 C CA . THR B 1 101 ? 28.07055 -42.42304 10.15374 1.000 34.09418 102 THR B CA 1
ATOM 2917 C C . THR B 1 101 ? 28.98373 -43.50667 9.58376 1.000 35.17285 102 THR B C 1
ATOM 2918 O O . THR B 1 101 ? 29.11957 -43.61039 8.35745 1.000 33.76945 102 THR B O 1
ATOM 2922 N N . SER B 1 102 ? 29.60623 -44.31876 10.44872 1.000 31.80643 103 SER B N 1
ATOM 2923 C CA . SER B 1 102 ? 30.58951 -45.29449 9.98203 1.000 32.33952 103 SER B CA 1
ATOM 2924 C C . SER B 1 102 ? 30.00134 -46.23901 8.93290 1.000 37.20550 103 SER B C 1
ATOM 2925 O O . SER B 1 102 ? 30.62591 -46.49123 7.89494 1.000 35.07445 103 SER B O 1
ATOM 2928 N N . PHE B 1 103 ? 28.80016 -46.77749 9.18217 1.000 30.91514 104 PHE B N 1
ATOM 2929 C CA . PHE B 1 103 ? 28.20059 -47.67313 8.19896 1.000 32.57191 104 PHE B CA 1
ATOM 2930 C C . PHE B 1 103 ? 27.98887 -46.97581 6.85285 1.000 33.91809 104 PHE B C 1
ATOM 2931 O O . PHE B 1 103 ? 28.26334 -47.55934 5.79704 1.000 32.83716 104 PHE B O 1
ATOM 2939 N N . ALA B 1 104 ? 27.48354 -45.73699 6.86679 1.000 35.43902 105 ALA B N 1
ATOM 2940 C CA . ALA B 1 104 ? 27.26421 -45.00313 5.61696 1.000 37.73073 105 ALA B CA 1
ATOM 2941 C C . ALA B 1 104 ? 28.55423 -44.87312 4.81782 1.000 38.68276 105 ALA B C 1
ATOM 2942 O O . ALA B 1 104 ? 28.55577 -45.05192 3.58912 1.000 36.81334 105 ALA B O 1
ATOM 2944 N N . ALA B 1 105 ? 29.66044 -44.55182 5.50395 1.000 36.02527 106 ALA B N 1
ATOM 2945 C CA . ALA B 1 105 ? 30.97537 -44.53278 4.86979 1.000 30.65210 106 ALA B CA 1
ATOM 2946 C C . ALA B 1 105 ? 31.26969 -45.84996 4.16501 1.000 34.68893 106 ALA B C 1
ATOM 2947 O O . ALA B 1 105 ? 31.60082 -45.87352 2.97306 1.000 34.15198 106 ALA B O 1
ATOM 2949 N N . LEU B 1 106 ? 31.13360 -46.96220 4.89778 1.000 34.63137 107 LEU B N 1
ATOM 2950 C CA . LEU B 1 106 ? 31.36225 -48.28889 4.33850 1.000 28.28492 107 LEU B CA 1
ATOM 2951 C C . LEU B 1 106 ? 30.40502 -48.58445 3.19169 1.000 36.16244 107 LEU B C 1
ATOM 2952 O O . LEU B 1 106 ? 30.80459 -49.14088 2.15966 1.000 35.06983 107 LEU B O 1
ATOM 2957 N N . GLN B 1 107 ? 29.12431 -48.25214 3.37408 1.000 37.86470 108 GLN B N 1
ATOM 2958 C CA . GLN B 1 107 ? 28.12018 -48.56175 2.36410 1.000 38.30421 108 GLN B CA 1
ATOM 2959 C C . GLN B 1 107 ? 28.42595 -47.84088 1.05745 1.000 36.86909 108 GLN B C 1
ATOM 2960 O O . GLN B 1 107 ? 28.30993 -48.41941 -0.03159 1.000 35.68426 108 GLN B O 1
ATOM 2966 N N . SER B 1 108 ? 28.82897 -46.57500 1.15153 1.000 38.61524 109 SER B N 1
ATOM 2967 C CA . SER B 1 108 ? 29.29983 -45.85109 -0.02198 1.000 36.00248 109 SER B CA 1
ATOM 2968 C C . SER B 1 108 ? 30.60898 -46.43588 -0.54447 1.000 45.10618 109 SER B C 1
ATOM 2969 O O . SER B 1 108 ? 30.68138 -46.90768 -1.68993 1.000 43.80187 109 SER B O 1
ATOM 2972 N N . ALA B 1 109 ? 31.65611 -46.41411 0.29778 1.000 38.58736 110 ALA B N 1
ATOM 2973 C CA . ALA B 1 109 ? 32.97974 -46.90968 -0.07657 1.000 40.04702 110 ALA B CA 1
ATOM 2974 C C . ALA B 1 109 ? 32.91261 -48.24818 -0.79223 1.000 37.36818 110 ALA B C 1
ATOM 2975 O O . ALA B 1 109 ? 33.54300 -48.44162 -1.83406 1.000 40.34448 110 ALA B O 1
ATOM 2977 N N . PHE B 1 110 ? 32.14401 -49.18508 -0.26293 1.000 40.08980 111 PHE B N 1
ATOM 2978 C CA . PHE B 1 110 ? 32.08779 -50.49670 -0.88688 1.000 38.17347 111 PHE B CA 1
ATOM 2979 C C . PHE B 1 110 ? 30.90945 -50.63756 -1.84196 1.000 44.02875 111 PHE B C 1
ATOM 2980 O O . PHE B 1 110 ? 30.70419 -51.72718 -2.39190 1.000 42.74735 111 PHE B O 1
ATOM 2988 N N . GLN B 1 111 ? 30.14401 -49.56001 -2.05336 1.000 45.77953 112 GLN B N 1
ATOM 2989 C CA . GLN B 1 111 ? 29.08450 -49.51286 -3.05828 1.000 46.13248 112 GLN B CA 1
ATOM 2990 C C . GLN B 1 111 ? 28.15737 -50.72961 -2.96154 1.000 46.69532 112 GLN B C 1
ATOM 2991 O O . GLN B 1 111 ? 27.87926 -51.42111 -3.94588 1.000 47.12499 112 GLN B O 1
ATOM 2997 N N . LEU B 1 112 ? 27.67840 -50.99752 -1.74871 1.000 40.54237 113 LEU B N 1
ATOM 2998 C CA . LEU B 1 112 ? 26.84752 -52.17354 -1.51147 1.000 44.06396 113 LEU B CA 1
ATOM 2999 C C . LEU B 1 112 ? 25.42791 -51.87447 -1.97975 1.000 51.14642 113 LEU B C 1
ATOM 3000 O O . LEU B 1 112 ? 24.60258 -51.30539 -1.24935 1.000 48.88369 113 LEU B O 1
ATOM 3005 N N . THR B 1 113 ? 25.13672 -52.25448 -3.22583 1.000 48.89037 114 THR B N 1
ATOM 3006 C CA . THR B 1 113 ? 23.75698 -52.18763 -3.68376 1.000 50.89665 114 THR B CA 1
ATOM 3007 C C . THR B 1 113 ? 22.88676 -53.19256 -2.95577 1.000 47.60893 114 THR B C 1
ATOM 3008 O O . THR B 1 113 ? 21.66191 -53.07683 -2.99074 1.000 54.29980 114 THR B O 1
ATOM 3012 N N . HIS B 1 114 ? 23.49894 -54.15589 -2.28256 1.000 46.30649 115 HIS B N 1
ATOM 3013 C CA . HIS B 1 114 ? 22.79261 -55.26038 -1.65973 1.000 47.87096 115 HIS B CA 1
ATOM 3014 C C . HIS B 1 114 ? 23.65314 -55.77941 -0.51887 1.000 45.05082 115 HIS B C 1
ATOM 3015 O O . HIS B 1 114 ? 24.86315 -55.91771 -0.68362 1.000 51.56912 115 HIS B O 1
ATOM 3022 N N . PHE B 1 115 ? 23.04219 -56.06617 0.62800 1.000 41.22921 116 PHE B N 1
ATOM 3023 C CA . PHE B 1 115 ? 23.81066 -56.58645 1.74883 1.000 37.89282 116 PHE B CA 1
ATOM 3024 C C . PHE B 1 115 ? 22.88763 -57.25857 2.75583 1.000 37.58520 116 PHE B C 1
ATOM 3025 O O . PHE B 1 115 ? 21.67810 -57.03337 2.76401 1.000 40.68092 116 PHE B O 1
ATOM 3033 N N . ILE B 1 116 ? 23.48177 -58.11213 3.58876 1.000 37.43974 117 ILE B N 1
ATOM 3034 C CA . ILE B 1 116 ? 22.83255 -58.70019 4.75862 1.000 35.09711 117 ILE B CA 1
ATOM 3035 C C . ILE B 1 116 ? 23.54005 -58.16002 5.99504 1.000 31.67238 117 ILE B C 1
ATOM 3036 O O . ILE B 1 116 ? 24.77240 -58.20855 6.07255 1.000 36.83913 117 ILE B O 1
ATOM 3041 N N . ALA B 1 117 ? 22.77527 -57.66071 6.95958 1.000 26.34116 118 ALA B N 1
ATOM 3042 C CA . ALA B 1 117 ? 23.33667 -57.04920 8.15951 1.000 26.73896 118 ALA B CA 1
ATOM 3043 C C . ALA B 1 117 ? 23.27451 -58.00886 9.34499 1.000 28.90689 118 ALA B C 1
ATOM 3044 O O . ALA B 1 117 ? 22.24181 -58.64286 9.59154 1.000 29.32479 118 ALA B O 1
ATOM 3046 N N . LEU B 1 118 ? 24.37266 -58.09952 10.08932 1.000 25.75658 119 LEU B N 1
ATOM 3047 C CA . LEU B 1 118 ? 24.41401 -58.88827 11.31243 1.000 27.42102 119 LEU B CA 1
ATOM 3048 C C . LEU B 1 118 ? 25.07405 -58.04212 12.38536 1.000 26.57336 119 LEU B C 1
ATOM 3049 O O . LEU B 1 118 ? 26.11377 -57.42315 12.14065 1.000 28.32384 119 LEU B O 1
ATOM 3054 N N . GLY B 1 119 ? 24.46319 -58.00686 13.56101 1.000 26.94468 120 GLY B N 1
ATOM 3055 C CA . GLY B 1 119 ? 24.95831 -57.18977 14.64099 1.000 27.50027 120 GLY B CA 1
ATOM 3056 C C . GLY B 1 119 ? 24.84449 -57.86320 15.98632 1.000 31.62895 120 GLY B C 1
ATOM 3057 O O . GLY B 1 119 ? 23.83055 -58.49731 16.29097 1.000 33.64046 120 GLY B O 1
ATOM 3058 N N . HIS B 1 120 ? 25.87894 -57.73626 16.80502 1.000 31.88408 121 HIS B N 1
ATOM 3059 C CA . HIS B 1 120 ? 25.88392 -58.32692 18.13204 1.000 32.84326 121 HIS B CA 1
ATOM 3060 C C . HIS B 1 120 ? 25.59512 -57.25428 19.17288 1.000 35.51748 121 HIS B C 1
ATOM 3061 O O . HIS B 1 120 ? 26.22619 -56.18861 19.16828 1.000 35.30289 121 HIS B O 1
ATOM 3068 N N . SER B 1 121 ? 24.64836 -57.54603 20.06372 1.000 31.84491 122 SER B N 1
ATOM 3069 C CA . SER B 1 121 ? 24.33856 -56.70379 21.22721 1.000 32.98901 122 SER B CA 1
ATOM 3070 C C . SER B 1 121 ? 23.92599 -55.34190 20.67574 1.000 36.52920 122 SER B C 1
ATOM 3071 O O . SER B 1 121 ? 23.05374 -55.30405 19.78882 1.000 32.72508 122 SER B O 1
ATOM 3074 N N . VAL B 1 122 ? 24.52557 -54.23207 21.12841 1.000 34.93612 123 VAL B N 1
ATOM 3075 C CA . VAL B 1 122 ? 24.10135 -52.93061 20.62682 1.000 32.46867 123 VAL B CA 1
ATOM 3076 C C . VAL B 1 122 ? 24.38712 -52.82060 19.14270 1.000 34.34931 123 VAL B C 1
ATOM 3077 O O . VAL B 1 122 ? 23.75562 -52.00646 18.45219 1.000 30.92827 123 VAL B O 1
ATOM 3081 N N . GLY B 1 123 ? 25.31830 -53.64442 18.62929 1.000 30.54934 124 GLY B N 1
ATOM 3082 C CA . GLY B 1 123 ? 25.48271 -53.76170 17.18769 1.000 29.03829 124 GLY B CA 1
ATOM 3083 C C . GLY B 1 123 ? 24.21635 -54.22972 16.48606 1.000 34.16856 124 GLY B C 1
ATOM 3084 O O . GLY B 1 123 ? 23.90574 -53.77557 15.37883 1.000 31.29793 124 GLY B O 1
ATOM 3085 N N . GLY B 1 124 ? 23.46376 -55.14102 17.11964 1.000 30.99277 125 GLY B N 1
ATOM 3086 C CA . GLY B 1 124 ? 22.22425 -55.60112 16.51800 1.000 27.35605 125 GLY B CA 1
ATOM 3087 C C . GLY B 1 124 ? 21.18026 -54.50287 16.42769 1.000 30.64323 125 GLY B C 1
ATOM 3088 O O . GLY B 1 124 ? 20.49001 -54.37798 15.40816 1.000 27.61641 125 GLY B O 1
ATOM 3089 N N . CYS B 1 125 ? 21.05046 -53.68897 17.49042 1.000 30.98819 126 CYS B N 1
ATOM 3090 C CA . CYS B 1 125 ? 20.22234 -52.48263 17.41839 1.000 29.52841 126 CYS B CA 1
ATOM 3091 C C . CYS B 1 125 ? 20.59600 -51.63685 16.20615 1.000 32.13186 126 CYS B C 1
ATOM 3092 O O . CYS B 1 125 ? 19.71871 -51.18701 15.45657 1.000 29.45628 126 CYS B O 1
ATOM 3095 N N . MET B 1 126 ? 21.90692 -51.41541 15.98721 1.000 32.03732 127 MET B N 1
ATOM 3096 C CA . MET B 1 126 ? 22.30375 -50.62926 14.82160 1.000 32.55684 127 MET B CA 1
ATOM 3097 C C . MET B 1 126 ? 22.02713 -51.37534 13.52328 1.000 28.55481 127 MET B C 1
ATOM 3098 O O . MET B 1 126 ? 21.65655 -50.75047 12.52240 1.000 27.19225 127 MET B O 1
ATOM 3103 N N . ALA B 1 127 ? 22.17425 -52.70327 13.52461 1.000 30.03167 128 ALA B N 1
ATOM 3104 C CA . ALA B 1 127 ? 21.78300 -53.48711 12.35414 1.000 31.37856 128 ALA B CA 1
ATOM 3105 C C . ALA B 1 127 ? 20.30053 -53.28712 12.03154 1.000 32.20017 128 ALA B C 1
ATOM 3106 O O . ALA B 1 127 ? 19.92441 -53.09549 10.86436 1.000 28.20049 128 ALA B O 1
ATOM 3108 N N . VAL B 1 128 ? 19.44934 -53.29193 13.06008 1.000 30.41455 129 VAL B N 1
ATOM 3109 C CA . VAL B 1 128 ? 18.02442 -53.05645 12.85328 1.000 29.49412 129 VAL B CA 1
ATOM 3110 C C . VAL B 1 128 ? 17.80030 -51.69181 12.20688 1.000 33.79387 129 VAL B C 1
ATOM 3111 O O . VAL B 1 128 ? 16.98890 -51.54404 11.27727 1.000 32.29799 129 VAL B O 1
ATOM 3115 N N . HIS B 1 129 ? 18.54961 -50.68070 12.65878 1.000 33.99358 130 HIS B N 1
ATOM 3116 C CA . HIS B 1 129 ? 18.44036 -49.35396 12.05907 1.000 33.53858 130 HIS B CA 1
ATOM 3117 C C . HIS B 1 129 ? 18.87913 -49.36009 10.60254 1.000 32.94072 130 HIS B C 1
ATOM 3118 O O . HIS B 1 129 ? 18.26283 -48.69280 9.76075 1.000 32.51081 130 HIS B O 1
ATOM 3125 N N . CYS B 1 130 ? 19.94533 -50.10344 10.28774 1.000 32.67026 131 CYS B N 1
ATOM 3126 C CA . CYS B 1 130 ? 20.43643 -50.15689 8.91411 1.000 34.00289 131 CYS B CA 1
ATOM 3127 C C . CYS B 1 130 ? 19.43616 -50.84380 7.99284 1.000 33.20540 131 CYS B C 1
ATOM 3128 O O . CYS B 1 130 ? 19.24921 -50.42046 6.84564 1.000 33.14632 131 CYS B O 1
ATOM 3131 N N . ALA B 1 131 ? 18.80152 -51.92147 8.45673 1.000 35.60861 132 ALA B N 1
ATOM 3132 C CA . ALA B 1 131 ? 17.74123 -52.51643 7.65120 1.000 34.02373 132 ALA B CA 1
ATOM 3133 C C . ALA B 1 131 ? 16.62355 -51.51137 7.42083 1.000 31.33332 132 ALA B C 1
ATOM 3134 O O . ALA B 1 131 ? 16.13485 -51.36416 6.29402 1.000 29.96140 132 ALA B O 1
ATOM 3136 N N . GLY B 1 132 ? 16.23037 -50.78617 8.47005 1.000 30.69363 133 GLY B N 1
ATOM 3137 C CA . GLY B 1 132 ? 15.32557 -49.65872 8.31508 1.000 33.81109 133 GLY B CA 1
ATOM 3138 C C . GLY B 1 132 ? 15.76616 -48.64189 7.26326 1.000 36.70940 133 GLY B C 1
ATOM 3139 O O . GLY B 1 132 ? 15.04219 -48.38378 6.29403 1.000 34.56703 133 GLY B O 1
ATOM 3140 N N . GLN B 1 133 ? 16.96924 -48.07830 7.41979 1.000 32.61376 134 GLN B N 1
ATOM 3141 C CA . GLN B 1 133 ? 17.39848 -46.99118 6.54228 1.000 34.01372 134 GLN B CA 1
ATOM 3142 C C . GLN B 1 133 ? 17.71822 -47.46201 5.12989 1.000 33.93660 134 GLN B C 1
ATOM 3143 O O . GLN B 1 133 ? 17.59333 -46.68684 4.17751 1.000 40.48266 134 GLN B O 1
ATOM 3149 N N . TYR B 1 134 ? 18.15789 -48.69990 4.96774 1.000 33.23405 135 TYR B N 1
ATOM 3150 C CA . TYR B 1 134 ? 18.55442 -49.16080 3.64591 1.000 37.89710 135 TYR B CA 1
ATOM 3151 C C . TYR B 1 134 ? 17.55961 -50.22429 3.22566 1.000 41.10956 135 TYR B C 1
ATOM 3152 O O . TYR B 1 134 ? 17.94280 -51.32380 2.79889 1.000 39.33403 135 TYR B O 1
ATOM 3161 N N . VAL B 1 135 ? 16.27506 -49.87401 3.37666 1.000 41.79179 136 VAL B N 1
ATOM 3162 C CA . VAL B 1 135 ? 15.14767 -50.76357 3.10788 1.000 39.06226 136 VAL B CA 1
ATOM 3163 C C . VAL B 1 135 ? 15.27299 -51.37014 1.71805 1.000 39.10019 136 VAL B C 1
ATOM 3164 O O . VAL B 1 135 ? 14.91753 -52.53478 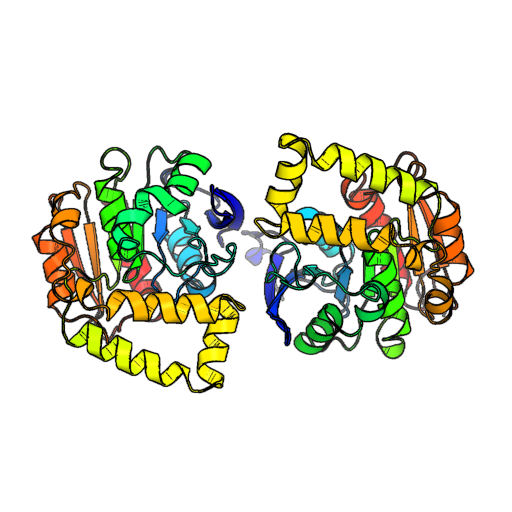1.50087 1.000 35.67137 136 VAL B O 1
ATOM 3168 N N . GLU B 1 136 ? 15.84274 -50.61423 0.77430 1.000 47.32123 137 GLU B N 1
ATOM 3169 C CA . GLU B 1 136 ? 15.95543 -51.04526 -0.61173 1.000 46.91602 137 GLU B CA 1
ATOM 3170 C C . GLU B 1 136 ? 17.13940 -51.97051 -0.85163 1.000 47.79718 137 GLU B C 1
ATOM 3171 O O . GLU B 1 136 ? 17.14536 -52.70183 -1.84638 1.000 53.89652 137 GLU B O 1
ATOM 3177 N N . GLN B 1 137 ? 18.14432 -51.95702 0.02370 1.000 43.86801 138 GLN B N 1
ATOM 3178 C CA . GLN B 1 137 ? 19.34326 -52.74851 -0.19578 1.000 47.70591 138 GLN B CA 1
ATOM 3179 C C . GLN B 1 137 ? 19.51245 -53.87887 0.80477 1.000 43.21754 138 GLN B C 1
ATOM 3180 O O . GLN B 1 137 ? 20.21316 -54.84815 0.50170 1.000 42.54916 138 GLN B O 1
ATOM 3186 N N . CYS B 1 138 ? 18.89421 -53.78603 1.97393 1.000 37.43377 139 CYS B N 1
ATOM 3187 C CA . CYS B 1 138 ? 19.03835 -54.82793 2.97730 1.000 39.02704 139 CYS B CA 1
ATOM 3188 C C . CYS B 1 138 ? 18.10597 -55.99830 2.66786 1.000 37.76323 139 CYS B C 1
ATOM 3189 O O . CYS B 1 138 ? 16.88449 -55.83407 2.57558 1.000 41.92146 139 CYS B O 1
ATOM 3192 N N . GLN B 1 139 ? 18.68743 -57.17991 2.52155 1.000 35.17332 140 GLN B N 1
ATOM 3193 C CA . GLN B 1 139 ? 17.94769 -58.37590 2.17963 1.000 37.83172 140 GLN B CA 1
ATOM 3194 C C . GLN B 1 139 ? 17.77945 -59.34347 3.33694 1.000 36.56783 140 GLN B C 1
ATOM 3195 O O . GLN B 1 139 ? 17.08394 -60.35416 3.18486 1.000 37.63053 140 GLN B O 1
ATOM 3201 N N . GLY B 1 140 ? 18.39287 -59.07085 4.47375 1.000 33.63045 141 GLY B N 1
ATOM 3202 C CA . GLY B 1 140 ? 18.19948 -59.88869 5.64697 1.000 28.32976 141 GLY B CA 1
ATOM 3203 C C . GLY B 1 140 ? 18.92618 -59.28854 6.82313 1.000 27.69507 141 GLY B C 1
ATOM 3204 O O . GLY B 1 140 ? 19.88012 -58.52206 6.66857 1.000 26.89364 141 GLY B O 1
ATOM 3205 N N . LEU B 1 141 ? 18.47502 -59.66526 8.00640 1.000 27.92272 142 LEU B N 1
ATOM 3206 C CA . LEU B 1 141 ? 18.98966 -59.11514 9.24135 1.000 27.41400 142 LEU B CA 1
ATOM 3207 C C . LEU B 1 141 ? 19.15303 -60.26525 10.22210 1.000 31.39563 142 LEU B C 1
ATOM 3208 O O . LEU B 1 141 ? 18.28546 -61.14266 10.29891 1.000 35.28343 142 LEU B O 1
ATOM 3213 N N . ILE B 1 142 ? 20.28687 -60.28476 10.92304 1.000 30.69881 143 ILE B N 1
ATOM 3214 C CA . ILE B 1 142 ? 20.52555 -61.16897 12.05603 1.000 28.55130 143 ILE B CA 1
ATOM 3215 C C . ILE B 1 142 ? 20.86259 -60.29454 13.25948 1.000 31.80799 143 ILE B C 1
ATOM 3216 O O . ILE B 1 142 ? 21.68547 -59.37827 13.14596 1.000 27.99912 143 ILE B O 1
ATOM 3221 N N . THR B 1 143 ? 20.21765 -60.56140 14.40171 1.000 30.73759 144 THR B N 1
ATOM 3222 C CA . THR B 1 143 ? 20.52917 -59.89118 15.66140 1.000 34.22219 144 THR B CA 1
ATOM 3223 C C . THR B 1 143 ? 20.99626 -60.93674 16.66253 1.000 30.04369 144 THR B C 1
ATOM 3224 O O . THR B 1 143 ? 20.38481 -61.99292 16.78603 1.000 31.36146 144 THR B O 1
ATOM 3228 N N . ILE B 1 144 ? 22.07589 -60.65638 17.38408 1.000 32.52652 145 ILE B N 1
ATOM 3229 C CA . ILE B 1 144 ? 22.60530 -61.61030 18.36012 1.000 35.01029 145 ILE B CA 1
ATOM 3230 C C . ILE B 1 144 ? 22.73616 -60.89963 19.70202 1.000 33.20258 145 ILE B C 1
ATOM 3231 O O . ILE B 1 144 ? 23.56432 -59.99327 19.84406 1.000 34.68212 145 ILE B O 1
ATOM 3236 N N . ALA B 1 145 ? 21.93672 -61.32609 20.68741 1.000 28.58596 146 ALA B N 1
ATOM 3237 C CA . ALA B 1 145 ? 21.84122 -60.70928 22.01217 1.000 30.01593 146 ALA B CA 1
ATOM 3238 C C . ALA B 1 145 ? 21.42074 -59.24235 21.94608 1.000 27.73910 146 ALA B C 1
ATOM 3239 O O . ALA B 1 145 ? 21.66657 -58.48242 22.88472 1.000 28.22198 146 ALA B O 1
ATOM 3241 N N . ALA B 1 146 ? 20.75595 -58.84431 20.86736 1.000 24.90966 147 ALA B N 1
ATOM 3242 C CA . ALA B 1 146 ? 20.39144 -57.44776 20.65765 1.000 29.57673 147 ALA B CA 1
ATOM 3243 C C . ALA B 1 146 ? 19.30784 -56.96394 21.63188 1.000 33.31242 147 ALA B C 1
ATOM 3244 O O . ALA B 1 146 ? 18.35327 -57.68707 21.93661 1.000 37.84989 147 ALA B O 1
ATOM 3246 N N . GLN B 1 147 ? 19.45843 -55.71784 22.10823 1.000 34.04975 148 GLN B N 1
ATOM 3247 C CA . GLN B 1 147 ? 18.50778 -55.07775 23.02472 1.000 33.66364 148 GLN B CA 1
ATOM 3248 C C . GLN B 1 147 ? 17.34208 -54.47698 22.23890 1.000 36.27493 148 GLN B C 1
ATOM 3249 O O . GLN B 1 147 ? 17.54539 -53.66084 21.33146 1.000 31.64108 148 GLN B O 1
ATOM 3255 N N . ALA B 1 148 ? 16.12217 -54.87878 22.58278 1.000 34.38801 149 ALA B N 1
ATOM 3256 C CA . ALA B 1 148 ? 14.93736 -54.23108 22.04753 1.000 35.37133 149 ALA B CA 1
ATOM 3257 C C . ALA B 1 148 ? 14.39517 -53.16762 22.98739 1.000 39.68937 149 ALA B C 1
ATOM 3258 O O . ALA B 1 148 ? 13.85688 -52.15570 22.52345 1.000 36.70941 149 ALA B O 1
ATOM 3260 N N . VAL B 1 149 ? 14.53552 -53.38037 24.29619 1.000 37.81172 150 VAL B N 1
ATOM 3261 C CA . VAL B 1 149 ? 14.08754 -52.43988 25.31294 1.000 43.72939 150 VAL B CA 1
ATOM 3262 C C . VAL B 1 149 ? 15.15586 -52.37431 26.38562 1.000 44.32587 150 VAL B C 1
ATOM 3263 O O . VAL B 1 149 ? 15.90840 -53.33110 26.59567 1.000 41.18455 150 VAL B O 1
ATOM 3267 N N . ASN B 1 150 ? 15.21072 -51.23611 27.07255 1.000 44.16186 151 ASN B N 1
ATOM 3268 C CA . ASN B 1 150 ? 15.94469 -51.17453 28.32281 1.000 43.05372 151 ASN B CA 1
ATOM 3269 C C . ASN B 1 150 ? 15.18342 -51.92924 29.40989 1.000 47.85232 151 ASN B C 1
ATOM 3270 O O . ASN B 1 150 ? 13.95639 -52.06071 29.36196 1.000 54.43017 151 ASN B O 1
ATOM 3275 N N . GLU B 1 151 ? 15.92013 -52.43854 30.39184 1.000 45.09772 152 GLU B N 1
ATOM 3276 C CA . GLU B 1 151 ? 15.32129 -53.20123 31.47805 1.000 45.06865 152 GLU B CA 1
ATOM 3277 C C . GLU B 1 151 ? 16.32670 -53.28604 32.61860 1.000 48.71008 152 GLU B C 1
ATOM 3278 O O . GLU B 1 151 ? 17.54187 -53.16114 32.39362 1.000 42.48194 152 GLU B O 1
ATOM 3284 N N . PRO B 1 152 ? 15.85258 -53.49047 33.85467 1.000 50.41003 153 PRO B N 1
ATOM 3285 C CA . PRO B 1 152 ? 16.78100 -53.58297 34.99785 1.000 48.87358 153 PRO B CA 1
ATOM 3286 C C . PRO B 1 152 ? 17.94725 -54.53025 34.77848 1.000 49.16365 153 PRO B C 1
ATOM 3287 O O . PRO B 1 152 ? 19.09158 -54.16830 35.07891 1.000 48.58375 153 PRO B O 1
ATOM 3291 N N . ARG B 1 153 ? 17.68497 -55.72555 34.23938 1.000 49.73324 154 ARG B N 1
ATOM 3292 C CA . ARG B 1 153 ? 18.73882 -56.71927 34.04175 1.000 49.05294 154 ARG B CA 1
ATOM 3293 C C . ARG B 1 153 ? 19.89903 -56.17217 33.21039 1.000 48.51770 154 ARG B C 1
ATOM 3294 O O . ARG B 1 153 ? 21.06418 -56.50274 33.46703 1.000 46.20043 154 ARG B O 1
ATOM 3302 N N . THR B 1 154 ? 19.60045 -55.34956 32.19947 1.000 50.71267 155 THR B N 1
ATOM 3303 C CA . THR B 1 154 ? 20.66167 -54.73962 31.40162 1.000 48.23660 155 THR B CA 1
ATOM 3304 C C . THR B 1 154 ? 21.42776 -53.70363 32.20961 1.000 45.07174 155 THR B C 1
ATOM 3305 O O . THR B 1 154 ? 22.66114 -53.69618 32.20646 1.000 42.54789 155 THR B O 1
ATOM 3309 N N . GLN B 1 155 ? 20.71014 -52.80868 32.89656 1.000 45.94787 156 GLN B N 1
ATOM 3310 C CA . GLN B 1 155 ? 21.37851 -51.79021 33.69852 1.000 44.78265 156 GLN B CA 1
ATOM 3311 C C . GLN B 1 155 ? 22.24876 -52.42243 34.77301 1.000 48.93662 156 GLN B C 1
ATOM 3312 O O . GLN B 1 155 ? 23.34815 -51.93372 35.06896 1.000 51.61696 156 GLN B O 1
ATOM 3318 N N . GLN B 1 156 ? 21.76396 -53.50343 35.38077 1.000 50.01698 157 GLN B N 1
ATOM 3319 C CA . GLN B 1 156 ? 22.49587 -54.12005 36.47765 1.000 50.43336 157 GLN B CA 1
ATOM 3320 C C . GLN B 1 156 ? 23.75462 -54.80845 35.97402 1.000 50.28969 157 GLN B C 1
ATOM 3321 O O . GLN B 1 156 ? 24.79491 -54.77563 36.64124 1.000 50.36234 157 GLN B O 1
ATOM 3327 N N . GLY B 1 157 ? 23.67775 -55.43547 34.79817 1.000 47.48684 158 GLY B N 1
ATOM 3328 C CA . GLY B 1 157 ? 24.84327 -56.10945 34.25618 1.000 48.50575 158 GLY B CA 1
ATOM 3329 C C . GLY B 1 157 ? 25.91789 -55.13582 33.80960 1.000 53.67624 158 GLY B C 1
ATOM 3330 O O . GLY B 1 157 ? 27.11510 -55.42062 33.92752 1.000 57.46080 158 GLY B O 1
ATOM 3331 N N . ILE B 1 158 ? 25.50678 -53.98093 33.27639 1.000 48.45025 159 ILE B N 1
ATOM 3332 C CA . ILE B 1 158 ? 26.46208 -52.95665 32.87511 1.000 43.34142 159 ILE B CA 1
ATOM 3333 C C . ILE B 1 158 ? 27.19198 -52.42482 34.09490 1.000 52.04271 159 ILE B C 1
ATOM 3334 O O . ILE B 1 158 ? 28.41724 -52.24029 34.07798 1.000 52.49236 159 ILE B O 1
ATOM 3339 N N . GLU B 1 159 ? 26.44968 -52.19680 35.18118 1.000 55.28674 160 GLU B N 1
ATOM 3340 C CA . GLU B 1 159 ? 27.04534 -51.79368 36.45203 1.000 57.71157 160 GLU B CA 1
ATOM 3341 C C . GLU B 1 159 ? 28.06260 -52.82412 36.94076 1.000 57.02638 160 GLU B C 1
ATOM 3342 O O . GLU B 1 159 ? 29.22514 -52.49275 37.19652 1.000 59.66296 160 GLU B O 1
ATOM 3348 N N . GLU B 1 160 ? 27.63366 -54.08355 37.09447 1.000 58.88653 161 GLU B N 1
ATOM 3349 C CA . GLU B 1 160 ? 28.55107 -55.13850 37.52459 1.000 57.96718 161 GLU B CA 1
ATOM 3350 C C . GLU B 1 160 ? 29.79344 -55.16241 36.65757 1.000 56.58861 161 GLU B C 1
ATOM 3351 O O . GLU B 1 160 ? 30.91634 -55.11097 37.16349 1.000 57.72976 161 GLU B O 1
ATOM 3357 N N . ALA B 1 161 ? 29.60426 -55.22710 35.33941 1.000 56.16574 162 ALA B N 1
ATOM 3358 C CA . ALA B 1 161 ? 30.74181 -55.24237 34.43102 1.000 56.08906 162 ALA B CA 1
ATOM 3359 C C . ALA B 1 161 ? 31.58662 -53.98193 34.57318 1.000 59.89110 162 ALA B C 1
ATOM 3360 O O . ALA B 1 161 ? 32.82143 -54.05480 34.53392 1.000 66.22280 162 ALA B O 1
ATOM 3362 N N . ARG B 1 162 ? 30.95599 -52.81434 34.74825 1.000 57.29282 163 ARG B N 1
ATOM 3363 C CA . ARG B 1 162 ? 31.77001 -51.61075 34.91074 1.000 62.00993 163 ARG B CA 1
ATOM 3364 C C . ARG B 1 162 ? 32.72746 -51.75593 36.08692 1.000 64.98705 163 ARG B C 1
ATOM 3365 O O . ARG B 1 162 ? 33.84996 -51.24638 36.03526 1.000 68.02018 163 ARG B O 1
ATOM 3373 N N . ALA B 1 163 ? 32.31259 -52.46863 37.13999 1.000 61.68308 164 ALA B N 1
ATOM 3374 C CA . ALA B 1 163 ? 33.13334 -52.56000 38.34041 1.000 63.60990 164 ALA B CA 1
ATOM 3375 C C . ALA B 1 163 ? 34.38788 -53.37850 38.08668 1.000 67.54453 164 ALA B C 1
ATOM 3376 O O . ALA B 1 163 ? 35.47608 -53.01233 38.54829 1.000 71.93074 164 ALA B O 1
ATOM 3378 N N . ALA B 1 164 ? 34.25413 -54.48514 37.34701 1.000 61.19792 165 ALA B N 1
ATOM 3379 C CA . ALA B 1 164 ? 35.38681 -55.37201 37.10345 1.000 63.98713 165 ALA B CA 1
ATOM 3380 C C . ALA B 1 164 ? 36.54194 -54.63594 36.45029 1.000 67.58640 165 ALA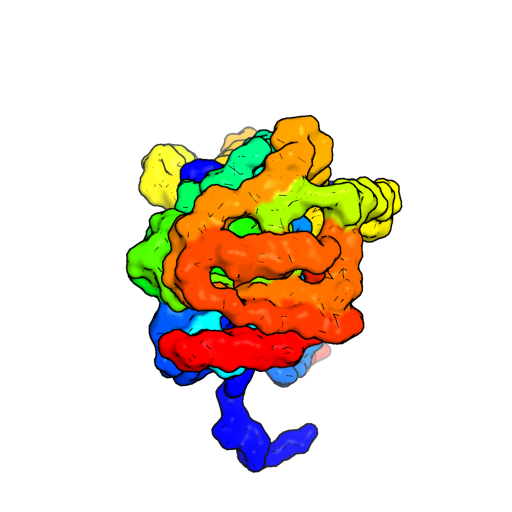 B C 1
ATOM 3381 O O . ALA B 1 164 ? 37.70469 -55.02942 36.59865 1.000 64.81006 165 ALA B O 1
ATOM 3383 N N . PHE B 1 165 ? 36.24550 -53.56585 35.73155 1.000 66.22251 166 PHE B N 1
ATOM 3384 C CA . PHE B 1 165 ? 37.27981 -52.93274 34.94337 1.000 67.71495 166 PHE B CA 1
ATOM 3385 C C . PHE B 1 165 ? 38.25229 -52.12574 35.79560 1.000 72.41773 166 PHE B C 1
ATOM 3386 O O . PHE B 1 165 ? 39.41984 -52.00043 35.41531 1.000 70.40691 166 PHE B O 1
ATOM 3394 N N . GLN B 1 166 ? 37.82509 -51.63282 36.96265 1.000 75.46496 167 GLN B N 1
ATOM 3395 C CA . GLN B 1 166 ? 38.74381 -50.92925 37.85375 1.000 74.85596 167 GLN B CA 1
ATOM 3396 C C . GLN B 1 166 ? 39.81612 -51.83606 38.43648 1.000 71.75378 167 GLN B C 1
ATOM 3397 O O . GLN B 1 166 ? 40.71772 -51.33837 39.11272 1.000 79.87351 167 GLN B O 1
ATOM 3403 N N . MET B 1 167 ? 39.75321 -53.12922 38.20563 1.000 67.40344 168 MET B N 1
ATOM 3404 C CA . MET B 1 167 ? 40.93632 -53.94773 38.39310 1.000 69.15184 168 MET B CA 1
ATOM 3405 C C . MET B 1 167 ? 41.85877 -53.71994 37.20107 1.000 68.66294 168 MET B C 1
ATOM 3406 O O . MET B 1 167 ? 41.41388 -53.86289 36.05486 1.000 67.31767 168 MET B O 1
ATOM 3411 N N . PRO B 1 168 ? 43.11315 -53.29779 37.41738 1.000 73.01368 169 PRO B N 1
ATOM 3412 C CA . PRO B 1 168 ? 44.00066 -53.01463 36.27400 1.000 64.76288 169 PRO B CA 1
ATOM 3413 C C . PRO B 1 168 ? 44.15198 -54.16540 35.29330 1.000 61.69862 169 PRO B C 1
ATOM 3414 O O . PRO B 1 168 ? 44.19659 -53.91845 34.08090 1.000 57.90608 169 PRO B O 1
ATOM 3418 N N . GLU B 1 169 ? 44.22985 -55.41327 35.77438 1.000 64.48747 170 GLU B N 1
ATOM 3419 C CA . GLU B 1 169 ? 44.32061 -56.55474 34.86477 1.000 57.85530 170 GLU B CA 1
ATOM 3420 C C . GLU B 1 169 ? 43.15324 -56.59221 33.88993 1.000 58.40964 170 GLU B C 1
ATOM 3421 O O . GLU B 1 169 ? 43.34500 -56.89902 32.70756 1.000 55.72411 170 GLU B O 1
ATOM 3427 N N . GLN B 1 170 ? 41.93017 -56.30204 34.36808 1.000 60.49829 171 GLN B N 1
ATOM 3428 C CA . GLN B 1 170 ? 40.75699 -56.37108 33.49693 1.000 55.58007 171 GLN B CA 1
ATOM 3429 C C . GLN B 1 170 ? 40.72406 -55.21295 32.50700 1.000 58.81827 171 GLN B C 1
ATOM 3430 O O . GLN B 1 170 ? 40.45960 -55.42296 31.31655 1.000 55.26687 171 GLN B O 1
ATOM 3436 N N . PHE B 1 171 ? 40.98104 -53.98290 32.97165 1.000 57.49416 172 PHE B N 1
ATOM 3437 C CA . PHE B 1 171 ? 41.06574 -52.86190 32.03866 1.000 54.43263 172 PHE B CA 1
ATOM 3438 C C . PHE B 1 171 ? 42.17201 -53.08299 31.01461 1.000 50.61157 172 PHE B C 1
ATOM 3439 O O . PHE B 1 171 ? 41.98852 -52.80651 29.82349 1.000 48.53472 172 PHE B O 1
ATOM 3447 N N . ALA B 1 172 ? 43.33218 -53.57073 31.46379 1.000 52.70898 173 ALA B N 1
ATOM 3448 C CA . ALA B 1 172 ? 44.38657 -53.97589 30.53839 1.000 51.22810 173 ALA B CA 1
ATOM 3449 C C . ALA B 1 172 ? 43.84084 -54.84539 29.41043 1.000 49.12685 173 ALA B C 1
ATOM 3450 O O . ALA B 1 172 ? 44.26157 -54.71694 28.25189 1.000 45.07780 173 ALA B O 1
ATOM 3452 N N . LYS B 1 173 ? 42.90896 -55.74644 29.73651 1.000 48.63615 174 LYS B N 1
ATOM 3453 C CA . LYS B 1 173 ? 42.28098 -56.56532 28.70942 1.000 48.06708 174 LYS B CA 1
ATOM 3454 C C . LYS B 1 173 ? 41.62793 -55.68932 27.64580 1.000 47.51817 174 LYS B C 1
ATOM 3455 O O . LYS B 1 173 ? 41.74484 -55.96316 26.44715 1.000 49.54860 174 LYS B O 1
ATOM 3461 N N . LEU B 1 174 ? 40.96570 -54.60988 28.06162 1.000 45.23632 175 LEU B N 1
ATOM 3462 C CA . LEU B 1 174 ? 40.32554 -53.71541 27.10324 1.000 41.12776 175 LEU B CA 1
ATOM 3463 C C . LEU B 1 174 ? 41.34889 -52.93616 26.26837 1.000 40.11118 175 LEU B C 1
ATOM 3464 O O . LEU B 1 174 ? 41.10158 -52.64730 25.08938 1.000 36.69628 175 LEU B O 1
ATOM 3469 N N . GLU B 1 175 ? 42.50344 -52.59984 26.85182 1.000 40.38410 176 GLU B N 1
ATOM 3470 C CA . GLU B 1 175 ? 43.51848 -51.83614 26.13171 1.000 38.11118 176 GLU B CA 1
ATOM 3471 C C . GLU B 1 175 ? 44.18511 -52.65296 25.02957 1.000 39.19624 176 GLU B C 1
ATOM 3472 O O . GLU B 1 175 ? 44.71585 -52.07546 24.06874 1.000 34.38325 176 GLU B O 1
ATOM 3478 N N . LYS B 1 176 ? 44.20523 -53.98674 25.16675 1.000 38.46627 177 LYS B N 1
ATOM 3479 C CA . LYS B 1 176 ? 44.76923 -54.83108 24.11761 1.000 33.10981 177 LYS B CA 1
ATOM 3480 C C . LYS B 1 176 ? 44.00643 -54.66196 22.81155 1.000 36.36360 177 LYS B C 1
ATOM 3481 O O . LYS B 1 176 ? 44.61809 -54.57548 21.73645 1.000 32.38508 177 LYS B O 1
ATOM 3487 N N . TYR B 1 177 ? 42.66336 -54.59923 22.88610 1.000 35.83533 178 TYR B N 1
ATOM 3488 C CA . TYR B 1 177 ? 41.81583 -54.58216 21.69738 1.000 31.13054 178 TYR B CA 1
ATOM 3489 C C . TYR B 1 177 ? 41.44307 -53.18244 21.24999 1.000 30.85442 178 TYR B C 1
ATOM 3490 O O . TYR B 1 177 ? 41.07428 -53.00439 20.08188 1.000 25.83677 178 TYR B O 1
ATOM 3499 N N . HIS B 1 178 ? 41.58911 -52.18285 22.13027 1.000 35.47100 179 HIS B N 1
ATOM 3500 C CA . HIS B 1 178 ? 41.27564 -50.79986 21.79426 1.000 35.85513 179 HIS B CA 1
ATOM 3501 C C . HIS B 1 178 ? 42.43240 -49.81484 21.95096 1.000 33.73214 179 HIS B C 1
ATOM 3502 O O . HIS B 1 178 ? 42.27805 -48.64913 21.56550 1.000 32.55901 179 HIS B O 1
ATOM 3509 N N . GLY B 1 179 ? 43.59591 -50.24829 22.43915 1.000 34.86574 180 GLY B N 1
ATOM 3510 C CA . GLY B 1 179 ? 44.66534 -49.28738 22.65313 1.000 38.96474 180 GLY B CA 1
ATOM 3511 C C . GLY B 1 179 ? 44.24798 -48.27106 23.70342 1.000 41.78110 180 GLY B C 1
ATOM 3512 O O . GLY B 1 179 ? 43.42635 -48.55454 24.58365 1.000 41.31775 180 GLY B O 1
ATOM 3513 N N . ASN B 1 180 ? 44.79585 -47.05744 23.60289 1.000 37.34848 181 ASN B N 1
ATOM 3514 C CA . ASN B 1 180 ? 44.39485 -46.04587 24.56863 1.000 38.82888 181 ASN B CA 1
ATOM 3515 C C . ASN B 1 180 ? 43.07979 -45.38545 24.19194 1.000 38.43222 181 ASN B C 1
ATOM 3516 O O . ASN B 1 180 ? 42.66307 -44.44074 24.86385 1.000 41.35009 181 ASN B O 1
ATOM 3521 N N . LYS B 1 181 ? 42.39093 -45.89344 23.16781 1.000 38.18212 182 LYS B N 1
ATOM 3522 C CA . LYS B 1 181 ? 40.97117 -45.60089 23.01381 1.000 32.96852 182 LYS B CA 1
ATOM 3523 C C . LYS B 1 181 ? 40.09557 -46.37505 23.99382 1.000 35.91431 182 LYS B C 1
ATOM 3524 O O . LYS B 1 181 ? 38.86435 -46.21968 23.94751 1.000 30.59112 182 LYS B O 1
ATOM 3530 N N . ALA B 1 182 ? 40.69268 -47.19960 24.87015 1.000 37.95294 183 ALA B N 1
ATOM 3531 C CA . ALA B 1 182 ? 39.89745 -47.98433 25.81627 1.000 42.66809 183 ALA B CA 1
ATOM 3532 C C . ALA B 1 182 ? 39.05862 -47.07738 26.71613 1.000 44.47214 183 ALA B C 1
ATOM 3533 O O . ALA B 1 182 ? 37.83011 -47.21332 26.78269 1.000 39.68954 183 ALA B O 1
ATOM 3535 N N . ARG B 1 183 ? 39.71266 -46.13741 27.40603 1.000 46.15000 184 ARG B N 1
ATOM 3536 C CA . ARG B 1 183 ? 39.01460 -45.23526 28.31557 1.000 43.31376 184 ARG B CA 1
ATOM 3537 C C . ARG B 1 183 ? 37.77748 -44.63545 27.66538 1.000 40.91975 184 ARG B C 1
ATOM 3538 O O . ARG B 1 183 ? 36.72996 -44.49960 28.30494 1.000 37.59410 184 ARG B O 1
ATOM 3546 N N . TRP B 1 184 ? 37.88379 -44.28148 26.38421 1.000 44.98747 185 TRP B N 1
ATOM 3547 C CA . TRP B 1 184 ? 36.75215 -43.72918 25.64655 1.000 38.04377 185 TRP B CA 1
ATOM 3548 C C . TRP B 1 184 ? 35.68132 -44.78505 25.40978 1.000 38.86342 185 TRP B C 1
ATOM 3549 O O . TRP B 1 184 ? 34.48815 -44.52344 25.58894 1.000 40.50070 185 TRP B O 1
ATOM 3560 N N . VAL B 1 185 ? 36.09600 -45.98710 25.01260 1.000 42.22540 186 VAL B N 1
ATOM 3561 C CA . VAL B 1 185 ? 35.15391 -47.07062 24.74488 1.000 37.98683 186 VAL B CA 1
ATOM 3562 C C . VAL B 1 185 ? 34.37817 -47.43391 26.00978 1.000 36.44390 186 VAL B C 1
ATOM 3563 O O . VAL B 1 185 ? 33.14445 -47.55007 25.99559 1.000 37.33790 186 VAL B O 1
ATOM 3567 N N . LEU B 1 186 ? 35.09003 -47.58477 27.12975 1.000 37.53941 187 LEU B N 1
ATOM 3568 C CA . LEU B 1 186 ? 34.44576 -47.95358 28.38618 1.000 36.28178 187 LEU B CA 1
ATOM 3569 C C . LEU B 1 186 ? 33.44310 -46.89592 28.83844 1.000 39.05321 187 LEU B C 1
ATOM 3570 O O . LEU B 1 186 ? 32.33023 -47.22996 29.25943 1.000 40.56052 187 LEU B O 1
ATOM 3575 N N . ASN B 1 187 ? 33.81240 -45.61111 28.76094 1.000 44.90925 188 ASN B N 1
ATOM 3576 C CA . ASN B 1 187 ? 32.90760 -44.55959 29.23131 1.000 39.05054 188 ASN B CA 1
ATOM 3577 C C . ASN B 1 187 ? 31.71868 -44.39731 28.29418 1.000 40.17823 188 ASN B C 1
ATOM 3578 O O . ASN B 1 187 ? 30.58894 -44.21862 28.75187 1.000 42.17842 188 ASN B O 1
ATOM 3583 N N . GLY B 1 188 ? 31.94882 -44.46158 26.97867 1.000 41.25983 189 GLY B N 1
ATOM 3584 C CA . GLY B 1 188 ? 30.86290 -44.32327 26.02323 1.000 32.39645 189 GLY B CA 1
ATOM 3585 C C . GLY B 1 188 ? 29.84362 -45.43373 26.10140 1.000 40.76574 189 GLY B C 1
ATOM 3586 O O . GLY B 1 188 ? 28.70382 -45.24581 25.66012 1.000 36.30342 189 GLY B O 1
ATOM 3587 N N . TRP B 1 189 ? 30.24868 -46.60394 26.61180 1.000 45.50024 190 TRP B N 1
ATOM 3588 C CA . TRP B 1 189 ? 29.31157 -47.67439 26.93470 1.000 41.40451 190 TRP B CA 1
ATOM 3589 C C . TRP B 1 189 ? 28.44067 -47.27507 28.11026 1.000 43.10506 190 TRP B C 1
ATOM 3590 O O . TRP B 1 189 ? 27.20761 -47.20378 27.99779 1.000 42.99550 190 TRP B O 1
ATOM 3601 N N . ILE B 1 190 ? 29.08620 -46.97658 29.24080 1.000 37.74051 191 ILE B N 1
ATOM 3602 C CA . ILE B 1 190 ? 28.37233 -46.66953 30.47260 1.000 40.46094 191 ILE B CA 1
ATOM 3603 C C . ILE B 1 190 ? 27.62387 -45.34826 30.35593 1.000 43.57569 191 ILE B C 1
ATOM 3604 O O . ILE B 1 190 ? 26.42738 -45.27640 30.65595 1.000 47.78611 191 ILE B O 1
ATOM 3609 N N . ASP B 1 191 ? 28.31245 -44.28538 29.91761 1.000 43.42930 192 ASP B N 1
ATOM 3610 C CA . ASP B 1 191 ? 27.73698 -42.94009 29.96911 1.000 41.97175 192 ASP B CA 1
ATOM 3611 C C . ASP B 1 191 ? 26.46153 -42.81958 29.14753 1.000 47.01145 192 ASP B C 1
ATOM 3612 O O . ASP B 1 191 ? 25.60571 -41.98401 29.46293 1.000 49.32942 192 ASP B O 1
ATOM 3617 N N . THR B 1 192 ? 26.32128 -43.60205 28.07546 1.000 49.46431 193 THR B N 1
ATOM 3618 C CA . THR B 1 192 ? 25.07090 -43.53070 27.32120 1.000 50.26083 193 THR B CA 1
ATOM 3619 C C . THR B 1 192 ? 23.99284 -44.40987 27.93977 1.000 48.04225 193 THR B C 1
ATOM 3620 O O . THR B 1 192 ? 22.86629 -43.94816 28.16146 1.000 45.38299 193 THR B O 1
ATOM 3624 N N . TRP B 1 193 ? 24.32578 -45.67555 28.22512 1.000 48.06069 194 TRP B N 1
ATOM 3625 C CA . TRP B 1 193 ? 23.27632 -46.62038 28.58350 1.000 47.99447 194 TRP B CA 1
ATOM 3626 C C . TRP B 1 193 ? 22.67994 -46.30750 29.94630 1.000 49.04380 194 TRP B C 1
ATOM 3627 O O . TRP B 1 193 ? 21.46172 -46.42371 30.13427 1.000 53.00668 194 TRP B O 1
ATOM 3638 N N . LEU B 1 194 ? 23.50999 -45.91173 30.90521 1.000 46.97247 195 LEU B N 1
ATOM 3639 C CA . LEU B 1 194 ? 23.02916 -45.55824 32.23295 1.000 46.13865 195 LEU B CA 1
ATOM 3640 C C . LEU B 1 194 ? 22.60393 -44.09518 32.32520 1.000 45.77512 195 LEU B C 1
ATOM 3641 O O . LEU B 1 194 ? 22.31825 -43.60694 33.42071 1.000 45.96231 195 LEU B O 1
ATOM 3646 N N . HIS B 1 195 ? 22.53780 -43.39541 31.20567 1.000 43.09768 196 HIS B N 1
ATOM 3647 C CA . HIS B 1 195 ? 22.10707 -42.01562 31.24301 1.000 44.71959 196 HIS B CA 1
ATOM 3648 C C . HIS B 1 195 ? 20.60247 -41.93914 31.48529 1.000 49.34505 196 HIS B C 1
ATOM 3649 O O . HIS B 1 195 ? 19.84476 -42.75599 30.95072 1.000 46.49836 196 HIS B O 1
ATOM 3656 N N . PRO B 1 196 ? 20.14041 -40.95483 32.26462 1.000 55.31473 197 PRO B N 1
ATOM 3657 C CA . PRO B 1 196 ? 18.69446 -40.82987 32.51170 1.000 47.36920 197 PRO B CA 1
ATOM 3658 C C . PRO B 1 196 ? 17.84896 -40.73351 31.25312 1.000 45.49477 197 PRO B C 1
ATOM 3659 O O . PRO B 1 196 ? 16.72984 -41.25616 31.24168 1.000 53.77761 197 PRO B O 1
ATOM 3663 N N . ALA B 1 197 ? 18.33827 -40.11018 30.18288 1.000 44.66903 198 ALA B N 1
ATOM 3664 C CA . ALA B 1 197 ? 17.57879 -40.13776 28.93507 1.000 45.04977 198 ALA B CA 1
ATOM 3665 C C . ALA B 1 197 ? 17.35905 -41.55974 28.40874 1.000 50.69066 198 ALA B C 1
ATOM 3666 O O . ALA B 1 197 ? 16.40568 -41.79393 27.65926 1.000 49.24106 198 ALA B O 1
ATOM 3668 N N . PHE B 1 198 ? 18.20963 -42.51565 28.77885 1.000 51.04287 199 PHE B N 1
ATOM 3669 C CA . PHE B 1 198 ? 18.11050 -43.86936 28.25257 1.000 51.71656 199 PHE B CA 1
ATOM 3670 C C . PHE B 1 198 ? 17.18040 -44.75605 29.06807 1.000 55.82434 199 PHE B C 1
ATOM 3671 O O . PHE B 1 198 ? 17.04575 -45.94788 28.75584 1.000 54.81396 199 PHE B O 1
ATOM 3679 N N . GLU B 1 199 ? 16.51315 -44.19805 30.08074 1.000 57.28377 200 GLU B N 1
ATOM 3680 C CA . GLU B 1 199 ? 15.73674 -45.02508 31.00061 1.000 65.03031 200 GLU B CA 1
ATOM 3681 C C . GLU B 1 199 ? 14.62108 -45.76513 30.27191 1.000 57.06453 200 GLU B C 1
ATOM 3682 O O . GLU B 1 199 ? 14.55616 -46.99924 30.29287 1.000 53.44372 200 GLU B O 1
ATOM 3688 N N . HIS B 1 200 ? 13.74469 -45.02384 29.60510 1.000 50.93361 201 HIS B N 1
ATOM 3689 C CA . HIS B 1 200 ? 12.63695 -45.62014 28.86703 1.000 52.41628 201 HIS B CA 1
ATOM 3690 C C . HIS B 1 200 ? 12.98583 -45.90734 27.40060 1.000 49.07428 201 HIS B C 1
ATOM 3691 O O . HIS B 1 200 ? 12.13387 -45.73732 26.52429 1.000 53.10520 201 HIS B O 1
ATOM 3698 N N . TRP B 1 201 ? 14.20592 -46.34564 27.08620 1.000 46.37328 202 TRP B N 1
ATOM 3699 C CA . TRP B 1 201 ? 14.61238 -46.54661 25.69574 1.000 42.60901 202 TRP B CA 1
ATOM 3700 C C . TRP B 1 201 ? 14.01204 -47.82748 25.11076 1.000 45.27124 202 TRP B C 1
ATOM 3701 O O . TRP B 1 201 ? 13.94352 -48.86941 25.77721 1.000 46.97838 202 TRP B O 1
ATOM 3712 N N . SER B 1 202 ? 13.61581 -47.76573 23.84143 1.000 36.95130 203 SER B N 1
ATOM 3713 C CA . SER B 1 202 ? 13.07417 -48.94833 23.18971 1.000 37.34830 203 SER B CA 1
ATOM 3714 C C . SER B 1 202 ? 13.41585 -48.94059 21.70611 1.000 38.69604 203 SER B C 1
ATOM 3715 O O . SER B 1 202 ? 13.46002 -47.88501 21.07755 1.000 43.77603 203 SER B O 1
ATOM 3718 N N . LEU B 1 203 ? 13.65064 -50.12503 21.15228 1.000 38.47219 204 LEU B N 1
ATOM 3719 C CA . LEU B 1 203 ? 13.93060 -50.28093 19.73184 1.000 34.56883 204 LEU B CA 1
ATOM 3720 C C . LEU B 1 203 ? 12.66967 -50.33441 18.87161 1.000 39.66909 204 LEU B C 1
ATOM 3721 O O . LEU B 1 203 ? 12.78641 -50.42413 17.64046 1.000 38.72062 204 LEU B O 1
ATOM 3726 N N . THR B 1 204 ? 11.48219 -50.27707 19.48356 1.000 38.16183 205 THR B N 1
ATOM 3727 C CA . THR B 1 204 ? 10.22879 -50.51329 18.76164 1.000 39.39895 205 THR B CA 1
ATOM 3728 C C . THR B 1 204 ? 10.03979 -49.64500 17.51103 1.000 38.21483 205 THR B C 1
ATOM 3729 O O . THR B 1 204 ? 9.58281 -50.18412 16.48831 1.000 36.32682 205 THR B O 1
ATOM 3733 N N . PRO B 1 205 ? 10.34455 -48.33978 17.50249 1.000 35.77870 206 PRO B N 1
ATOM 3734 C CA . PRO B 1 205 ? 10.17510 -47.59002 16.24499 1.000 36.47402 206 PRO B CA 1
ATOM 3735 C C . PRO B 1 205 ? 11.09868 -48.05001 15.12923 1.000 38.74627 206 PRO B C 1
ATOM 3736 O O . PRO B 1 205 ? 10.66943 -48.10176 13.96858 1.000 41.44498 206 PRO B O 1
ATOM 3740 N N . ALA B 1 206 ? 12.35747 -48.38241 15.43349 1.000 35.11953 207 ALA B N 1
ATOM 3741 C CA . ALA B 1 206 ? 13.24144 -48.87244 14.38363 1.000 30.08999 207 ALA B CA 1
ATOM 3742 C C . ALA B 1 206 ? 12.78509 -50.23605 13.88368 1.000 33.55793 207 ALA B C 1
ATOM 3743 O O . ALA B 1 206 ? 12.74184 -50.47180 12.66888 1.000 33.97352 207 ALA B O 1
ATOM 3745 N N . LEU B 1 207 ? 12.40339 -51.12900 14.80857 1.000 31.06394 208 LEU B N 1
ATOM 3746 C CA . LEU B 1 207 ? 11.96966 -52.47492 14.43231 1.000 35.48558 208 LEU B CA 1
ATOM 3747 C C . LEU B 1 207 ? 10.80968 -52.43174 13.44869 1.000 34.59753 208 LEU B C 1
ATOM 3748 O O . LEU B 1 207 ? 10.77493 -53.19902 12.47817 1.000 30.74056 208 LEU B O 1
ATOM 3753 N N . GLN B 1 208 ? 9.85843 -51.51937 13.67438 1.000 41.67081 209 GLN B N 1
ATOM 3754 C CA . GLN B 1 208 ? 8.70336 -51.34945 12.79979 1.000 34.49718 209 GLN B CA 1
ATOM 3755 C C . GLN B 1 208 ? 9.07655 -50.89575 11.39528 1.000 36.90201 209 GLN B C 1
ATOM 3756 O O . GLN B 1 208 ? 8.20756 -50.90761 10.51533 1.000 35.70574 209 GLN B O 1
ATOM 3762 N N . HIS B 1 209 ? 10.34171 -50.52263 11.15263 1.000 40.00384 210 HIS B N 1
ATOM 3763 C CA . HIS B 1 209 ? 10.79252 -50.14624 9.81595 1.000 39.80404 210 HIS B CA 1
ATOM 3764 C C . HIS B 1 209 ? 11.59712 -51.22638 9.10664 1.000 32.51784 210 HIS B C 1
ATOM 3765 O O . HIS B 1 209 ? 12.00256 -51.01500 7.95749 1.000 31.75321 210 HIS B O 1
ATOM 3772 N N . VAL B 1 210 ? 11.80712 -52.37336 9.74579 1.000 29.11934 211 VAL B N 1
ATOM 3773 C CA . VAL B 1 210 ? 12.51074 -53.48953 9.12778 1.000 29.36103 211 VAL B CA 1
ATOM 3774 C C . VAL B 1 210 ? 11.52722 -54.28057 8.27375 1.000 32.12818 211 VAL B C 1
ATOM 3775 O O . VAL B 1 210 ? 10.48324 -54.72189 8.76208 1.000 34.34703 211 VAL B O 1
ATOM 3779 N N . HIS B 1 211 ? 11.86458 -54.48507 7.00069 1.000 31.66742 212 HIS B N 1
ATOM 3780 C CA . HIS B 1 211 ? 11.01044 -55.23246 6.09303 1.000 25.10281 212 HIS B CA 1
ATOM 3781 C C . HIS B 1 211 ? 11.62904 -56.51301 5.55181 1.000 30.87957 212 HIS B C 1
ATOM 3782 O O . HIS B 1 211 ? 10.89411 -57.33602 4.99790 1.000 35.15865 212 HIS B O 1
ATOM 3789 N N . CYS B 1 212 ? 12.93449 -56.72546 5.69102 1.000 29.96929 213 CYS B N 1
ATOM 3790 C CA . CYS B 1 212 ? 13.53580 -57.98045 5.25008 1.000 28.76149 213 CYS B CA 1
ATOM 3791 C C . CYS B 1 212 ? 13.29846 -59.05129 6.30420 1.000 28.34176 213 CYS B C 1
ATOM 3792 O O . CYS B 1 212 ? 12.84534 -58.75988 7.41567 1.000 31.51345 213 CYS B O 1
ATOM 3795 N N . PRO B 1 213 ? 13.56785 -60.31514 5.97995 1.000 30.78692 214 PRO B N 1
ATOM 3796 C CA . PRO B 1 213 ? 13.50175 -61.35923 7.01138 1.000 33.51825 214 PRO B CA 1
ATOM 3797 C C . PRO B 1 213 ? 14.53015 -61.11778 8.10857 1.000 32.03416 214 PRO B C 1
ATOM 3798 O O . PRO B 1 213 ? 15.56511 -60.48675 7.89445 1.000 29.69126 214 PRO B O 1
ATOM 3802 N N . THR B 1 214 ? 14.23560 -61.62879 9.30008 1.000 31.04003 215 THR B N 1
ATOM 3803 C CA . THR B 1 214 ? 15.07412 -61.38244 10.46345 1.000 30.67312 215 THR B CA 1
ATOM 3804 C C . THR B 1 214 ? 15.30122 -62.67705 11.22586 1.000 35.79873 215 THR B C 1
ATOM 3805 O O . THR B 1 214 ? 14.35011 -63.43075 11.46922 1.000 34.92321 215 THR B O 1
ATOM 3809 N N . LEU B 1 215 ? 16.56520 -62.93947 11.57788 1.000 36.33641 216 LEU B N 1
ATOM 3810 C CA . LEU B 1 215 ? 16.94989 -64.06341 12.42414 1.000 32.66017 216 LEU B CA 1
ATOM 3811 C C . LEU B 1 215 ? 17.34625 -63.52540 13.79194 1.000 29.88599 216 LEU B C 1
ATOM 3812 O O . LEU B 1 215 ? 18.28919 -62.74223 13.89761 1.000 35.31414 216 LEU B O 1
ATOM 3817 N N . VAL B 1 216 ? 16.62541 -63.92765 14.82921 1.000 29.08588 217 VAL B N 1
ATOM 3818 C CA . VAL B 1 216 ? 16.83499 -63.42187 16.18451 1.000 30.69544 217 VAL B CA 1
ATOM 3819 C C . VAL B 1 216 ? 17.54927 -64.50733 16.98577 1.000 29.72525 217 VAL B C 1
ATOM 3820 O O . VAL B 1 216 ? 17.00024 -65.58854 17.22976 1.000 30.95230 217 VAL B O 1
ATOM 3824 N N . LEU B 1 217 ? 18.78012 -64.23637 17.38411 1.000 28.69734 218 LEU B N 1
ATOM 3825 C CA . LEU B 1 217 ? 19.57576 -65.16933 18.16525 1.000 29.97978 218 LEU B CA 1
ATOM 3826 C C . LEU B 1 217 ? 19.80505 -64.58065 19.54610 1.000 28.74619 218 LEU B C 1
ATOM 3827 O O . LEU B 1 217 ? 20.13359 -63.39532 19.67106 1.000 29.91846 218 LEU B O 1
ATOM 3832 N N . HIS B 1 218 ? 19.62859 -65.40437 20.57537 1.000 27.95035 219 HIS B N 1
ATOM 3833 C CA . HIS B 1 218 ? 19.72831 -64.93151 21.94976 1.000 26.33812 219 HIS B CA 1
ATOM 3834 C C . HIS B 1 218 ? 20.01769 -66.12366 22.84736 1.000 32.02174 219 HIS B C 1
ATOM 3835 O O . HIS B 1 218 ? 19.36430 -67.16957 22.73483 1.000 32.37567 219 HIS B O 1
ATOM 3842 N N . GLY B 1 219 ? 21.01899 -65.97157 23.71098 1.000 35.46284 220 GLY B N 1
ATOM 3843 C CA . GLY B 1 219 ? 21.44789 -67.06997 24.54955 1.000 31.63122 220 GLY B CA 1
ATOM 3844 C C . GLY B 1 219 ? 20.52082 -67.21992 25.73943 1.000 37.88852 220 GLY B C 1
ATOM 3845 O O . GLY B 1 219 ? 20.10188 -66.23849 26.35974 1.000 35.85887 220 GLY B O 1
ATOM 3846 N N . GLU B 1 220 ? 20.19001 -68.48150 26.03981 1.000 37.22585 221 GLU B N 1
ATOM 3847 C CA . GLU B 1 220 ? 19.33612 -68.79229 27.18110 1.000 35.63955 221 GLU B CA 1
ATOM 3848 C C . GLU B 1 220 ? 19.80862 -68.09755 28.45078 1.000 37.13875 221 GLU B C 1
ATOM 3849 O O . GLU B 1 220 ? 18.99415 -67.60940 29.23890 1.000 43.25987 221 GLU B O 1
ATOM 3855 N N . ASN B 1 221 ? 21.11827 -68.01986 28.66100 1.000 37.81120 222 ASN B N 1
ATOM 3856 C CA . ASN B 1 221 ? 21.65736 -67.45551 29.89044 1.000 41.20903 222 ASN B CA 1
ATOM 3857 C C . ASN B 1 221 ? 22.28686 -66.07813 29.69197 1.000 41.68463 222 ASN B C 1
ATOM 3858 O O . ASN B 1 221 ? 23.21401 -65.70278 30.41565 1.000 41.81252 222 ASN B O 1
ATOM 3863 N N . ASP B 1 222 ? 21.77431 -65.30840 28.73705 1.000 38.85855 223 ASP B N 1
ATOM 3864 C CA . ASP B 1 222 ? 22.23840 -63.94469 28.53730 1.000 38.57581 223 ASP B CA 1
ATOM 3865 C C . ASP B 1 222 ? 22.28728 -63.19102 29.85930 1.000 41.66584 223 ASP B C 1
ATOM 3866 O O . ASP B 1 222 ? 21.26050 -63.03133 30.53324 1.000 41.61845 223 ASP B O 1
ATOM 3871 N N . GLU B 1 223 ? 23.49501 -62.74540 30.22740 1.000 39.99559 224 GLU B N 1
ATOM 3872 C CA . GLU B 1 223 ? 23.74685 -62.04381 31.48233 1.000 40.80547 224 GLU B CA 1
ATOM 3873 C C . GLU B 1 223 ? 23.21963 -60.61272 31.48651 1.000 43.73861 224 GLU B C 1
ATOM 3874 O O . GLU B 1 223 ? 23.24645 -59.96291 32.53614 1.000 44.89593 224 GLU B O 1
ATOM 3880 N N . TYR B 1 224 ? 22.75069 -60.10644 30.35454 1.000 39.83730 225 TYR B N 1
ATOM 3881 C CA . TYR B 1 224 ? 22.25583 -58.74650 30.26357 1.000 37.85403 225 TYR B CA 1
ATOM 3882 C C . TYR B 1 224 ? 20.82670 -58.66649 29.78319 1.000 44.38094 225 TYR B C 1
ATOM 3883 O O . TYR B 1 224 ? 20.12656 -57.70439 30.11981 1.000 47.04647 225 TYR B O 1
ATOM 3892 N N . GLY B 1 225 ? 20.38043 -59.63798 28.99198 1.000 44.50426 226 GLY B N 1
ATOM 3893 C CA . GLY B 1 225 ? 19.08975 -59.55123 28.34227 1.000 42.94197 226 GLY B CA 1
ATOM 3894 C C . GLY B 1 225 ? 18.17998 -60.73364 28.58607 1.000 43.82799 226 GLY B C 1
ATOM 3895 O O . GLY B 1 225 ? 18.49619 -61.87994 28.23089 1.000 39.59157 226 GLY B O 1
ATOM 3896 N N . SER B 1 226 ? 17.03034 -60.43273 29.19327 1.000 47.76801 227 SER B N 1
ATOM 3897 C CA . SER B 1 226 ? 15.96931 -61.38108 29.50536 1.000 42.42194 227 SER B CA 1
ATOM 3898 C C . SER B 1 226 ? 15.17023 -61.74839 28.25366 1.000 42.31167 227 SER B C 1
ATOM 3899 O O . SER B 1 226 ? 15.38564 -61.21743 27.15989 1.000 44.07169 227 SER B O 1
ATOM 3902 N N . HIS B 1 227 ? 14.20266 -62.65396 28.43183 1.000 44.13846 228 HIS B N 1
ATOM 3903 C CA . HIS B 1 227 ? 13.24244 -62.97037 27.37378 1.000 40.97413 228 HIS B CA 1
ATOM 3904 C C . HIS B 1 227 ? 12.62526 -61.71258 26.75398 1.000 37.48209 228 HIS B C 1
ATOM 3905 O O . HIS B 1 227 ? 12.17194 -61.74064 25.60297 1.000 33.61860 228 HIS B O 1
ATOM 3912 N N . ARG B 1 228 ? 12.58913 -60.60447 27.49991 1.000 38.19896 229 ARG B N 1
ATOM 3913 C CA . ARG B 1 228 ? 12.04976 -59.36289 26.95859 1.000 34.05993 229 ARG B CA 1
ATOM 3914 C C . ARG B 1 228 ? 12.71297 -58.96937 25.63747 1.000 33.70368 229 ARG B C 1
ATOM 3915 O O . ARG B 1 228 ? 12.04219 -58.45809 24.73624 1.000 32.84620 229 ARG B O 1
ATOM 3923 N N . GLN B 1 229 ? 14.02056 -59.23204 25.48113 1.000 38.77506 230 GLN B N 1
ATOM 3924 C CA . GLN B 1 229 ? 14.75818 -58.74704 24.30808 1.000 35.95093 230 GLN B CA 1
ATOM 3925 C C . GLN B 1 229 ? 14.45422 -59.52459 23.02602 1.000 34.61832 230 GLN B C 1
ATOM 3926 O O . GLN B 1 229 ? 13.96508 -58.91128 22.06016 1.000 31.40998 230 GLN B O 1
ATOM 3932 N N . PRO B 1 230 ? 14.71357 -60.84516 22.94189 1.000 36.97220 231 PRO B N 1
ATOM 3933 C CA . PRO B 1 230 ? 14.37127 -61.53856 21.68473 1.000 31.09797 231 PRO B CA 1
ATOM 3934 C C . PRO B 1 230 ? 12.89351 -61.44293 21.35588 1.000 32.20119 231 PRO B C 1
ATOM 3935 O O . PRO B 1 230 ? 12.53496 -61.37864 20.17253 1.000 34.76512 231 PRO B O 1
ATOM 3939 N N . GLU B 1 231 ? 12.02289 -61.37263 22.36462 1.000 30.97324 232 GLU B N 1
ATOM 3940 C CA . GLU B 1 231 ? 10.59543 -61.26642 22.08152 1.000 36.39201 232 GLU B CA 1
ATOM 3941 C C . GLU B 1 231 ? 10.25555 -59.90049 21.49231 1.000 35.51837 232 GLU B C 1
ATOM 3942 O O . GLU B 1 231 ? 9.56989 -59.81306 20.46527 1.000 32.95940 232 GLU B O 1
ATOM 3948 N N . GLY B 1 232 ? 10.75372 -58.82347 22.11551 1.000 38.30118 233 GLY B N 1
ATOM 3949 C CA . GLY B 1 232 ? 10.56630 -57.49412 21.55415 1.000 37.19752 233 GLY B CA 1
ATOM 3950 C C . GLY B 1 232 ? 10.99010 -57.39663 20.10073 1.000 34.83509 233 GLY B C 1
ATOM 3951 O O . GLY B 1 232 ? 10.28876 -56.80343 19.27740 1.000 35.51463 233 GLY B O 1
ATOM 3952 N N . ILE B 1 233 ? 12.12117 -58.01047 19.75531 1.000 31.02220 234 ILE B N 1
ATOM 3953 C CA . ILE B 1 233 ? 12.60809 -57.92279 18.38347 1.000 33.86118 234 ILE B CA 1
ATOM 3954 C C . ILE B 1 233 ? 11.67031 -58.64068 17.41278 1.000 31.82940 234 ILE B C 1
ATOM 3955 O O . ILE B 1 233 ? 11.34129 -58.10051 16.35245 1.000 34.37924 234 ILE B O 1
ATOM 3960 N N . ALA B 1 234 ? 11.20645 -59.85329 17.75657 1.000 34.93055 235 ALA B N 1
ATOM 3961 C CA . ALA B 1 234 ? 10.34350 -60.61224 16.83893 1.000 29.95169 235 ALA B CA 1
ATOM 3962 C C . ALA B 1 234 ? 8.93070 -60.03920 16.76536 1.000 32.79503 235 ALA B C 1
ATOM 3963 O O . ALA B 1 234 ? 8.27096 -60.13931 15.72155 1.000 32.53107 235 ALA B O 1
ATOM 3965 N N . ARG B 1 235 ? 8.46683 -59.42183 17.85620 1.000 35.93577 236 ARG B N 1
ATOM 3966 C CA . ARG B 1 235 ? 7.16553 -58.75140 17.89105 1.000 34.94737 236 ARG B CA 1
ATOM 3967 C C . ARG B 1 235 ? 7.04303 -57.67161 16.82260 1.000 34.19994 236 ARG B C 1
ATOM 3968 O O . ARG B 1 235 ? 6.06928 -57.63671 16.06373 1.000 36.49598 236 ARG B O 1
ATOM 3976 N N . HIS B 1 236 ? 8.01215 -56.76083 16.76933 1.000 37.54902 237 HIS B N 1
ATOM 3977 C CA . HIS B 1 236 ? 7.80770 -55.47749 16.12360 1.000 32.26500 237 HIS B CA 1
ATOM 3978 C C . HIS B 1 236 ? 8.35970 -55.40683 14.71063 1.000 34.32166 237 HIS B C 1
ATOM 3979 O O . HIS B 1 236 ? 8.06471 -54.44368 13.99791 1.000 38.25541 237 HIS B O 1
ATOM 3986 N N . THR B 1 237 ? 9.10738 -56.41328 14.27913 1.000 34.47164 238 THR B N 1
ATOM 3987 C CA . THR B 1 237 ? 9.51460 -56.51042 12.88609 1.000 35.02920 238 THR B CA 1
ATOM 3988 C C . THR B 1 237 ? 8.29760 -56.49171 11.97066 1.000 32.00726 238 THR B C 1
ATOM 3989 O O . THR B 1 237 ? 7.22345 -56.97992 12.31655 1.000 38.02137 238 THR B O 1
ATOM 3993 N N . ARG B 1 238 ? 8.45628 -55.89343 10.80262 1.000 35.17016 239 ARG B N 1
ATOM 3994 C CA . ARG B 1 238 ? 7.37757 -55.99351 9.83658 1.000 37.10928 239 ARG B CA 1
ATOM 3995 C C . ARG B 1 238 ? 7.55484 -57.21076 8.94317 1.000 37.84788 239 ARG B C 1
ATOM 3996 O O . ARG B 1 238 ? 6.56433 -57.86178 8.59886 1.000 50.15006 239 ARG B O 1
ATOM 4004 N N . GLY B 1 239 ? 8.79283 -57.55578 8.58404 1.000 36.83212 240 GLY B N 1
ATOM 4005 C CA . GLY B 1 239 ? 9.06013 -58.76917 7.83345 1.000 33.62252 240 GLY B CA 1
ATOM 4006 C C . GLY B 1 239 ? 9.05056 -59.99674 8.72117 1.000 35.95711 240 GLY B C 1
ATOM 4007 O O . GLY B 1 239 ? 9.01887 -59.92057 9.96067 1.000 37.47207 240 GLY B O 1
ATOM 4008 N N . PRO B 1 240 ? 9.08240 -61.17241 8.08956 1.000 36.62039 241 PRO B N 1
ATOM 4009 C CA . PRO B 1 240 ? 9.06878 -62.42377 8.86851 1.000 32.61482 241 PRO B CA 1
ATOM 4010 C C . PRO B 1 240 ? 10.32407 -62.54892 9.71933 1.000 32.61280 241 PRO B C 1
ATOM 4011 O O . PRO B 1 240 ? 11.40683 -62.09460 9.34200 1.000 34.08008 241 PRO B O 1
ATOM 4015 N N . ALA B 1 241 ? 10.16989 -63.18947 10.87477 1.000 31.36545 242 ALA B N 1
ATOM 4016 C CA . ALA B 1 241 ? 11.18894 -63.17794 11.91556 1.000 25.63679 242 ALA B CA 1
ATOM 4017 C C . A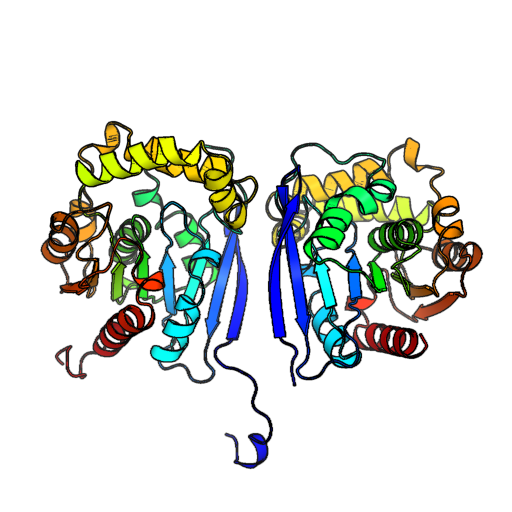LA B 1 241 ? 11.22718 -64.53095 12.61590 1.000 34.52764 242 ALA B C 1
ATOM 4018 O O . ALA B 1 241 ? 10.24868 -64.91706 13.26765 1.000 35.22378 242 ALA B O 1
ATOM 4020 N N . HIS B 1 242 ? 12.34546 -65.25163 12.49440 1.000 34.08817 243 HIS B N 1
ATOM 4021 C CA . HIS B 1 242 ? 12.53788 -66.51488 13.20074 1.000 27.96293 243 HIS B CA 1
ATOM 4022 C C . HIS B 1 242 ? 13.46395 -66.30876 14.39818 1.000 30.68354 243 HIS B C 1
ATOM 4023 O O . HIS B 1 242 ? 14.45722 -65.58323 14.30102 1.000 33.36646 243 HIS B O 1
ATOM 4030 N N . THR B 1 243 ? 13.13377 -66.92501 15.53466 1.000 26.53551 244 THR B N 1
ATOM 4031 C CA . THR B 1 243 ? 13.95750 -66.81908 16.73466 1.000 28.54152 244 THR B CA 1
ATOM 4032 C C . THR B 1 243 ? 14.62562 -68.16028 17.03752 1.000 34.13635 244 THR B C 1
ATOM 4033 O O . THR B 1 243 ? 14.11057 -69.21884 16.67132 1.000 35.65583 244 THR B O 1
ATOM 4037 N N . GLU B 1 244 ? 15.80857 -68.10503 17.67119 1.000 32.22272 245 GLU B N 1
ATOM 4038 C CA . GLU B 1 244 ? 16.46334 -69.28424 18.23974 1.000 30.69631 245 GLU B CA 1
ATOM 4039 C C . GLU B 1 244 ? 17.06496 -68.87141 19.57921 1.000 29.64617 245 GLU B C 1
ATOM 4040 O O . GLU B 1 244 ? 18.09323 -68.18546 19.62637 1.000 32.37051 245 GLU B O 1
ATOM 4046 N N . ILE B 1 245 ? 16.41572 -69.28389 20.66456 1.000 27.65289 246 ILE B N 1
ATOM 4047 C CA . ILE B 1 245 ? 17.07839 -69.30401 21.95885 1.000 27.53867 246 ILE B CA 1
ATOM 4048 C C . ILE B 1 245 ? 18.12221 -70.42024 21.94468 1.000 33.77163 246 ILE B C 1
ATOM 4049 O O . ILE B 1 245 ? 17.82875 -71.57525 21.58937 1.000 33.19540 246 ILE B O 1
ATOM 4054 N N . LEU B 1 246 ? 19.36984 -70.07238 22.27477 1.000 36.28396 247 LEU B N 1
ATOM 4055 C CA . LEU B 1 246 ? 20.45310 -71.05084 22.28030 1.000 28.85811 247 LEU B CA 1
ATOM 4056 C C . LEU B 1 246 ? 20.64171 -71.58403 23.68741 1.000 31.89402 247 LEU B C 1
ATOM 4057 O O . LEU B 1 246 ? 20.92846 -70.79368 24.60666 1.000 34.38556 247 LEU B O 1
ATOM 4062 N N . PRO B 1 247 ? 20.50542 -72.89177 23.90292 1.000 31.38784 248 PRO B N 1
ATOM 4063 C CA . PRO B 1 247 ? 20.60078 -73.43439 25.26750 1.000 32.80037 248 PRO B CA 1
ATOM 4064 C C . PRO B 1 247 ? 22.01417 -73.33399 25.83956 1.000 30.95477 248 PRO B C 1
ATOM 4065 O O . PRO B 1 247 ? 23.00230 -73.53254 25.13172 1.000 28.29406 248 PRO B O 1
ATOM 4069 N N . GLY B 1 248 ? 22.09425 -72.98835 27.12963 1.000 28.54897 249 GLY B N 1
ATOM 4070 C CA . GLY B 1 248 ? 23.34552 -72.86478 27.85203 1.000 32.55783 249 GLY B CA 1
ATOM 4071 C C . GLY B 1 248 ? 24.27770 -71.74328 27.42959 1.000 39.00784 249 GLY B C 1
ATOM 4072 O O . GLY B 1 248 ? 25.38605 -71.65344 27.95903 1.000 39.57646 249 GLY B O 1
ATOM 4073 N N . VAL B 1 249 ? 23.86374 -70.86571 26.51989 1.000 40.53362 250 VAL B N 1
ATOM 4074 C CA . VAL B 1 249 ? 24.70930 -69.79629 26.00275 1.000 34.28199 250 VAL B CA 1
ATOM 4075 C C . VAL B 1 249 ? 24.39131 -68.48145 26.70847 1.000 36.76218 250 VAL B C 1
ATOM 4076 O O . VAL B 1 249 ? 23.24221 -68.20590 27.07889 1.000 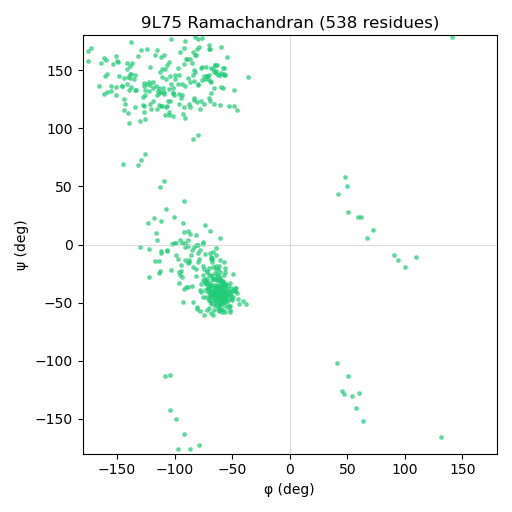35.23103 250 VAL B O 1
ATOM 4080 N N . GLY B 1 250 ? 25.41633 -67.65851 26.89235 1.000 35.60522 251 GLY B N 1
ATOM 4081 C CA . GLY B 1 250 ? 25.29826 -66.35575 27.52484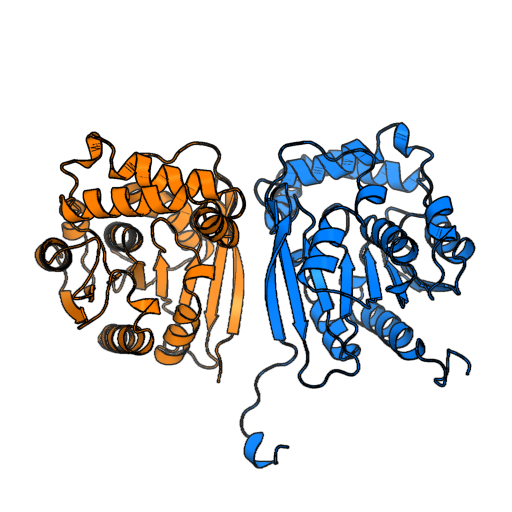 1.000 37.43075 251 GLY B CA 1
ATOM 4082 C C . GLY B 1 250 ? 25.21733 -65.21110 26.53110 1.000 36.50207 251 GLY B C 1
ATOM 4083 O O . GLY B 1 250 ? 24.73573 -65.35800 25.40078 1.000 35.64081 251 GLY B O 1
ATOM 4084 N N . HIS B 1 251 ? 25.72047 -64.05203 26.94572 1.000 35.04440 252 HIS B N 1
ATOM 4085 C CA . HIS B 1 251 ? 25.64184 -62.86074 26.11118 1.000 39.63302 252 HIS B CA 1
ATOM 4086 C C . HIS B 1 251 ? 26.50892 -62.91456 24.84682 1.000 40.68082 252 HIS B C 1
ATOM 4087 O O . HIS B 1 251 ? 26.32275 -62.06464 23.96572 1.000 37.13852 252 HIS B O 1
ATOM 4094 N N . VAL B 1 252 ? 27.42917 -63.86658 24.70299 1.000 34.48605 253 VAL B N 1
ATOM 4095 C CA . VAL B 1 252 ? 28.30670 -63.80024 23.53124 1.000 40.52507 253 VAL B CA 1
ATOM 4096 C C . VAL B 1 252 ? 28.26029 -65.10316 22.73691 1.000 40.03859 253 VAL B C 1
ATOM 4097 O O . VAL B 1 252 ? 29.18479 -65.93016 22.80799 1.000 39.04247 253 VAL B O 1
ATOM 4101 N N . PRO B 1 253 ? 27.20713 -65.30333 21.94522 1.000 40.65776 254 PRO B N 1
ATOM 4102 C CA . PRO B 1 253 ? 27.03916 -66.59020 21.24936 1.000 36.75084 254 PRO B CA 1
ATOM 4103 C C . PRO B 1 253 ? 28.09808 -66.91399 20.21264 1.000 38.60010 254 PRO B C 1
ATOM 4104 O O . PRO B 1 253 ? 28.46447 -68.08880 20.08713 1.000 41.25055 254 PRO B O 1
ATOM 4108 N N . HIS B 1 254 ? 28.59237 -65.93475 19.44888 1.000 38.00530 255 HIS B N 1
ATOM 4109 C CA . HIS B 1 254 ? 29.57571 -66.25697 18.41214 1.000 40.76077 255 HIS B CA 1
ATOM 4110 C C . HIS B 1 254 ? 30.90064 -66.75281 18.99397 1.000 42.54376 255 HIS B C 1
ATOM 4111 O O . HIS B 1 254 ? 31.68057 -67.39671 18.28054 1.000 40.97013 255 HIS B O 1
ATOM 4118 N N . ARG B 1 255 ? 31.17811 -66.47389 20.26386 1.000 40.99648 256 ARG B N 1
ATOM 4119 C CA . ARG B 1 255 ? 32.33885 -67.07741 20.89934 1.000 40.53195 256 ARG B CA 1
ATOM 4120 C C . ARG B 1 255 ? 31.97654 -68.37454 21.60992 1.000 39.49731 256 ARG B C 1
ATOM 4121 O O . ARG B 1 255 ? 32.62575 -69.40186 21.39684 1.000 40.46878 256 ARG B O 1
ATOM 4129 N N . GLU B 1 256 ? 30.92109 -68.34701 22.42866 1.000 41.05899 257 GLU B N 1
ATOM 4130 C CA . GLU B 1 256 ? 30.54515 -69.52076 23.21205 1.000 36.19398 257 GLU B CA 1
ATOM 4131 C C . GLU B 1 256 ? 30.21809 -70.71270 22.31685 1.000 35.14299 257 GLU B C 1
ATOM 4132 O O . GLU B 1 256 ? 30.72693 -71.81604 22.53265 1.000 35.94495 257 GLU B O 1
ATOM 4138 N N . VAL B 1 257 ? 29.37086 -70.52187 21.30711 1.000 33.60221 258 VAL B N 1
ATOM 4139 C CA . VAL B 1 257 ? 29.00098 -71.64585 20.44572 1.000 33.67856 258 VAL B CA 1
ATOM 4140 C C . VAL B 1 257 ? 29.12384 -71.25355 18.97287 1.000 34.62408 258 VAL B C 1
ATOM 4141 O O . VAL B 1 257 ? 28.13009 -71.18987 18.23429 1.000 36.19585 258 VAL B O 1
ATOM 4145 N N . GLU B 1 258 ? 30.36353 -71.04141 18.52403 1.000 34.90394 259 GLU B N 1
ATOM 4146 C CA . GLU B 1 258 ? 30.60377 -70.52537 17.17681 1.000 28.97562 259 GLU B CA 1
ATOM 4147 C C . GLU B 1 258 ? 29.95495 -71.38419 16.09851 1.000 32.04059 259 GLU B C 1
ATOM 4148 O O . GLU B 1 258 ? 29.36672 -70.85224 15.15013 1.000 30.55175 259 GLU B O 1
ATOM 4154 N N . ALA B 1 259 ? 30.06458 -72.71788 16.21536 1.000 34.52802 260 ALA B N 1
ATOM 4155 C CA . ALA B 1 259 ? 29.55094 -73.60489 15.17065 1.000 32.80059 260 ALA B CA 1
ATOM 4156 C C . ALA B 1 259 ? 28.03129 -73.56204 15.10544 1.000 34.90261 260 ALA B C 1
ATOM 4157 O O . ALA B 1 259 ? 27.44123 -73.62541 14.01852 1.000 32.52730 260 ALA B O 1
ATOM 4159 N N . VAL B 1 260 ? 27.38816 -73.46716 16.26737 1.000 35.08553 261 VAL B N 1
ATOM 4160 C CA . VAL B 1 260 ? 25.93908 -73.33200 16.32774 1.000 34.02027 261 VAL B CA 1
ATOM 4161 C C . VAL B 1 260 ? 25.49545 -72.04246 15.65324 1.000 32.90697 261 VAL B C 1
ATOM 4162 O O . VAL B 1 260 ? 24.56908 -72.04800 14.83580 1.000 36.58091 261 VAL B O 1
ATOM 4166 N N . VAL B 1 261 ? 26.13650 -70.91379 15.99835 1.000 32.15237 262 VAL B N 1
ATOM 4167 C CA . VAL B 1 261 ? 25.75623 -69.62651 15.40580 1.000 30.54447 262 VAL B CA 1
ATOM 4168 C C . VAL B 1 261 ? 25.91395 -69.67838 13.89284 1.000 30.43900 262 VAL B C 1
ATOM 4169 O O . VAL B 1 261 ? 25.00773 -69.29250 13.14669 1.000 31.64331 262 VAL B O 1
ATOM 4173 N N . VAL B 1 262 ? 27.06229 -70.17485 13.41809 1.000 31.50624 263 VAL B N 1
ATOM 4174 C CA . VAL B 1 262 ? 27.31184 -70.24266 11.97748 1.000 32.55570 263 VAL B CA 1
ATOM 4175 C C . VAL B 1 262 ? 26.26588 -71.11316 11.29150 1.000 34.43280 263 VAL B C 1
ATOM 4176 O O . VAL B 1 262 ? 25.84033 -70.82961 10.16270 1.000 32.90204 263 VAL B O 1
ATOM 4180 N N . HIS B 1 263 ? 25.84167 -72.19267 11.96196 1.000 37.73889 264 HIS B N 1
ATOM 4181 C CA . HIS B 1 263 ? 24.86712 -73.11855 11.38520 1.000 36.26438 264 HIS B CA 1
ATOM 4182 C C . HIS B 1 263 ? 23.52113 -72.42738 11.15544 1.000 36.65826 264 HIS B C 1
ATOM 4183 O O . HIS B 1 263 ? 22.98334 -72.43530 10.04302 1.000 37.96224 264 HIS B O 1
ATOM 4190 N N . TYR B 1 264 ? 22.98266 -71.78488 12.19211 1.000 33.16518 265 TYR B N 1
ATOM 4191 C CA . TYR B 1 264 ? 21.70766 -71.09335 12.05577 1.000 32.12478 265 TYR B CA 1
ATOM 4192 C C . TYR B 1 264 ? 21.77132 -69.93990 11.05835 1.000 39.10645 265 TYR B C 1
ATOM 4193 O O . TYR B 1 264 ? 20.77875 -69.66595 10.36814 1.000 36.00686 265 TYR B O 1
ATOM 4202 N N . VAL B 1 265 ? 22.91042 -69.24033 10.97312 1.000 36.68224 266 VAL B N 1
ATOM 4203 C CA . VAL B 1 265 ? 22.97683 -68.08496 10.08240 1.000 33.61528 266 VAL B CA 1
ATOM 4204 C C . VAL B 1 265 ? 23.12841 -68.52156 8.62226 1.000 36.34944 266 VAL B C 1
ATOM 4205 O O . VAL B 1 265 ? 22.59316 -67.86857 7.71414 1.000 33.21409 266 VAL B O 1
ATOM 4209 N N . SER B 1 266 ? 23.84433 -69.62391 8.37722 1.000 36.49778 267 SER B N 1
ATOM 4210 C CA . SER B 1 266 ? 23.88115 -70.22940 7.04689 1.000 38.80272 267 SER B CA 1
ATOM 4211 C C . SER B 1 266 ? 22.48726 -70.65373 6.59829 1.000 43.49922 267 SER B C 1
ATOM 4212 O O . SER B 1 266 ? 22.06678 -70.36225 5.47055 1.000 43.45600 267 SER B O 1
ATOM 4215 N N . GLU B 1 267 ? 21.77286 -71.38921 7.45860 1.000 40.45390 268 GLU B N 1
ATOM 4216 C CA . GLU B 1 267 ? 20.42285 -71.81992 7.12187 1.000 44.73403 268 GLU B CA 1
ATOM 4217 C C . GLU B 1 267 ? 19.56642 -70.62662 6.74975 1.000 45.42668 268 GLU B C 1
ATOM 4218 O O . GLU B 1 267 ? 18.90592 -70.61862 5.70363 1.000 49.05175 268 GLU B O 1
ATOM 4224 N N . PHE B 1 268 ? 19.59454 -69.59496 7.59748 1.000 38.99633 269 PHE B N 1
ATOM 4225 C CA . PHE B 1 268 ? 18.80183 -68.40168 7.36025 1.000 35.76782 269 PHE B CA 1
ATOM 4226 C C . PHE B 1 268 ? 19.11799 -67.79395 6.00303 1.000 40.16998 269 PHE B C 1
ATOM 4227 O O . PHE B 1 268 ? 18.20657 -67.43341 5.25441 1.000 48.64943 269 PHE B O 1
ATOM 4235 N N . ILE B 1 269 ? 20.39688 -67.70844 5.64061 1.000 43.45498 270 ILE B N 1
ATOM 4236 C CA . ILE B 1 269 ? 20.74602 -66.99270 4.41331 1.000 48.04373 270 ILE B CA 1
ATOM 4237 C C . ILE B 1 269 ? 20.36368 -67.81259 3.18413 1.000 45.96029 270 ILE B C 1
ATOM 4238 O O . ILE B 1 269 ? 19.86397 -67.26580 2.18785 1.000 47.12563 270 ILE B O 1
ATOM 4243 N N . GLU B 1 270 ? 20.56810 -69.13226 3.23869 1.000 45.47867 271 GLU B N 1
ATOM 4244 C CA . GLU B 1 270 ? 20.08831 -70.00286 2.17004 1.000 46.40968 271 GLU B CA 1
ATOM 4245 C C . GLU B 1 270 ? 18.62092 -69.72576 1.86075 1.000 49.51436 271 GLU B C 1
ATOM 4246 O O . GLU B 1 270 ? 18.24060 -69.52371 0.69960 1.000 50.59941 271 GLU B O 1
ATOM 4252 N N . ARG B 1 271 ? 17.79420 -69.64809 2.90443 1.000 45.19940 272 ARG B N 1
ATOM 4253 C CA . ARG B 1 271 ? 16.35578 -69.45107 2.76887 1.000 44.98192 272 ARG B CA 1
ATOM 4254 C C . ARG B 1 271 ? 15.94762 -68.07620 2.25690 1.000 44.74408 272 ARG B C 1
ATOM 4255 O O . ARG B 1 271 ? 14.76585 -67.73283 2.30063 1.000 55.06475 272 ARG B O 1
ATOM 4263 N N . LEU B 1 272 ? 16.87813 -67.28028 1.76567 1.000 42.28475 273 LEU B N 1
ATOM 4264 C CA . LEU B 1 272 ? 16.50165 -65.96874 1.24066 1.000 47.61416 273 LEU B CA 1
ATOM 4265 C C . LEU B 1 272 ? 16.45889 -66.01602 -0.27899 1.000 50.63770 273 LEU B C 1
ATOM 4266 O O . LEU B 1 272 ? 17.15222 -66.82692 -0.89524 1.000 53.29953 273 LEU B O 1
#

Nearest PDB structures (foldseek):
  7xri-assembly1_B  TM=7.068E-01  e=2.368E-14  Lactobacillus acidophilus
  7xrh-assembly1_B  TM=7.623E-01  e=3.011E-13  Lactobacillus acidophilus
  3pf9-assembly1_A  TM=6.939E-01  e=1.345E-13  Lactobacillus johnsonii
  7xrh-assembly1_A  TM=7.166E-01  e=3.382E-12  Lactobacillus acidophilus
  5uro-assembly1_A  TM=7.105E-01  e=2.639E-12  Trichoderma reesei QM6a

Sequence (542 aa):
VPTTVDFDTLCPEPIFQDRWVATPRGRVFTRTWETSHLRSDVPIVLLHDSLGCVDLWRSFPAALCAATQRRVIAYDRLGFGRSDACLTPPLLSFIDDEPSTSFAALQSAFQLTHFIALGHSVGGCMAVHCAGQYVEQCQGLITIAAQAVNEPRTQQGIEEARAAFQMPEQFAKLEKYHGNKARWVLNGWIDTWLHPAFEHWSLTPALQHVHCPTLVLHGENDEYGSHRQPEGIARHTRGPAHTEILPGVGHVPHREVEAVVVHYVSEFIERLTPGTPGAPAPEPIFQDRWVATPRGRVFTRTWETSHLRSDVPIVLLHDSLGCVDLWRSFPAALCAATQRRVIAYDRLGFGRSDACLTPPLLSFIDDEPSTSFAALQSAFQLTHFIALGHSVGGCMAVHCAGQYVEQCQGLITIAAQAVNEPRTQQGIEEARAAFQMPEQFAKLEKYHGNKARWVLNGWIDTWLHPAFEHWSLTPALQHVHCPTLVLHGENDEYGSHRQPEGIARHTRGPAHTEILPGVGHVPHREVEAVVVHYVSEFIERL

Solvent-accessible surface area: 23632 Å² total; per-residue (Å²): 192,88,85,127,121,81,116,124,89,142,62,102,91,33,95,67,94,27,89,40,3,88,17,137,114,12,11,0,0,0,19,4,18,50,9,88,146,55,138,28,113,25,8,0,0,0,0,3,24,16,29,2,1,5,33,24,4,130,70,0,0,27,30,0,0,46,43,0,42,19,65,0,4,0,1,0,10,14,0,25,1,20,8,9,32,34,146,86,97,39,116,72,44,41,1,76,43,7,5,86,36,2,0,28,18,0,33,71,60,40,148,14,90,77,0,4,0,0,0,2,4,4,0,0,0,4,0,0,29,0,2,17,128,26,76,154,47,7,81,0,0,0,0,0,3,1,14,2,43,14,7,98,102,4,34,108,13,3,79,106,14,108,62,42,31,131,101,95,117,53,28,33,114,10,75,134,58,0,5,76,18,1,124,43,1,8,59,12,28,8,88,5,8,40,70,105,66,6,88,168,39,40,1,35,89,17,0,76,109,0,84,15,43,1,1,1,1,2,0,83,87,2,105,47,5,23,68,124,1,0,111,14,1,28,196,55,15,152,11,93,40,91,50,43,60,4,110,55,6,4,21,28,0,5,95,81,45,49,78,62,0,10,101,64,0,13,67,28,2,57,97,36,79,93,58,45,104,70,19,126,130,111,135,22,83,62,108,32,134,49,2,88,28,148,135,7,13,0,1,0,19,27,17,34,16,107,146,53,145,21,109,29,8,0,0,0,0,2,31,19,29,2,1,7,25,53,5,130,54,0,0,28,30,0,0,54,53,5,62,36,77,0,7,0,1,0,12,27,0,20,1,18,7,11,40,24,146,66,97,39,120,73,44,43,2,79,46,9,4,88,67,6,0,28,18,0,32,79,44,33,149,14,96,75,0,2,0,0,0,3,6,3,0,0,0,1,0,0,23,0,2,16,112,30,77,149,50,10,70,0,1,0,0,0,3,1,15,1,37,14,7,84,109,2,61,128,13,5,86,130,22,90,61,44,20,113,112,103,133,74,32,50,116,10,73,101,26,0,2,73,19,0,124,45,2,3,59,11,29,19,81,3,12,55,74,111,72,10,100,165,39,43,2,32,87,13,1,78,112,0,93,12,40,0,2,1,1,7,1,103,80,3,97,43,7,27,123,114,0,4,75,2,1,36,152,50,17,152,11,97,38,87,47,46,87,1,109,59,2,4,20,52,0,7,103,86,38,38,81,59,0,12,99,60,0,18,80,8,6,92,142,86